Protein AF-A0A7X3WDP9-F1 (afdb_monomer_lite)

Secondary structure (DSSP, 8-state):
----------------------EEEETTTTEEEEEPPTTTTTGGG--SEEEEEE-TTSHHHHTT--TTEEEEEEEEEEE--BHHHHHHHHHHHTTTSSEEEEEETTSPPEEEE-SSTT----EEEE-BSSEEEEEE-TTSGGGG-TT--TTPEEEEEEEEEE--SHHHHHHHHHHHHHTT-EEEEEEEE-HHHHHHHHHHHHHTT-THHHHHHHHHHHH-S-HHHHHHHHHHHHHHHHHHTTHHHHHHHHHTT-SEE-GGGS-HHHHHHHHHTTSEEEETTTTEEEEPTTHHHHHHTTHHHHHHHHTTSHHHHHHHHHTSTTT---HHHHHHHHHHHHHH--GGGHHHHHHHHH-TTS-HHHHHHHHHHHHHH-GGGHHHHHHHHHHS-HHHHHHHHHHHHHH-SHHHHHHHHHHHHS---HHHHHHHHHHHHHH--HHHHHHHHHHHHTS-TTS-HHHHHHHHHHHHHHSPP-

Radius of gyration: 35.39 Å; chains: 1; bounding box: 74×97×98 Å

Structure (mmCIF, N/CA/C/O backbone):
data_AF-A0A7X3WDP9-F1
#
_entry.id   AF-A0A7X3WDP9-F1
#
loop_
_atom_site.group_PDB
_atom_site.id
_atom_site.type_symbol
_atom_site.label_atom_id
_atom_site.label_alt_id
_atom_site.label_comp_id
_atom_site.label_asym_id
_atom_site.label_entity_id
_atom_site.label_seq_id
_atom_site.pdbx_PDB_ins_code
_atom_site.Cartn_x
_atom_site.Cartn_y
_atom_site.Cartn_z
_atom_site.occupancy
_atom_site.B_iso_or_equiv
_atom_site.auth_seq_id
_atom_site.auth_comp_id
_atom_site.auth_asym_id
_atom_site.auth_atom_id
_atom_site.pdbx_PDB_model_num
ATOM 1 N N . MET A 1 1 ? -14.269 -60.828 64.353 1.00 36.50 1 MET A N 1
ATOM 2 C CA . MET A 1 1 ? -13.848 -61.545 63.129 1.00 36.50 1 MET A CA 1
ATOM 3 C C . MET A 1 1 ? -14.575 -60.896 61.952 1.00 36.50 1 MET A C 1
ATOM 5 O O . MET A 1 1 ? -15.795 -60.864 61.947 1.00 36.50 1 MET A O 1
ATOM 9 N N . PHE A 1 2 ? -13.819 -60.238 61.071 1.00 32.91 2 PHE A N 1
ATOM 10 C CA . PHE A 1 2 ? -14.264 -59.339 59.994 1.00 32.91 2 PHE A CA 1
ATOM 11 C C . PHE A 1 2 ? -15.146 -60.004 58.916 1.00 32.91 2 PHE A C 1
ATOM 13 O O . PHE A 1 2 ? -14.813 -61.096 58.465 1.00 32.91 2 PHE A O 1
ATOM 20 N N . ARG A 1 3 ? -16.149 -59.273 58.397 1.00 35.69 3 ARG A N 1
ATOM 21 C CA . ARG A 1 3 ? -16.551 -59.212 56.966 1.00 35.69 3 ARG A CA 1
ATOM 22 C C . ARG A 1 3 ? -17.501 -58.013 56.763 1.00 35.69 3 ARG A C 1
ATOM 24 O O . ARG A 1 3 ? -18.587 -57.996 57.314 1.00 35.69 3 ARG A O 1
ATOM 31 N N . LYS A 1 4 ? -16.994 -56.913 56.194 1.00 36.41 4 LYS A N 1
ATOM 32 C CA . LYS A 1 4 ? -17.101 -56.477 54.778 1.00 36.41 4 LYS A CA 1
ATOM 33 C C . LYS A 1 4 ? -18.278 -55.513 54.539 1.00 36.41 4 LYS A C 1
ATOM 35 O O . LYS A 1 4 ? -19.395 -55.951 54.306 1.00 36.41 4 LYS A O 1
ATOM 40 N N . LEU A 1 5 ? -17.971 -54.217 54.469 1.00 33.81 5 LEU A N 1
ATOM 41 C CA . LEU A 1 5 ? -18.701 -53.259 53.638 1.00 33.81 5 LEU A CA 1
ATOM 42 C C . LEU A 1 5 ? -17.657 -52.493 52.815 1.00 33.81 5 LEU A C 1
ATOM 44 O O . LEU A 1 5 ? -16.749 -51.881 53.370 1.00 33.81 5 LEU A O 1
ATOM 48 N N . LEU A 1 6 ? -17.732 -52.634 51.494 1.00 32.88 6 LEU A N 1
ATOM 49 C CA . LEU A 1 6 ? -16.847 -51.999 50.525 1.00 32.88 6 LEU A CA 1
ATOM 50 C C . LEU A 1 6 ? -17.451 -50.627 50.186 1.00 32.88 6 LEU A C 1
ATOM 52 O O . LEU A 1 6 ? -18.479 -50.570 49.519 1.00 32.88 6 LEU A O 1
ATOM 56 N N . ILE A 1 7 ? -16.844 -49.539 50.661 1.00 36.38 7 ILE A N 1
ATOM 57 C CA . ILE A 1 7 ? -17.151 -48.173 50.214 1.00 36.38 7 ILE A CA 1
ATOM 58 C C . ILE A 1 7 ? -16.029 -47.761 49.263 1.00 36.38 7 ILE A C 1
ATOM 60 O O . ILE A 1 7 ? -14.869 -47.669 49.658 1.00 36.38 7 ILE A O 1
ATOM 64 N N . VAL A 1 8 ? -16.381 -47.557 47.995 1.00 33.47 8 VAL A N 1
ATOM 65 C CA . VAL A 1 8 ? -15.494 -47.015 46.964 1.00 33.47 8 VAL A CA 1
ATOM 66 C C . VAL A 1 8 ? -15.378 -45.507 47.193 1.00 33.47 8 VAL A C 1
ATOM 68 O O . VAL A 1 8 ? -16.332 -44.766 46.981 1.00 33.47 8 VAL A O 1
ATOM 71 N N . PHE A 1 9 ? -14.211 -45.061 47.655 1.00 33.62 9 PHE A N 1
ATOM 72 C CA . PHE A 1 9 ? -13.828 -43.651 47.712 1.00 33.62 9 PHE A CA 1
ATOM 73 C C . PHE A 1 9 ? -13.272 -43.247 46.338 1.00 33.62 9 PHE A C 1
ATOM 75 O O . PHE A 1 9 ? -12.195 -43.698 45.952 1.00 33.62 9 PHE A O 1
ATOM 82 N N . ILE A 1 10 ? -13.992 -42.405 45.593 1.00 33.97 10 ILE A N 1
ATOM 83 C CA . ILE A 1 10 ? -13.430 -41.696 44.435 1.00 33.97 10 ILE A CA 1
ATOM 84 C C . ILE A 1 10 ? -12.702 -40.470 44.988 1.00 33.97 10 ILE A C 1
ATOM 86 O O . ILE A 1 10 ? -13.316 -39.472 45.357 1.00 33.97 10 ILE A O 1
ATOM 90 N N . LEU A 1 11 ? -11.381 -40.583 45.105 1.00 32.12 11 LEU A N 1
ATOM 91 C CA . LEU A 1 11 ? -10.493 -39.487 45.470 1.00 32.12 11 LEU A CA 1
ATOM 92 C C . LEU A 1 11 ? -10.267 -38.621 44.220 1.00 32.12 11 LEU A C 1
ATOM 94 O O . LEU A 1 11 ? -9.554 -39.021 43.303 1.00 32.12 11 LEU A O 1
ATOM 98 N N . ILE A 1 12 ? -10.897 -37.446 44.169 1.00 33.34 12 ILE A N 1
ATOM 99 C CA . ILE A 1 12 ? -10.600 -36.411 43.173 1.00 33.34 12 ILE A CA 1
ATOM 100 C C . ILE A 1 12 ? -9.206 -35.862 43.490 1.00 33.34 12 ILE A C 1
ATOM 102 O O . ILE A 1 12 ? -9.017 -35.103 44.439 1.00 33.34 12 ILE A O 1
ATOM 106 N N . THR A 1 13 ? -8.211 -36.266 42.707 1.00 35.28 13 THR A N 1
ATOM 107 C CA . THR A 1 13 ? -6.881 -35.655 42.710 1.00 35.28 13 THR A CA 1
ATOM 108 C C . THR A 1 13 ? -6.957 -34.284 42.045 1.00 35.28 13 THR A C 1
ATOM 110 O O . THR A 1 13 ? -6.999 -34.175 40.821 1.00 35.28 13 THR A O 1
ATOM 113 N N . VAL A 1 14 ? -6.970 -33.232 42.864 1.00 38.53 14 VAL A N 1
ATOM 114 C CA . VAL A 1 14 ? -6.707 -31.854 42.439 1.00 38.53 14 VAL A CA 1
ATOM 115 C C . VAL A 1 14 ? -5.232 -31.762 42.051 1.00 38.53 14 VAL A C 1
ATOM 117 O O . VAL A 1 14 ? -4.351 -31.750 42.909 1.00 38.53 14 VAL A O 1
ATOM 120 N N . VAL A 1 15 ? -4.954 -31.711 40.750 1.00 35.03 15 VAL A N 1
ATOM 121 C CA . VAL A 1 15 ? -3.645 -31.294 40.241 1.00 35.03 15 VAL A CA 1
ATOM 122 C C . VAL A 1 15 ? -3.599 -29.770 40.330 1.00 35.03 15 VAL A C 1
ATOM 124 O O . VAL A 1 15 ? -4.186 -29.067 39.512 1.00 35.03 15 VAL A O 1
ATOM 127 N N . LEU A 1 16 ? -2.919 -29.260 41.357 1.00 37.22 16 LEU A N 1
ATOM 128 C CA . LEU A 1 16 ? -2.469 -27.871 41.436 1.00 37.22 16 LEU A CA 1
ATOM 129 C C . LEU A 1 16 ? -1.385 -27.654 40.373 1.00 37.22 16 LEU A C 1
ATOM 131 O O . LEU A 1 16 ? -0.195 -27.811 40.636 1.00 37.22 16 LEU A O 1
ATOM 135 N N . ALA A 1 17 ? -1.801 -27.306 39.159 1.00 34.44 17 ALA A N 1
ATOM 136 C CA . ALA A 1 17 ? -0.921 -26.684 38.185 1.00 34.44 17 ALA A CA 1
ATOM 137 C C . ALA A 1 17 ? -0.842 -25.189 38.519 1.00 34.44 17 ALA A C 1
ATOM 139 O O . ALA A 1 17 ? -1.724 -24.413 38.162 1.00 34.44 17 ALA A O 1
ATOM 140 N N . THR A 1 18 ? 0.208 -24.766 39.220 1.00 40.88 18 THR A N 1
ATOM 141 C CA . THR A 1 18 ? 0.597 -23.352 39.295 1.00 40.88 18 THR A CA 1
ATOM 142 C C . THR A 1 18 ? 1.190 -22.937 37.946 1.00 40.88 18 THR A C 1
ATOM 144 O O . THR A 1 18 ? 2.401 -22.796 37.799 1.00 40.88 18 THR A O 1
ATOM 147 N N . GLY A 1 19 ? 0.334 -22.822 36.933 1.00 36.72 19 GLY A N 1
ATOM 148 C CA . GLY A 1 19 ? 0.625 -22.121 35.689 1.00 36.72 19 GLY A CA 1
ATOM 149 C C . GLY A 1 19 ? 0.058 -20.710 35.789 1.00 36.72 19 GLY A C 1
ATOM 150 O O . GLY A 1 19 ? -1.045 -20.525 36.297 1.00 36.72 19 GLY A O 1
ATOM 151 N N . CYS A 1 20 ? 0.805 -19.701 35.346 1.00 48.81 20 CYS A N 1
ATOM 152 C CA . CYS A 1 20 ? 0.264 -18.357 35.163 1.00 48.81 20 CYS A CA 1
ATOM 153 C C . CYS A 1 20 ? -0.915 -18.430 34.181 1.00 48.81 20 CYS A C 1
ATOM 155 O O . CYS A 1 20 ? -0.703 -18.500 32.970 1.00 48.81 20 CYS A O 1
ATOM 157 N N . ASP A 1 21 ? -2.147 -18.444 34.692 1.00 64.19 21 ASP A N 1
ATOM 158 C CA . ASP A 1 21 ? -3.347 -18.442 33.861 1.00 64.19 21 ASP A CA 1
ATOM 159 C C . ASP A 1 21 ? -3.454 -17.095 33.141 1.00 64.19 21 ASP A C 1
ATOM 161 O O . ASP A 1 21 ? -4.010 -16.116 33.641 1.00 64.19 21 ASP A O 1
ATOM 165 N N . ASN A 1 22 ? -2.904 -17.052 31.929 1.00 85.19 22 ASN A N 1
ATOM 166 C CA . ASN A 1 22 ? -2.994 -15.915 31.016 1.00 85.19 22 ASN A CA 1
ATOM 167 C C . ASN A 1 22 ? -4.393 -15.773 30.394 1.00 85.19 22 ASN A C 1
ATOM 169 O O . ASN A 1 22 ? -4.590 -14.909 29.541 1.00 85.19 22 ASN A O 1
ATOM 173 N N . ARG A 1 23 ? -5.351 -16.618 30.788 1.00 91.88 23 ARG A N 1
ATOM 174 C CA . ARG A 1 23 ? -6.727 -16.649 30.290 1.00 91.88 23 ARG A CA 1
ATOM 175 C C . ARG A 1 23 ? -7.718 -16.698 31.443 1.00 91.88 23 ARG A C 1
ATOM 177 O O . ARG A 1 23 ? -7.394 -17.104 32.557 1.00 91.88 23 ARG A O 1
ATOM 184 N N . TYR A 1 24 ? -8.928 -16.246 31.172 1.00 93.62 24 TYR A N 1
ATOM 185 C CA . TYR A 1 24 ? -10.036 -16.267 32.105 1.00 93.62 24 TYR A CA 1
ATOM 186 C C . TYR A 1 24 ? -11.330 -16.429 31.329 1.00 93.62 24 TYR A C 1
ATOM 188 O O . TYR A 1 24 ? -11.613 -15.629 30.440 1.00 93.62 24 TYR A O 1
ATOM 196 N N . TYR A 1 25 ? -12.103 -17.450 31.679 1.00 94.44 25 TYR A N 1
ATOM 197 C CA . TYR A 1 25 ? -13.468 -17.576 31.203 1.00 94.44 25 TYR A CA 1
ATOM 198 C C . TYR A 1 25 ? -14.398 -16.807 32.144 1.00 94.44 25 TYR A C 1
ATOM 200 O O . TYR A 1 25 ? -14.476 -17.094 33.338 1.00 94.44 25 TYR A O 1
ATOM 208 N N . ASP A 1 26 ? -15.052 -15.793 31.596 1.00 93.31 26 ASP A N 1
ATOM 209 C CA . ASP A 1 26 ? -16.027 -14.961 32.276 1.00 93.31 26 ASP A CA 1
ATOM 210 C C . ASP A 1 26 ? -17.417 -15.580 32.109 1.00 93.31 26 ASP A C 1
ATOM 212 O O . ASP A 1 26 ? -18.025 -15.501 31.040 1.00 93.31 26 ASP A O 1
ATOM 216 N N . GLU A 1 27 ? -17.917 -16.202 33.176 1.00 92.94 27 GLU A N 1
ATOM 217 C CA . GLU A 1 27 ? -19.242 -16.831 33.206 1.00 92.94 27 GLU A CA 1
ATOM 218 C C . GLU A 1 27 ? -20.387 -15.815 33.060 1.00 92.94 27 GLU A C 1
ATOM 220 O O . GLU A 1 27 ? -21.453 -16.157 32.547 1.00 92.94 27 GLU A O 1
ATOM 225 N N . HIS A 1 28 ? -20.181 -14.560 33.478 1.00 91.50 28 HIS A N 1
ATOM 226 C CA . HIS A 1 28 ? -21.200 -13.512 33.395 1.00 91.50 28 HIS A CA 1
ATOM 227 C C . HIS A 1 28 ? -21.347 -12.997 31.968 1.00 91.50 28 HIS A C 1
ATOM 229 O O . HIS A 1 28 ? -22.463 -12.813 31.489 1.00 91.50 28 HIS A O 1
ATOM 235 N N . MET A 1 29 ? -20.225 -12.790 31.282 1.00 92.38 29 MET A N 1
ATOM 236 C CA . MET A 1 29 ? -20.209 -12.326 29.894 1.00 92.38 29 MET A CA 1
ATOM 237 C C . MET A 1 29 ? -20.288 -13.472 28.878 1.00 92.38 29 MET A C 1
ATOM 239 O O . MET A 1 29 ? -20.550 -13.227 27.700 1.00 92.38 29 MET A O 1
ATOM 243 N N . GLN A 1 30 ? -20.097 -14.714 29.330 1.00 95.38 30 GLN A N 1
ATOM 244 C CA . GLN A 1 30 ? -19.963 -15.919 28.509 1.00 95.38 30 GLN A CA 1
ATOM 245 C C . GLN A 1 30 ? -18.900 -15.751 27.415 1.00 95.38 30 GLN A C 1
ATOM 247 O O . GLN A 1 30 ? -19.136 -16.003 26.232 1.00 95.38 30 GLN A O 1
ATOM 252 N N . MET A 1 31 ? -17.710 -15.305 27.818 1.00 95.88 31 MET A N 1
ATOM 253 C CA . MET A 1 31 ? -16.566 -15.127 26.924 1.00 95.88 31 MET A CA 1
ATOM 254 C C . MET A 1 31 ? -15.250 -15.463 27.625 1.00 95.88 31 MET A C 1
ATOM 256 O O . MET A 1 31 ? -15.122 -15.329 28.837 1.00 95.88 31 MET A O 1
ATOM 260 N N . GLU A 1 32 ? -14.244 -15.873 26.861 1.00 96.00 32 GLU A N 1
ATOM 261 C CA . GLU A 1 32 ? -12.873 -16.012 27.343 1.00 96.00 32 GLU A CA 1
ATOM 262 C C . GLU A 1 32 ? -12.091 -14.737 27.023 1.00 96.00 32 GLU A C 1
ATOM 264 O O . GLU A 1 32 ? -12.022 -14.323 25.865 1.00 96.00 32 GLU A O 1
ATOM 269 N N . VAL A 1 33 ? -11.446 -14.150 28.027 1.00 94.38 33 VAL A N 1
ATOM 270 C CA . VAL A 1 33 ? -10.483 -13.056 27.866 1.00 94.38 33 VAL A CA 1
ATOM 271 C C . VAL A 1 33 ? -9.077 -13.538 28.202 1.00 94.38 33 VAL A C 1
ATOM 273 O O . VAL A 1 33 ? -8.883 -14.473 28.980 1.00 94.38 33 VAL A O 1
ATOM 276 N N . LYS A 1 34 ? -8.069 -12.893 27.624 1.00 92.00 34 LYS A N 1
ATOM 277 C CA . LYS A 1 34 ? -6.661 -13.178 27.896 1.00 92.00 34 LYS A CA 1
ATOM 278 C C . LYS A 1 34 ? -5.879 -11.916 28.208 1.00 92.00 34 LYS A C 1
ATOM 280 O O . LYS A 1 34 ? -6.253 -10.819 27.795 1.00 92.00 34 LYS A O 1
ATOM 285 N N . ARG A 1 35 ? -4.769 -12.081 28.923 1.00 87.88 35 ARG A N 1
ATOM 286 C CA . ARG A 1 35 ? -3.807 -10.998 29.132 1.00 87.88 35 ARG A CA 1
ATOM 287 C C . ARG A 1 35 ? -3.291 -10.502 27.773 1.00 87.88 35 ARG A C 1
ATOM 289 O O . ARG A 1 35 ? -3.060 -11.312 26.873 1.00 87.88 35 ARG A O 1
ATOM 296 N N . LEU A 1 36 ? -3.117 -9.187 27.642 1.00 76.94 36 LEU A N 1
ATOM 297 C CA . LEU A 1 36 ? -2.363 -8.602 26.536 1.00 76.94 36 LEU A CA 1
ATOM 298 C C . LEU A 1 36 ? -0.916 -9.131 26.566 1.00 76.94 36 LEU A C 1
ATOM 300 O O . LEU A 1 36 ? -0.347 -9.312 27.645 1.00 76.94 36 LEU A O 1
ATOM 304 N N . ASP A 1 37 ? -0.354 -9.426 25.396 1.00 69.50 37 ASP A N 1
ATOM 305 C CA . ASP A 1 37 ? 1.018 -9.933 25.286 1.00 69.50 37 ASP A CA 1
ATOM 306 C C . ASP A 1 37 ? 2.018 -8.928 25.884 1.00 69.50 37 ASP A C 1
ATOM 308 O O . ASP A 1 37 ? 1.818 -7.718 25.753 1.00 69.50 37 ASP A O 1
ATOM 312 N N . SER A 1 38 ? 3.088 -9.406 26.527 1.00 65.88 38 SER A N 1
ATOM 313 C CA . SER A 1 38 ? 4.095 -8.541 27.157 1.00 65.88 38 SER A CA 1
ATOM 314 C C . SER A 1 38 ? 4.757 -7.595 26.162 1.00 65.88 38 SER A C 1
ATOM 316 O O . SER A 1 38 ? 5.138 -6.491 26.537 1.00 65.88 38 SER A O 1
ATOM 318 N N . ASP A 1 39 ? 4.841 -7.997 24.893 1.00 57.84 39 ASP A N 1
ATOM 319 C CA . ASP A 1 39 ? 5.402 -7.165 23.826 1.00 57.84 39 ASP A CA 1
ATOM 320 C C . ASP A 1 39 ? 4.502 -5.970 23.461 1.00 57.84 39 ASP A C 1
ATOM 322 O O . ASP A 1 39 ? 4.969 -4.987 22.880 1.00 57.84 39 ASP A O 1
ATOM 326 N N . LEU A 1 40 ? 3.212 -6.040 23.806 1.00 62.53 40 LEU A N 1
ATOM 327 C CA . LEU A 1 40 ? 2.214 -4.989 23.586 1.00 62.53 40 LEU A CA 1
ATOM 328 C C . LEU A 1 40 ? 1.856 -4.233 24.877 1.00 62.53 40 LEU A C 1
ATOM 330 O O . LEU A 1 40 ? 1.321 -3.127 24.799 1.00 62.53 40 LEU A O 1
ATOM 334 N N . ASP A 1 41 ? 2.163 -4.799 26.046 1.00 60.59 41 ASP A N 1
ATOM 335 C CA . ASP A 1 41 ? 1.906 -4.214 27.364 1.00 60.59 41 ASP A CA 1
ATOM 336 C C . ASP A 1 41 ? 2.645 -2.865 27.502 1.00 60.59 41 ASP A C 1
ATOM 338 O O . ASP A 1 41 ? 3.862 -2.777 27.331 1.00 60.59 41 ASP A O 1
ATOM 342 N N . ASN A 1 42 ? 1.904 -1.779 27.752 1.00 55.34 42 ASN A N 1
ATOM 343 C CA . ASN A 1 42 ? 2.388 -0.389 27.807 1.00 55.34 42 ASN A CA 1
ATOM 344 C C . ASN A 1 42 ? 3.002 0.201 26.520 1.00 55.34 42 ASN A C 1
ATOM 346 O O . ASN A 1 42 ? 3.429 1.362 26.536 1.00 55.34 42 ASN A O 1
ATOM 350 N N . ARG A 1 43 ? 2.986 -0.498 25.377 1.00 55.88 43 ARG A N 1
ATOM 351 C CA . ARG A 1 43 ? 3.273 0.157 24.090 1.00 55.88 43 ARG A CA 1
ATOM 352 C C . ARG A 1 43 ? 2.090 1.041 23.690 1.00 55.88 43 ARG A C 1
ATOM 354 O O . ARG A 1 43 ? 0.936 0.620 23.733 1.00 55.88 43 ARG A O 1
ATOM 361 N N . TRP A 1 44 ? 2.373 2.298 23.343 1.00 53.19 44 TRP A N 1
ATOM 362 C CA . TRP A 1 44 ? 1.360 3.315 23.007 1.00 53.19 44 TRP A CA 1
ATOM 363 C C . TRP A 1 44 ? 0.319 3.573 24.116 1.00 53.19 44 TRP A C 1
ATOM 365 O O . TRP A 1 44 ? -0.824 3.910 23.824 1.00 53.19 44 TRP A O 1
ATOM 375 N N . SER A 1 45 ? 0.696 3.393 25.392 1.00 59.81 45 SER A N 1
ATOM 376 C CA . SER A 1 45 ? -0.215 3.520 26.550 1.00 59.81 45 SER A CA 1
ATOM 377 C C . SER A 1 45 ? -1.411 2.553 26.530 1.00 59.81 45 SER A C 1
ATOM 379 O O . SER A 1 45 ? -2.421 2.791 27.199 1.00 59.81 45 SER A O 1
ATOM 381 N N . THR A 1 46 ? -1.283 1.453 25.785 1.00 71.44 46 THR A N 1
ATOM 382 C CA . THR A 1 46 ? -2.297 0.407 25.647 1.00 71.44 46 THR A CA 1
ATOM 383 C C . THR A 1 46 ? -2.276 -0.500 26.876 1.00 71.44 46 THR A C 1
ATOM 385 O O . THR A 1 46 ? -1.254 -1.114 27.177 1.00 71.44 46 THR A O 1
ATOM 388 N N . SER A 1 47 ? -3.399 -0.592 27.590 1.00 84.44 47 SER A N 1
ATOM 389 C CA . SER A 1 47 ? -3.578 -1.504 28.724 1.00 84.44 47 SER A CA 1
ATOM 390 C C . SER A 1 47 ? -4.963 -2.144 28.660 1.00 84.44 47 SER A C 1
ATOM 392 O O . SER A 1 47 ? -5.918 -1.505 28.211 1.00 84.44 47 SER A O 1
ATOM 394 N N . GLY A 1 48 ? -5.079 -3.403 29.083 1.00 89.38 48 GLY A N 1
ATOM 395 C CA . GLY A 1 48 ? -6.359 -4.104 29.074 1.00 89.38 48 GLY A CA 1
ATOM 396 C C . GLY A 1 48 ? -6.243 -5.619 28.970 1.00 89.38 48 GLY A C 1
ATOM 397 O O . GLY A 1 48 ? -5.183 -6.210 29.193 1.00 89.38 48 GLY A O 1
ATOM 398 N N . VAL A 1 49 ? -7.356 -6.248 28.603 1.00 91.81 49 VAL A N 1
ATOM 399 C CA . VAL A 1 49 ? -7.436 -7.680 28.278 1.00 91.81 49 VAL A CA 1
ATOM 400 C C . VAL A 1 49 ? -8.017 -7.865 26.884 1.00 91.81 49 VAL A C 1
ATOM 402 O O . VAL A 1 49 ? -8.858 -7.083 26.453 1.00 91.81 49 VAL A O 1
ATOM 405 N N . VAL A 1 50 ? -7.571 -8.891 26.167 1.00 90.44 50 VAL A N 1
ATOM 406 C CA . VAL A 1 50 ? -8.031 -9.179 24.803 1.00 90.44 50 VAL A CA 1
ATOM 407 C C . VAL A 1 50 ? -9.128 -10.234 24.844 1.00 90.44 50 VAL A C 1
ATOM 409 O O . VAL A 1 50 ? -8.966 -11.263 25.503 1.00 90.44 50 VAL A O 1
ATOM 412 N N . ILE A 1 51 ? -10.216 -10.021 24.109 1.00 92.38 51 ILE A N 1
ATOM 413 C CA . ILE A 1 51 ? -11.268 -11.026 23.935 1.00 92.38 51 ILE A CA 1
ATOM 414 C C . ILE A 1 51 ? -10.704 -12.182 23.104 1.00 92.38 51 ILE A C 1
ATOM 416 O O . ILE A 1 51 ? -10.306 -11.999 21.955 1.00 92.38 51 ILE A O 1
ATOM 420 N N . ASN A 1 52 ? -10.632 -13.381 23.681 1.00 91.19 52 ASN A N 1
ATOM 421 C CA . ASN A 1 52 ? -10.065 -14.561 23.028 1.00 91.19 52 ASN A CA 1
ATOM 422 C C . ASN A 1 52 ? -11.128 -15.444 22.363 1.00 91.19 52 ASN A C 1
ATOM 424 O O . ASN A 1 52 ? -10.848 -16.065 21.339 1.00 91.19 52 ASN A O 1
ATOM 428 N N . ARG A 1 53 ? -12.327 -15.525 22.946 1.00 93.25 53 ARG A N 1
ATOM 429 C CA . ARG A 1 53 ? -13.460 -16.284 22.401 1.00 93.25 53 ARG A CA 1
ATOM 430 C C . ARG A 1 53 ? -14.764 -15.755 22.976 1.00 93.25 53 ARG A C 1
ATOM 432 O O . ARG A 1 53 ? -14.808 -15.435 24.156 1.00 93.25 53 ARG A O 1
ATOM 439 N N . ILE A 1 54 ? -15.828 -15.755 22.181 1.00 94.12 54 ILE A N 1
ATOM 440 C CA . ILE A 1 54 ? -17.184 -15.418 22.625 1.00 94.12 54 ILE A CA 1
ATOM 441 C C . ILE A 1 54 ? -18.086 -16.638 22.438 1.00 94.12 54 ILE A C 1
ATOM 443 O O . ILE A 1 54 ? -17.997 -17.324 21.416 1.00 94.12 54 ILE A O 1
ATOM 447 N N . SER A 1 55 ? -18.930 -16.927 23.428 1.00 95.44 55 SER A N 1
ATOM 448 C CA . SER A 1 55 ? -19.942 -17.976 23.317 1.00 95.44 55 SER A CA 1
ATOM 449 C C . SER A 1 55 ? -21.156 -17.462 22.530 1.00 95.44 55 SER A C 1
ATOM 451 O O . SER A 1 55 ? -21.701 -16.415 22.893 1.00 95.44 55 SER A O 1
ATOM 453 N N . PRO A 1 56 ? -21.617 -18.183 21.490 1.00 93.12 56 PRO A N 1
ATOM 454 C CA . PRO A 1 56 ? -22.776 -17.774 20.697 1.00 93.12 56 PRO A CA 1
ATOM 455 C C . PRO A 1 56 ? -24.028 -17.556 21.552 1.00 93.12 56 PRO A C 1
ATOM 457 O O . PRO A 1 56 ? -24.316 -18.346 22.452 1.00 93.12 56 PRO A O 1
ATOM 460 N N . ASN A 1 57 ? -24.802 -16.518 21.236 1.00 92.06 57 ASN A N 1
ATOM 461 C CA . ASN A 1 57 ? -26.013 -16.074 21.937 1.00 92.06 57 ASN A CA 1
ATOM 462 C C . ASN A 1 57 ? -25.815 -15.635 23.404 1.00 92.06 57 ASN A C 1
ATOM 464 O O . ASN A 1 57 ? -26.805 -15.349 24.096 1.00 92.06 57 ASN A O 1
ATOM 468 N N . GLY A 1 58 ? -24.571 -15.564 23.884 1.00 91.56 58 GLY A N 1
ATOM 469 C CA . GLY A 1 58 ? -24.244 -15.074 25.220 1.00 91.56 58 GLY A CA 1
ATOM 470 C C . GLY A 1 58 ? -24.324 -13.548 25.346 1.00 91.56 58 GLY A C 1
ATOM 471 O O . GLY A 1 58 ? -24.548 -12.853 24.352 1.00 91.56 58 GLY A O 1
ATOM 472 N N . PRO A 1 59 ? -24.157 -12.985 26.559 1.00 92.88 59 PRO A N 1
ATOM 473 C CA . PRO A 1 59 ? -24.212 -11.538 26.774 1.00 92.88 59 PRO A CA 1
ATOM 474 C C . PRO A 1 59 ? -23.186 -10.754 25.947 1.00 92.88 59 PRO A C 1
ATOM 476 O O . PRO A 1 59 ? -23.550 -9.742 25.354 1.00 92.88 59 PRO A O 1
ATOM 479 N N . ALA A 1 60 ? -21.946 -11.245 25.837 1.00 92.25 60 ALA A N 1
ATOM 480 C CA . ALA A 1 60 ? -20.917 -10.640 24.988 1.00 92.25 60 ALA A CA 1
ATOM 481 C C . ALA A 1 60 ? -21.288 -10.640 23.491 1.00 92.25 60 ALA A C 1
ATOM 483 O O . ALA A 1 60 ? -21.087 -9.635 22.813 1.00 92.25 60 ALA A O 1
ATOM 484 N N . ASP A 1 61 ? -21.874 -11.733 22.991 1.00 90.06 61 ASP A N 1
ATOM 485 C CA . ASP A 1 61 ? -22.315 -11.865 21.592 1.00 90.06 61 ASP A CA 1
ATOM 486 C C . ASP A 1 61 ? -23.491 -10.928 21.281 1.00 90.06 61 ASP A C 1
ATOM 488 O O . ASP A 1 61 ? -23.492 -10.197 20.295 1.00 90.06 61 ASP A O 1
ATOM 492 N N . LYS A 1 62 ? -24.471 -10.854 22.192 1.00 91.94 62 LYS A N 1
ATOM 493 C CA . LYS A 1 62 ? -25.602 -9.913 22.097 1.00 91.94 62 LYS A CA 1
ATOM 494 C C . LYS A 1 62 ? -25.158 -8.452 22.147 1.00 91.94 62 LYS A C 1
ATOM 496 O O . LYS A 1 62 ? -25.804 -7.606 21.534 1.00 91.94 62 LYS A O 1
ATOM 501 N N . ALA A 1 63 ? -24.070 -8.170 22.863 1.00 88.94 63 ALA A N 1
ATOM 502 C CA . ALA A 1 63 ? -23.420 -6.864 22.897 1.00 88.94 63 ALA A CA 1
ATOM 503 C C . ALA A 1 63 ? -22.537 -6.589 21.662 1.00 88.94 63 ALA A C 1
ATOM 505 O O . ALA A 1 63 ? -21.942 -5.519 21.587 1.00 88.94 63 ALA A O 1
ATOM 506 N N . GLN A 1 64 ? -22.476 -7.520 20.699 1.00 90.19 64 GLN A N 1
ATOM 507 C CA . GLN A 1 64 ? -21.715 -7.419 19.446 1.00 90.19 64 GLN A CA 1
ATOM 508 C C . GLN A 1 64 ? -20.206 -7.234 19.647 1.00 90.19 64 GLN A C 1
ATOM 510 O O . GLN A 1 64 ? -19.523 -6.655 18.801 1.00 90.19 64 GLN A O 1
ATOM 515 N N . LEU A 1 65 ? -19.673 -7.742 20.759 1.00 90.00 65 LEU A N 1
ATOM 516 C CA . LEU A 1 65 ? -18.232 -7.774 20.973 1.00 90.00 65 LEU A CA 1
ATOM 517 C C . LEU A 1 65 ? -17.576 -8.715 19.964 1.00 90.00 65 LEU A C 1
ATOM 519 O O . LEU A 1 65 ? -18.175 -9.691 19.511 1.00 90.00 65 LEU A O 1
ATOM 523 N N . SER A 1 66 ? -16.321 -8.440 19.634 1.00 88.31 66 SER A N 1
ATOM 524 C CA . SER A 1 66 ? -15.564 -9.206 18.652 1.00 88.31 66 SER A CA 1
ATOM 525 C C . SER A 1 66 ? -14.318 -9.834 19.263 1.00 88.31 66 SER A C 1
ATOM 527 O O . SER A 1 66 ? -13.609 -9.257 20.088 1.00 88.31 66 SER A O 1
ATOM 529 N N . THR A 1 67 ? -14.013 -11.055 18.825 1.00 87.81 67 THR A N 1
ATOM 530 C CA . THR A 1 67 ? -12.749 -11.704 19.190 1.00 87.81 67 THR A CA 1
ATOM 531 C C . THR A 1 67 ? -11.577 -10.866 18.670 1.00 87.81 67 THR A C 1
ATOM 533 O O . THR A 1 67 ? -11.557 -10.480 17.505 1.00 87.81 67 THR A O 1
ATOM 536 N N . GLY A 1 68 ? -10.588 -10.609 19.526 1.00 82.69 68 GLY A N 1
ATOM 537 C CA . GLY A 1 68 ? -9.415 -9.783 19.226 1.00 82.69 68 GLY A CA 1
ATOM 538 C C . GLY A 1 68 ? -9.508 -8.332 19.705 1.00 82.69 68 GLY A C 1
ATOM 539 O O . GLY A 1 68 ? -8.485 -7.649 19.725 1.00 82.69 68 GLY A O 1
ATOM 540 N N . GLU A 1 69 ? -10.680 -7.869 20.141 1.00 87.50 69 GLU A N 1
ATOM 541 C CA . GLU A 1 69 ? -10.821 -6.545 20.746 1.00 87.50 69 GLU A CA 1
ATOM 542 C C . GLU A 1 69 ? -10.105 -6.449 22.098 1.00 87.50 69 GLU A C 1
ATOM 544 O O . GLU A 1 69 ? -10.110 -7.389 22.898 1.00 87.50 69 GLU A O 1
ATOM 549 N N . LEU A 1 70 ? -9.511 -5.285 22.368 1.00 89.81 70 LEU A N 1
ATOM 550 C CA . LEU A 1 70 ? -8.923 -4.945 23.657 1.00 89.81 70 LEU A CA 1
ATOM 551 C C . LEU A 1 70 ? -9.956 -4.241 24.535 1.00 89.81 70 LEU A C 1
ATOM 553 O O . LEU A 1 70 ? -10.328 -3.104 24.259 1.00 89.81 70 LEU A O 1
ATOM 557 N N . ILE A 1 71 ? -10.340 -4.859 25.646 1.00 92.56 71 ILE A N 1
ATOM 558 C CA . ILE A 1 71 ? -11.138 -4.224 26.695 1.00 92.56 71 ILE A CA 1
ATOM 559 C C . ILE A 1 71 ? -10.207 -3.375 27.559 1.00 92.56 71 ILE A C 1
ATOM 561 O O . ILE A 1 71 ? -9.388 -3.908 28.312 1.00 92.56 71 ILE A O 1
ATOM 565 N N . SER A 1 72 ? -10.349 -2.054 27.454 1.00 90.81 72 SER A N 1
ATOM 566 C CA . SER A 1 72 ? -9.517 -1.078 28.171 1.00 90.81 72 SER A CA 1
ATOM 567 C C . SER A 1 72 ? -10.211 -0.478 29.397 1.00 90.81 72 SER A C 1
ATOM 569 O O . SER A 1 72 ? -9.538 -0.102 30.357 1.00 90.81 72 SER A O 1
ATOM 571 N N . TYR A 1 73 ? -11.549 -0.425 29.397 1.00 92.31 73 TYR A N 1
ATOM 572 C CA . TYR A 1 73 ? -12.353 0.012 30.541 1.00 92.31 73 TYR A CA 1
ATOM 573 C C . TYR A 1 73 ? -13.588 -0.866 30.739 1.00 92.31 73 TYR A C 1
ATOM 575 O O . TYR A 1 73 ? -14.197 -1.324 29.769 1.00 92.31 73 TYR A O 1
ATOM 583 N N . ILE A 1 74 ? -13.988 -1.020 32.002 1.00 93.88 74 ILE A N 1
ATOM 584 C CA . ILE A 1 74 ? -15.308 -1.523 32.397 1.00 93.88 74 ILE A CA 1
ATOM 585 C C . ILE A 1 74 ? -16.050 -0.374 33.068 1.00 93.88 74 ILE A C 1
ATOM 587 O O . ILE A 1 74 ? -15.566 0.190 34.048 1.00 93.88 74 ILE A O 1
ATOM 591 N N . ILE A 1 75 ? -17.209 -0.026 32.525 1.00 93.94 75 ILE A N 1
ATOM 592 C CA . ILE A 1 75 ? -17.992 1.135 32.936 1.00 93.94 75 ILE A CA 1
ATOM 593 C C . ILE A 1 75 ? -19.282 0.631 33.568 1.00 93.94 75 ILE A C 1
ATOM 595 O O . ILE A 1 75 ? -20.110 0.060 32.867 1.00 93.94 75 ILE A O 1
ATOM 599 N N . GLY A 1 76 ? -19.448 0.816 34.874 1.00 93.75 76 GLY A N 1
ATOM 600 C CA . GLY A 1 76 ? -20.682 0.468 35.577 1.00 93.75 76 GLY A CA 1
ATOM 601 C C . GLY A 1 76 ? -21.591 1.675 35.761 1.00 93.75 76 GLY A C 1
ATOM 602 O O . GLY A 1 76 ? -21.130 2.738 36.181 1.00 93.75 76 GLY A O 1
ATOM 603 N N . GLU A 1 77 ? -22.886 1.506 35.494 1.00 94.12 77 GLU A N 1
ATOM 604 C CA . GLU A 1 77 ? -23.887 2.556 35.702 1.00 94.12 77 GLU A CA 1
ATOM 605 C C . GLU A 1 77 ? -24.800 2.247 36.895 1.00 94.12 77 GLU A C 1
ATOM 607 O O . GLU A 1 77 ? -25.582 1.294 36.879 1.00 94.12 77 GLU A O 1
ATOM 612 N N . TYR A 1 78 ? -24.743 3.090 37.926 1.00 92.88 78 TYR A N 1
ATOM 613 C CA . TYR A 1 78 ? -25.643 3.032 39.075 1.00 92.88 78 TYR A CA 1
ATOM 614 C C . TYR A 1 78 ? -26.775 4.040 38.885 1.00 92.88 78 TYR A C 1
ATOM 616 O O . TYR A 1 78 ? -26.562 5.246 39.007 1.00 92.88 78 TYR A O 1
ATOM 624 N N . THR A 1 79 ? -27.986 3.556 38.608 1.00 92.62 79 THR A N 1
ATOM 625 C CA . THR A 1 7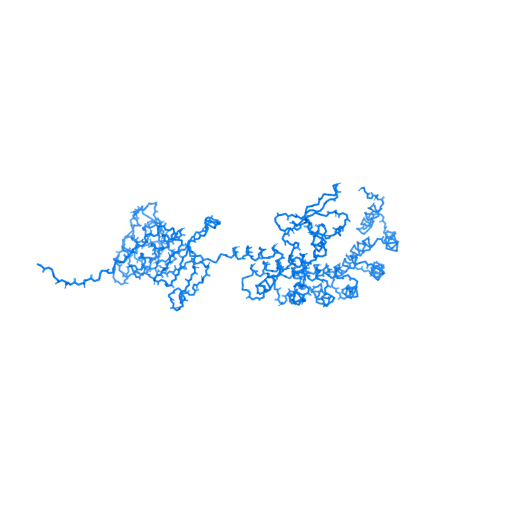9 ? -29.191 4.401 38.651 1.00 92.62 79 THR A CA 1
ATOM 626 C C . THR A 1 79 ? -29.524 4.712 40.106 1.00 92.62 79 THR A C 1
ATOM 628 O O . THR A 1 79 ? -29.492 3.809 40.939 1.00 92.62 79 THR A O 1
ATOM 631 N N . ILE A 1 80 ? -29.817 5.974 40.419 1.00 94.50 80 ILE A N 1
ATOM 632 C CA . ILE A 1 80 ? -30.009 6.432 41.796 1.00 94.50 80 ILE A CA 1
ATOM 633 C C . ILE A 1 80 ? -31.481 6.766 42.038 1.00 94.50 80 ILE A C 1
ATOM 635 O O . ILE A 1 80 ? -31.980 7.788 41.574 1.00 94.50 80 ILE A O 1
ATOM 639 N N . GLN A 1 81 ? -32.175 5.926 42.804 1.00 93.19 81 GLN A N 1
ATOM 640 C CA . GLN A 1 81 ? -33.583 6.134 43.156 1.00 93.19 81 GLN A CA 1
ATOM 641 C C . GLN A 1 81 ? -33.761 6.568 44.609 1.00 93.19 81 GLN A C 1
ATOM 643 O O . GLN A 1 81 ? -34.735 7.238 44.938 1.00 93.19 81 GLN A O 1
ATOM 648 N N . ASN A 1 82 ? -32.828 6.241 45.502 1.00 95.69 82 ASN A N 1
ATOM 649 C CA . ASN A 1 82 ? -32.898 6.649 46.906 1.00 95.69 82 ASN A CA 1
ATOM 650 C C . ASN A 1 82 ? -31.519 6.995 47.495 1.00 95.69 82 ASN A C 1
ATOM 652 O O . ASN A 1 82 ? -30.465 6.695 46.932 1.00 95.69 82 ASN A O 1
ATOM 656 N N . ALA A 1 83 ? -31.525 7.647 48.660 1.00 94.38 83 ALA A N 1
ATOM 657 C CA . ALA A 1 83 ? -30.298 8.089 49.324 1.00 94.38 83 ALA A CA 1
ATOM 658 C C . ALA A 1 83 ? -29.351 6.935 49.724 1.00 94.38 83 ALA A C 1
ATOM 660 O O . ALA A 1 83 ? -28.137 7.139 49.808 1.00 94.38 83 ALA A O 1
ATOM 661 N N . GLN A 1 84 ? -29.877 5.726 49.962 1.00 93.44 84 GLN A N 1
ATOM 662 C CA . GLN A 1 84 ? -29.055 4.557 50.296 1.00 93.44 84 GLN A CA 1
ATOM 663 C C . GLN A 1 84 ? -28.286 4.053 49.070 1.00 93.44 84 GLN A C 1
ATOM 665 O O . GLN A 1 84 ? -27.086 3.796 49.171 1.00 93.44 84 GLN A O 1
ATOM 670 N N . GLU A 1 85 ? -28.943 3.976 47.911 1.00 93.25 85 GLU A N 1
ATOM 671 C CA . GLU A 1 85 ? -28.313 3.652 46.627 1.00 93.25 85 GLU A CA 1
ATOM 672 C C . GLU A 1 85 ? -27.242 4.669 46.257 1.00 93.25 85 GLU A C 1
ATOM 674 O O . GLU A 1 85 ? -26.140 4.276 45.886 1.00 93.25 85 GLU A O 1
ATOM 679 N N . TYR A 1 86 ? -27.517 5.964 46.447 1.00 95.12 86 TYR A N 1
ATOM 680 C CA . TYR A 1 86 ? -26.514 7.011 46.264 1.00 95.12 86 TYR A CA 1
ATOM 681 C C . TYR A 1 86 ? -25.269 6.756 47.121 1.00 95.12 86 TYR A C 1
ATOM 683 O O . TYR A 1 86 ? -24.150 6.704 46.608 1.00 95.12 86 TYR A O 1
ATOM 691 N N . ALA A 1 87 ? -25.451 6.547 48.430 1.00 93.38 87 ALA A N 1
ATOM 692 C CA . ALA A 1 87 ? -24.336 6.303 49.339 1.00 93.38 87 ALA A CA 1
ATOM 693 C C . ALA A 1 87 ? -23.555 5.031 48.961 1.00 93.38 87 ALA A C 1
ATOM 695 O O . ALA A 1 87 ? -22.324 5.007 49.049 1.00 93.38 87 ALA A O 1
ATOM 696 N N . HIS A 1 88 ? -24.256 3.985 48.516 1.00 91.94 88 HIS A N 1
ATOM 697 C CA . HIS A 1 88 ? -23.641 2.751 48.042 1.00 91.94 88 HIS A CA 1
ATOM 698 C C . HIS A 1 88 ? -22.830 2.969 46.759 1.00 91.94 88 HIS A C 1
ATOM 700 O O . HIS A 1 88 ? -21.667 2.567 46.704 1.00 91.94 88 HIS A O 1
ATOM 706 N N . ALA A 1 89 ? -23.411 3.636 45.762 1.00 92.38 89 ALA A N 1
ATOM 707 C CA . ALA A 1 89 ? -22.791 3.909 44.472 1.00 92.38 89 ALA A CA 1
ATOM 708 C C . ALA A 1 89 ? -21.536 4.777 44.618 1.00 92.38 89 ALA A C 1
ATOM 710 O O . ALA A 1 89 ? -20.477 4.397 44.123 1.00 92.38 89 ALA A O 1
ATOM 711 N N . VAL A 1 90 ? -21.600 5.867 45.397 1.00 92.81 90 VAL A N 1
ATOM 712 C CA . VAL A 1 90 ? -20.422 6.697 45.708 1.00 92.81 90 VAL A CA 1
ATOM 713 C C . VAL A 1 90 ? -19.334 5.862 46.377 1.00 92.81 90 VAL A C 1
ATOM 715 O O . VAL A 1 90 ? -18.172 5.917 45.982 1.00 92.81 90 VAL A O 1
ATOM 718 N N . LYS A 1 91 ? -19.691 5.045 47.377 1.00 90.62 91 LYS A N 1
ATOM 719 C CA . LYS A 1 91 ? -18.719 4.195 48.078 1.00 90.62 91 LYS A CA 1
ATOM 720 C C . LYS A 1 91 ? -18.037 3.200 47.135 1.00 90.62 91 LYS A C 1
ATOM 722 O O . LYS A 1 91 ? -16.859 2.907 47.327 1.00 90.62 91 LYS A O 1
ATOM 727 N N . LYS A 1 92 ? -18.768 2.647 46.166 1.00 89.50 92 LYS A N 1
ATOM 728 C CA . LYS A 1 92 ? -18.239 1.683 45.194 1.00 89.50 92 LYS A CA 1
ATOM 729 C C . LYS A 1 92 ? -17.358 2.358 44.145 1.00 89.50 92 LYS A C 1
ATOM 731 O O . LYS A 1 92 ? -16.222 1.920 43.985 1.00 89.50 92 LYS A O 1
ATOM 736 N N . ALA A 1 93 ? -17.833 3.434 43.521 1.00 89.06 93 ALA A N 1
ATOM 737 C CA . ALA A 1 93 ? -17.101 4.153 42.478 1.00 89.06 93 ALA A CA 1
ATOM 738 C C . ALA A 1 93 ? -15.785 4.750 43.004 1.00 89.06 93 ALA A C 1
ATOM 740 O O . ALA A 1 93 ? -14.717 4.581 42.422 1.00 89.06 93 ALA A O 1
ATOM 741 N N . MET A 1 94 ? -15.817 5.335 44.204 1.00 88.38 94 MET A N 1
ATOM 742 C CA . MET A 1 94 ? -14.637 5.963 44.804 1.00 88.38 94 MET A CA 1
ATOM 743 C C . MET A 1 94 ? -13.610 4.957 45.360 1.00 88.38 94 MET A C 1
ATOM 745 O O . MET A 1 94 ? -12.580 5.378 45.878 1.00 88.38 94 MET A O 1
ATOM 749 N N . LYS A 1 95 ? -13.862 3.638 45.285 1.00 84.69 95 LYS A N 1
ATOM 750 C CA . LYS A 1 95 ? -13.000 2.594 45.874 1.00 84.69 95 LYS A CA 1
ATOM 751 C C . LYS A 1 95 ? -11.714 2.330 45.080 1.00 84.69 95 LYS A C 1
ATOM 753 O O . LYS A 1 95 ? -10.731 1.917 45.692 1.00 84.69 95 LYS A O 1
ATOM 758 N N . HIS A 1 96 ? -11.721 2.496 43.755 1.00 76.00 96 HIS A N 1
ATOM 759 C CA . HIS A 1 96 ? -10.578 2.104 42.910 1.00 76.00 96 HIS A CA 1
ATOM 760 C C . HIS A 1 96 ? -9.827 3.315 42.366 1.00 76.00 96 HIS A C 1
ATOM 762 O O . HIS A 1 96 ? -8.667 3.497 42.718 1.00 76.00 96 HIS A O 1
ATOM 768 N N . ASP A 1 97 ? -10.502 4.192 41.621 1.00 71.75 97 ASP A N 1
ATOM 769 C CA . ASP A 1 97 ? -9.840 5.303 40.920 1.00 71.75 97 ASP A CA 1
ATOM 770 C C . ASP A 1 97 ? -10.054 6.672 41.590 1.00 71.75 97 ASP A C 1
ATOM 772 O O . ASP A 1 97 ? -9.716 7.712 41.016 1.00 71.75 97 ASP A O 1
ATOM 776 N N . SER A 1 98 ? -10.609 6.682 42.817 1.00 82.88 98 SER A N 1
ATOM 777 C CA . SER A 1 98 ? -10.942 7.896 43.591 1.00 82.88 98 SER A CA 1
ATOM 778 C C . SER A 1 98 ? -11.694 8.945 42.762 1.00 82.88 98 SER A C 1
ATOM 780 O O . SER A 1 98 ? -11.571 10.147 42.993 1.00 82.88 98 SER A O 1
ATOM 782 N N . ASN A 1 99 ? -12.446 8.497 41.757 1.00 88.44 99 ASN A N 1
ATOM 783 C CA . ASN A 1 99 ? -13.207 9.352 40.873 1.00 88.44 99 ASN A CA 1
ATOM 784 C C . ASN A 1 99 ? -14.507 8.671 40.440 1.00 88.44 99 ASN A C 1
ATOM 786 O O . ASN A 1 99 ? -14.646 7.454 40.529 1.00 88.44 99 ASN A O 1
ATOM 790 N N . MET A 1 100 ? -15.458 9.486 40.004 1.00 93.12 100 MET A N 1
ATOM 791 C CA . MET A 1 100 ? -16.733 9.056 39.447 1.00 93.12 100 MET A CA 1
ATOM 792 C C . MET A 1 100 ? -17.286 10.146 38.529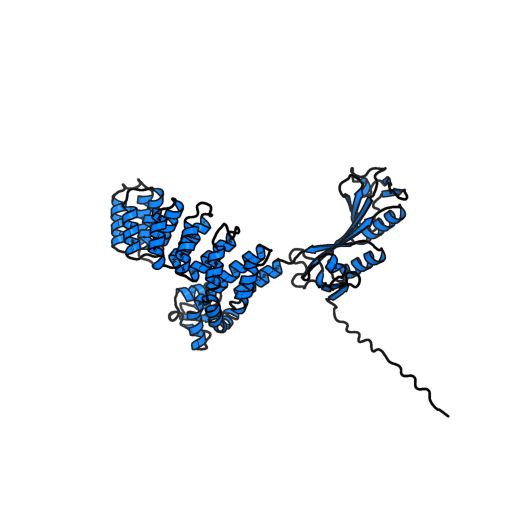 1.00 93.12 100 MET A C 1
ATOM 794 O O . MET A 1 100 ? -16.940 11.324 38.674 1.00 93.12 100 MET A O 1
ATOM 798 N N . LEU A 1 101 ? -18.182 9.772 37.621 1.00 94.00 101 LEU A N 1
ATOM 799 C CA . LEU A 1 101 ? -18.993 10.726 36.869 1.00 94.00 101 LEU A CA 1
ATOM 800 C C . LEU A 1 101 ? -20.378 10.824 37.512 1.00 94.00 101 LEU A C 1
ATOM 802 O O . LEU A 1 101 ? -21.065 9.820 37.706 1.00 94.00 101 LEU A O 1
ATOM 806 N N . LEU A 1 102 ? -20.781 12.044 37.844 1.00 95.38 102 LEU A N 1
ATOM 807 C CA . LEU A 1 102 ? -22.065 12.376 38.438 1.00 95.38 102 LEU A CA 1
ATOM 808 C C . LEU A 1 102 ? -22.988 12.945 37.358 1.00 95.38 102 LEU A C 1
ATOM 810 O O . LEU A 1 102 ? -22.666 13.957 36.739 1.00 95.38 102 LEU A O 1
ATOM 814 N N . TYR A 1 103 ? -24.143 12.314 37.157 1.00 96.38 103 TYR A N 1
ATOM 815 C CA . TYR A 1 103 ? -25.164 12.793 36.230 1.00 96.38 103 TYR A CA 1
ATOM 816 C C . TYR A 1 103 ? -26.261 13.505 37.014 1.00 96.38 103 TYR A C 1
ATOM 818 O O . TYR A 1 103 ? -27.015 12.882 37.771 1.00 96.38 103 TYR A O 1
ATOM 826 N N . ILE A 1 104 ? -26.330 14.819 36.822 1.00 96.12 104 ILE A N 1
ATOM 827 C CA . ILE A 1 104 ? -27.380 15.675 37.363 1.00 96.12 104 ILE A CA 1
ATOM 828 C C . ILE A 1 104 ? -28.364 15.978 36.238 1.00 96.12 104 ILE A C 1
ATOM 830 O O . ILE A 1 104 ? -27.964 16.305 35.120 1.00 96.12 104 ILE A O 1
ATOM 834 N N . LYS A 1 105 ? -29.659 15.884 36.538 1.00 95.81 105 LYS A N 1
ATOM 835 C CA . LYS A 1 105 ? -30.718 16.127 35.560 1.00 95.81 105 LYS A CA 1
ATOM 836 C C . LYS A 1 105 ? -30.564 17.505 34.910 1.00 95.81 105 LYS A C 1
ATOM 838 O O . LYS A 1 105 ? -30.614 18.524 35.595 1.00 95.81 105 LYS A O 1
ATOM 843 N N . GLY A 1 106 ? -30.451 17.523 33.582 1.00 93.88 106 GLY A N 1
ATOM 844 C CA . GLY A 1 106 ? -30.351 18.755 32.793 1.00 93.88 106 GLY A CA 1
ATOM 845 C C . GLY A 1 106 ? -28.974 19.424 32.808 1.00 93.88 106 GLY A C 1
ATOM 846 O O . GLY A 1 106 ? -28.881 20.579 32.403 1.00 93.88 106 GLY A O 1
ATOM 847 N N . LYS A 1 107 ? -27.925 18.729 33.268 1.00 94.62 107 LYS A N 1
ATOM 848 C CA . LYS A 1 107 ? -26.536 19.206 33.249 1.00 94.62 107 LYS A CA 1
ATOM 849 C C . LYS A 1 107 ? -25.634 18.218 32.514 1.00 94.62 107 LYS A C 1
ATOM 851 O O . LYS A 1 107 ? -25.960 17.037 32.399 1.00 94.62 107 LYS A O 1
ATOM 856 N N . GLU A 1 108 ? -24.494 18.711 32.043 1.00 92.44 108 GLU A N 1
ATOM 857 C CA . GLU A 1 108 ? -23.435 17.853 31.510 1.00 92.44 108 GLU A CA 1
ATOM 858 C C . GLU A 1 108 ? -22.867 16.934 32.611 1.00 92.44 108 GLU A C 1
ATOM 860 O O . GLU A 1 108 ? -22.892 17.302 33.791 1.00 92.44 108 GLU A O 1
ATOM 865 N N . PRO A 1 109 ? -22.348 15.739 32.270 1.00 93.25 109 PRO A N 1
ATOM 866 C CA . PRO A 1 109 ? -21.771 14.825 33.251 1.00 93.25 109 PRO A CA 1
ATOM 867 C C . PRO A 1 109 ? -20.575 15.453 33.976 1.00 93.25 109 PRO A C 1
ATOM 869 O O . PRO A 1 109 ? -19.588 15.850 33.356 1.00 93.25 109 PRO A O 1
ATOM 872 N N . LEU A 1 110 ? -20.627 15.491 35.308 1.00 93.25 110 LEU A N 1
ATOM 873 C CA . LEU A 1 110 ? -19.599 16.129 36.127 1.00 93.25 110 LEU A CA 1
ATOM 874 C C . LEU A 1 110 ? -18.625 15.097 36.683 1.00 93.25 110 LEU A C 1
ATOM 876 O O . LEU A 1 110 ? -19.016 14.155 37.374 1.00 93.25 110 LEU A O 1
ATOM 880 N N . ARG A 1 111 ? -17.328 15.291 36.438 1.00 92.94 111 ARG A N 1
ATOM 881 C CA . ARG A 1 111 ? -16.293 14.441 37.027 1.00 92.94 111 ARG A CA 1
ATOM 882 C C . ARG A 1 111 ? -15.983 14.886 38.447 1.00 92.94 111 ARG A C 1
ATOM 884 O O . ARG A 1 111 ? -15.425 15.957 38.661 1.00 92.94 111 ARG A O 1
ATOM 891 N N . ILE A 1 112 ? -16.265 14.016 39.410 1.00 92.25 112 ILE A N 1
ATOM 892 C CA . ILE A 1 112 ? -15.847 14.201 40.795 1.00 92.25 112 ILE A CA 1
ATOM 893 C C . ILE A 1 112 ? -14.625 13.332 41.053 1.00 92.25 112 ILE A C 1
ATOM 895 O O . ILE A 1 112 ? -14.690 12.119 40.892 1.00 92.25 112 ILE A O 1
ATOM 899 N N . ALA A 1 113 ? -13.520 13.944 41.473 1.00 90.62 113 ALA A N 1
ATOM 900 C CA . ALA A 1 113 ? -12.303 13.239 41.857 1.00 90.62 113 ALA A CA 1
ATOM 901 C C . ALA A 1 113 ? -11.832 13.705 43.236 1.00 90.62 113 ALA A C 1
ATOM 903 O O . ALA A 1 113 ? -11.816 14.903 43.527 1.00 90.62 113 ALA A O 1
ATOM 904 N N . THR A 1 114 ? -11.439 12.764 44.089 1.00 88.50 114 THR A N 1
ATOM 905 C CA . THR A 1 114 ? -10.800 13.065 45.368 1.00 88.50 114 THR A CA 1
ATOM 906 C C . THR A 1 114 ? -9.285 12.934 45.276 1.00 88.50 114 THR A C 1
ATOM 908 O O . THR A 1 114 ? -8.748 12.245 44.412 1.00 88.50 114 THR A O 1
ATOM 911 N N . ARG A 1 115 ? -8.570 13.614 46.181 1.00 84.25 115 ARG A N 1
ATOM 912 C CA . ARG A 1 115 ? -7.102 13.614 46.188 1.00 84.25 115 ARG A CA 1
ATOM 913 C C . ARG A 1 115 ? -6.540 12.285 46.691 1.00 84.25 115 ARG A C 1
ATOM 915 O O . ARG A 1 115 ? -5.515 11.834 46.188 1.00 84.25 115 ARG A O 1
ATOM 922 N N . LYS A 1 116 ? -7.164 11.689 47.707 1.00 83.38 116 LYS A N 1
ATOM 923 C CA . LYS A 1 116 ? -6.777 10.395 48.275 1.00 83.38 116 LYS A CA 1
ATOM 924 C C . LYS A 1 116 ? -7.975 9.458 48.356 1.00 83.38 116 LYS A C 1
ATOM 926 O O . LYS A 1 116 ? -9.131 9.884 48.420 1.00 83.38 116 LYS A O 1
ATOM 931 N N . LEU A 1 117 ? -7.671 8.164 48.401 1.00 78.50 117 LEU A N 1
ATOM 932 C CA . LEU A 1 117 ? -8.670 7.132 48.627 1.00 78.50 117 LEU A CA 1
ATOM 933 C C . LEU A 1 117 ? -9.311 7.317 50.011 1.00 78.50 117 LEU A C 1
ATOM 935 O O . LEU A 1 117 ? -8.607 7.394 51.017 1.00 78.50 117 LEU A O 1
ATOM 939 N N . GLY A 1 118 ? -10.643 7.369 50.055 1.00 75.69 118 GLY A N 1
ATOM 940 C CA . GLY A 1 118 ? -11.418 7.544 51.291 1.00 75.69 118 GLY A CA 1
ATOM 941 C C . GLY A 1 118 ? -11.772 8.993 51.646 1.00 75.69 118 GLY A C 1
ATOM 942 O O . GLY A 1 118 ? -12.567 9.207 52.563 1.00 75.69 118 GLY A O 1
ATOM 943 N N . ASP A 1 119 ? -11.250 9.978 50.912 1.00 85.00 119 ASP A N 1
ATOM 944 C CA . ASP A 1 119 ? -11.701 11.368 51.014 1.00 85.00 119 ASP A CA 1
ATOM 945 C C . ASP A 1 119 ? -13.199 11.481 50.668 1.00 85.00 119 ASP A C 1
ATOM 947 O O . ASP A 1 119 ? -13.743 10.741 49.842 1.00 85.00 119 ASP A O 1
ATOM 951 N N . LYS A 1 120 ? -13.894 12.432 51.301 1.00 86.56 120 LYS A N 1
ATOM 952 C CA . LYS A 1 120 ? -15.331 12.633 51.079 1.00 86.56 120 LYS A CA 1
ATOM 953 C C . LYS A 1 120 ? -15.575 13.457 49.815 1.00 86.56 120 LYS A C 1
ATOM 955 O O . LYS A 1 120 ? -15.025 14.542 49.666 1.00 86.56 120 LYS A O 1
ATOM 960 N N . VAL A 1 121 ? -16.507 12.991 48.984 1.00 90.81 121 VAL A N 1
ATOM 961 C CA . VAL A 1 121 ? -17.073 13.746 47.848 1.00 90.81 121 VAL A CA 1
ATOM 962 C C . VAL A 1 121 ? -17.721 15.055 48.311 1.00 90.81 121 VAL A C 1
ATOM 964 O O . VAL A 1 121 ? -17.588 16.072 47.642 1.00 90.81 121 VAL A O 1
ATOM 967 N N . GLY A 1 122 ? -18.386 15.023 49.474 1.00 92.31 122 GLY A N 1
ATOM 968 C CA . GLY A 1 122 ? -18.958 16.200 50.132 1.00 92.31 122 GLY A CA 1
ATOM 969 C C . GLY A 1 122 ? -20.419 16.504 49.828 1.00 92.31 122 GLY A C 1
ATOM 970 O O . GLY A 1 122 ? -20.910 17.548 50.246 1.00 92.31 122 GLY A O 1
ATOM 971 N N . LEU A 1 123 ? -21.126 15.592 49.168 1.00 95.12 123 LEU A N 1
ATOM 972 C CA . LEU A 1 123 ? -22.559 15.700 48.907 1.00 95.12 123 LEU A CA 1
ATOM 973 C C . LEU A 1 123 ? -23.362 14.859 49.897 1.00 95.12 123 LEU A C 1
ATOM 975 O O . LEU A 1 123 ? -23.157 13.647 50.000 1.00 95.12 123 LEU A O 1
ATOM 979 N N . GLN A 1 124 ? -24.300 15.501 50.589 1.00 95.00 124 GLN A N 1
ATOM 980 C CA . GLN A 1 124 ? -25.378 14.828 51.307 1.00 95.00 124 GLN A CA 1
ATOM 981 C C . GLN A 1 124 ? -26.657 14.941 50.488 1.00 95.00 124 GLN A C 1
ATOM 983 O O . GLN A 1 124 ? -26.974 16.015 49.974 1.00 95.00 124 GLN A O 1
ATOM 988 N N . VAL A 1 125 ? -27.395 13.841 50.386 1.00 96.94 125 VAL A N 1
ATOM 989 C CA . VAL A 1 125 ? -28.597 13.750 49.555 1.00 96.94 125 VAL A CA 1
ATOM 990 C C . VAL A 1 125 ? -29.782 13.254 50.367 1.00 96.94 125 VAL A C 1
ATOM 992 O O . VAL A 1 125 ? -29.614 12.597 51.395 1.00 96.94 125 VAL A O 1
ATOM 995 N N . GLU A 1 126 ? -30.982 13.535 49.883 1.00 96.00 126 GLU A N 1
ATOM 996 C CA . GLU A 1 126 ? -32.224 13.018 50.447 1.00 96.00 126 GLU A CA 1
ATOM 997 C C . GLU A 1 126 ? -33.216 12.632 49.350 1.00 96.00 126 GLU A C 1
ATOM 999 O O . GLU A 1 126 ? -33.104 13.073 48.207 1.00 96.00 126 GLU A O 1
ATOM 1004 N N . GLY A 1 127 ? -34.195 11.804 49.712 1.00 92.88 127 GLY A N 1
ATOM 1005 C CA . GLY A 1 127 ? -35.273 11.386 48.822 1.00 92.88 127 GLY A CA 1
ATOM 1006 C C . GLY A 1 127 ? -35.361 9.875 48.616 1.00 92.88 127 GLY A C 1
ATOM 1007 O O . GLY A 1 127 ? -34.394 9.130 48.794 1.00 92.88 127 GLY A O 1
ATOM 1008 N N . ASN A 1 128 ? -36.569 9.446 48.254 1.00 90.06 128 ASN A N 1
ATOM 1009 C CA . ASN A 1 128 ? -36.923 8.090 47.852 1.00 90.06 128 ASN A CA 1
ATOM 1010 C C . ASN A 1 128 ? -37.796 8.201 46.590 1.00 90.06 128 ASN A C 1
ATOM 1012 O O . ASN A 1 128 ? -38.810 8.896 46.607 1.00 90.06 128 ASN A O 1
ATOM 1016 N N . GLY A 1 129 ? -37.354 7.614 45.483 1.00 90.06 129 GLY A N 1
ATOM 1017 C CA . GLY A 1 129 ? -37.841 7.847 44.121 1.00 90.06 129 GLY A CA 1
ATOM 1018 C C . GLY A 1 129 ? -37.071 8.945 43.373 1.00 90.06 129 GLY A C 1
ATOM 1019 O O . GLY A 1 129 ? -36.616 8.729 42.255 1.00 90.06 129 GLY A O 1
ATOM 1020 N N . THR A 1 130 ? -36.898 10.128 43.971 1.00 92.31 130 THR A N 1
ATOM 1021 C CA . THR A 1 130 ? -36.095 11.226 43.396 1.00 92.31 130 THR A CA 1
ATOM 1022 C C . THR A 1 130 ? -35.087 11.717 44.418 1.00 92.31 130 THR A C 1
ATOM 1024 O O . THR A 1 130 ? -35.481 12.239 45.462 1.00 92.31 130 THR A O 1
ATOM 1027 N N . VAL A 1 131 ? -33.799 11.578 44.109 1.00 96.88 131 VAL A N 1
ATOM 1028 C CA . VAL A 1 131 ? -32.707 11.943 45.015 1.00 96.88 131 VAL A CA 1
ATOM 1029 C C . VAL A 1 131 ? -32.218 13.350 44.712 1.00 96.88 131 VAL A C 1
ATOM 1031 O O . VAL A 1 131 ? -31.811 13.640 43.589 1.00 96.88 131 VAL A O 1
ATOM 1034 N N . ARG A 1 132 ? -32.262 14.223 45.721 1.00 97.38 132 ARG A N 1
ATOM 1035 C CA . ARG A 1 132 ? -31.832 15.621 45.621 1.00 97.38 132 ARG A CA 1
ATOM 1036 C C . ARG A 1 132 ? -30.643 15.918 46.514 1.00 97.38 132 ARG A C 1
ATOM 1038 O O . ARG A 1 132 ? -30.537 15.373 47.614 1.00 97.38 132 ARG A O 1
ATOM 1045 N N . ILE A 1 133 ? -29.778 16.823 46.065 1.00 97.25 133 ILE A N 1
ATOM 1046 C CA . ILE A 1 133 ? -28.681 17.350 46.880 1.00 97.25 133 ILE A CA 1
ATOM 1047 C C . ILE A 1 133 ? -29.266 18.204 48.004 1.00 97.25 133 ILE A C 1
ATOM 1049 O O . ILE A 1 133 ? -29.900 19.226 47.756 1.00 97.25 133 ILE A O 1
ATOM 1053 N N . LYS A 1 134 ? -29.034 17.789 49.248 1.00 97.19 134 LYS A N 1
ATOM 1054 C CA . LYS A 1 134 ? -29.490 18.488 50.454 1.00 97.19 134 LYS A CA 1
ATOM 1055 C C . LYS A 1 134 ? -28.454 19.486 50.954 1.00 97.19 134 LYS A C 1
ATOM 1057 O O . LYS A 1 134 ? -28.793 20.587 51.372 1.00 97.19 134 LYS A O 1
ATOM 1062 N N . GLN A 1 135 ? -27.188 19.075 50.955 1.00 96.56 135 GLN A N 1
ATOM 1063 C CA . GLN A 1 135 ? -26.097 19.873 51.496 1.00 96.56 135 GLN A CA 1
ATOM 1064 C C . GLN A 1 135 ? -24.791 19.567 50.768 1.00 96.56 135 GLN A C 1
ATOM 1066 O O . GLN A 1 135 ? -24.476 18.408 50.487 1.00 96.56 135 GLN A O 1
ATOM 1071 N N . ILE A 1 136 ? -24.015 20.623 50.531 1.00 96.19 136 ILE A N 1
ATOM 1072 C CA . ILE A 1 136 ? -22.663 20.564 49.980 1.00 96.19 136 ILE A CA 1
ATOM 1073 C C . ILE A 1 136 ? -21.692 20.946 51.099 1.00 96.19 136 ILE A C 1
ATOM 1075 O O . ILE A 1 136 ? -21.872 21.953 51.782 1.00 96.19 136 ILE A O 1
ATOM 1079 N N . THR A 1 137 ? -20.687 20.108 51.335 1.00 94.62 137 THR A N 1
ATOM 1080 C CA . THR A 1 137 ? -19.708 20.301 52.410 1.00 94.62 137 THR A CA 1
ATOM 1081 C C . THR A 1 137 ? -18.561 21.178 51.904 1.00 94.62 137 THR A C 1
ATOM 1083 O O . THR A 1 137 ? -17.884 20.762 50.963 1.00 94.62 137 THR A O 1
ATOM 1086 N N . PRO A 1 138 ? -18.285 22.348 52.505 1.00 92.00 138 PRO A N 1
ATOM 1087 C CA . PRO A 1 138 ? -17.176 23.202 52.080 1.00 92.00 138 PRO A CA 1
ATOM 1088 C C . PRO A 1 138 ? -15.822 22.478 52.099 1.00 92.00 138 PRO A C 1
ATOM 1090 O O . PRO A 1 138 ? -15.582 21.619 52.949 1.00 92.00 138 PRO A O 1
ATOM 1093 N N . GLY A 1 139 ? -14.932 22.832 51.169 1.00 87.81 139 GLY A N 1
ATOM 1094 C CA . GLY A 1 139 ? -13.581 22.258 51.079 1.00 87.81 139 GLY A CA 1
ATOM 1095 C C . GLY A 1 139 ? -13.518 20.830 50.522 1.00 87.81 139 GLY A C 1
ATOM 1096 O O . GLY A 1 139 ? -12.484 20.174 50.633 1.00 87.81 139 GLY A O 1
ATOM 1097 N N . THR A 1 140 ? -14.608 20.337 49.931 1.00 91.50 140 THR A N 1
ATOM 1098 C CA . THR A 1 140 ? -14.674 19.029 49.261 1.00 91.50 140 THR A CA 1
ATOM 1099 C C . THR A 1 140 ? -14.726 19.193 47.740 1.00 91.50 140 THR A C 1
ATOM 1101 O O . THR A 1 140 ? -15.066 20.278 47.268 1.00 91.50 140 THR A O 1
ATOM 1104 N N . PRO A 1 141 ? -14.439 18.141 46.949 1.00 89.44 141 PRO A N 1
ATOM 1105 C CA . PRO A 1 141 ? -14.493 18.233 45.491 1.00 89.44 141 PRO A CA 1
ATOM 1106 C C . PRO A 1 141 ? -15.828 18.748 44.950 1.00 89.44 141 PRO A C 1
ATOM 1108 O O . PRO A 1 141 ? -15.831 19.540 44.016 1.00 89.44 141 PRO A O 1
ATOM 1111 N N . ALA A 1 142 ? -16.953 18.361 45.561 1.00 90.06 142 ALA A N 1
ATOM 1112 C CA . ALA A 1 142 ? -18.263 18.831 45.125 1.00 90.06 142 ALA A CA 1
ATOM 1113 C C . ALA A 1 142 ? -18.498 20.329 45.383 1.00 90.06 142 ALA A C 1
ATOM 1115 O O . ALA A 1 142 ? -19.258 20.949 44.654 1.00 90.06 142 ALA A O 1
ATOM 1116 N N . ALA A 1 143 ? -17.845 20.918 46.391 1.00 89.81 143 ALA A N 1
ATOM 1117 C CA . ALA A 1 143 ? -17.946 22.351 46.676 1.00 89.81 143 ALA A CA 1
ATOM 1118 C C . ALA A 1 143 ? -17.120 23.224 45.720 1.00 89.81 143 ALA A C 1
ATOM 1120 O O . ALA A 1 143 ? -17.293 24.437 45.714 1.00 89.81 143 ALA A O 1
ATOM 1121 N N . ASN A 1 144 ? -16.217 22.621 44.942 1.00 86.81 144 ASN A N 1
ATOM 1122 C CA . ASN A 1 144 ? -15.354 23.335 44.001 1.00 86.81 144 ASN A CA 1
ATOM 1123 C C . ASN A 1 144 ? -15.973 23.454 42.598 1.00 86.81 144 ASN A C 1
ATOM 1125 O O . ASN A 1 144 ? -15.314 23.958 41.694 1.00 86.81 144 ASN A O 1
ATOM 1129 N N . SER A 1 145 ? -17.185 22.933 42.395 1.00 85.62 145 SER A N 1
ATOM 1130 C CA . SER A 1 145 ? -17.894 22.982 41.119 1.00 85.62 145 SER A CA 1
ATOM 1131 C C . SER A 1 145 ? -19.065 23.950 41.228 1.00 85.62 145 SER A C 1
ATOM 1133 O O . SER A 1 145 ? -19.987 23.718 42.008 1.00 85.62 145 SER A O 1
ATOM 1135 N N . ASP A 1 146 ? -19.045 25.003 40.411 1.00 87.12 146 ASP A N 1
ATOM 1136 C CA . ASP A 1 146 ? -20.152 25.967 40.308 1.00 87.12 146 ASP A CA 1
ATOM 1137 C C . ASP A 1 146 ? -21.418 25.333 39.693 1.00 87.12 146 ASP A C 1
ATOM 1139 O O . ASP A 1 146 ? -22.533 25.839 39.850 1.00 87.12 146 ASP A O 1
ATOM 1143 N N . ASP A 1 147 ? -21.255 24.177 39.041 1.00 90.31 147 ASP A N 1
ATOM 1144 C CA . ASP A 1 147 ? -22.321 23.421 38.390 1.00 90.31 147 ASP A CA 1
ATOM 1145 C C . ASP A 1 147 ? -23.141 22.565 39.362 1.00 90.31 147 ASP A C 1
ATOM 1147 O O . ASP A 1 147 ? -24.148 21.991 38.950 1.00 90.31 147 ASP A O 1
ATOM 1151 N N . ILE A 1 148 ? -22.760 22.465 40.641 1.00 94.44 148 ILE A N 1
ATOM 1152 C CA . ILE A 1 148 ? -23.465 21.646 41.637 1.00 94.44 148 ILE A CA 1
ATOM 1153 C C . ILE A 1 148 ? -24.184 22.539 42.640 1.00 94.44 148 ILE A C 1
ATOM 1155 O O . ILE A 1 148 ? -23.570 23.322 43.361 1.00 94.44 148 ILE A O 1
ATOM 1159 N N . GLN A 1 149 ? -25.503 22.389 42.729 1.00 95.81 149 GLN A N 1
ATOM 1160 C CA . GLN A 1 149 ? -26.359 23.232 43.555 1.00 95.81 149 GLN A CA 1
ATOM 1161 C C . GLN A 1 149 ? -27.244 22.401 44.485 1.00 95.81 149 GLN A C 1
ATOM 1163 O O . GLN A 1 149 ? -27.630 21.266 44.200 1.00 95.81 149 GLN A O 1
ATOM 1168 N N . ILE A 1 150 ? -27.593 22.985 45.632 1.00 96.12 150 ILE A N 1
ATOM 1169 C CA . ILE A 1 150 ? -28.594 22.401 46.530 1.00 96.12 150 ILE A CA 1
ATOM 1170 C C . ILE A 1 150 ? -29.935 22.336 45.783 1.00 96.12 150 ILE A C 1
ATOM 1172 O O . ILE A 1 150 ? -30.360 23.311 45.172 1.00 96.12 150 ILE A O 1
ATOM 1176 N N . GLY A 1 151 ? -30.603 21.184 45.850 1.00 95.69 151 GLY A N 1
ATOM 1177 C CA . GLY A 1 151 ? -31.859 20.902 45.153 1.00 95.69 151 GLY A CA 1
ATOM 1178 C C . GLY A 1 151 ? -31.705 20.151 43.827 1.00 95.69 151 GLY A C 1
ATOM 1179 O O . GLY A 1 151 ? -32.694 19.584 43.357 1.00 95.69 151 GLY A O 1
ATOM 1180 N N . ASP A 1 152 ? -30.492 20.076 43.269 1.00 97.50 152 ASP A N 1
ATOM 1181 C CA . ASP A 1 152 ? -30.204 19.316 42.049 1.00 97.50 152 ASP A CA 1
ATOM 1182 C C . ASP A 1 152 ? -30.608 17.845 42.184 1.00 97.50 152 ASP A C 1
ATOM 1184 O O . ASP A 1 152 ? -30.385 17.222 43.226 1.00 97.50 152 ASP A O 1
ATOM 1188 N N . VAL A 1 153 ? -31.176 17.283 41.113 1.00 97.44 153 VAL A N 1
ATOM 1189 C CA . VAL A 1 153 ? -31.602 15.879 41.056 1.00 97.44 153 VAL A CA 1
ATOM 1190 C C . VAL A 1 153 ? -30.480 15.021 40.485 1.00 97.44 153 VAL A C 1
ATOM 1192 O O . VAL A 1 153 ? -30.065 15.228 39.346 1.00 97.44 153 VAL A O 1
ATOM 1195 N N . ILE A 1 154 ? -30.032 14.032 41.254 1.00 97.00 154 ILE A N 1
ATOM 1196 C CA . ILE A 1 154 ? -29.035 13.052 40.813 1.00 97.00 154 ILE A CA 1
ATOM 1197 C C . ILE A 1 154 ? -29.764 11.885 40.150 1.00 97.00 154 ILE A C 1
ATOM 1199 O O . ILE A 1 154 ? -30.592 11.240 40.790 1.00 97.00 154 ILE A O 1
ATOM 1203 N N . GLU A 1 155 ? -29.447 11.609 38.885 1.00 95.44 155 GLU A N 1
ATOM 1204 C CA . GLU A 1 155 ? -30.078 10.526 38.117 1.00 95.44 155 GLU A CA 1
ATOM 1205 C C . GLU A 1 155 ? -29.248 9.242 38.161 1.00 95.44 155 GLU A C 1
ATOM 1207 O O . GLU A 1 155 ? -29.771 8.155 38.425 1.00 95.44 155 GLU A O 1
ATOM 1212 N N . LYS A 1 156 ? -27.937 9.360 37.927 1.00 95.00 156 LYS A N 1
ATOM 1213 C CA . LYS A 1 156 ? -27.020 8.220 37.943 1.00 95.00 156 LYS A CA 1
ATOM 1214 C C . LYS A 1 156 ? -25.600 8.595 38.351 1.00 95.00 156 LYS A C 1
ATOM 1216 O O . LYS A 1 156 ? -25.182 9.750 38.261 1.00 95.00 156 LYS A O 1
ATOM 1221 N N . ILE A 1 157 ? -24.853 7.585 38.782 1.00 94.88 157 ILE A N 1
ATOM 1222 C CA . ILE A 1 157 ? -23.405 7.645 38.989 1.00 94.88 157 ILE A CA 1
ATOM 1223 C C . ILE A 1 157 ? -22.760 6.626 38.059 1.00 94.88 157 ILE A C 1
ATOM 1225 O O . ILE A 1 157 ? -23.197 5.477 38.004 1.00 94.88 157 ILE A O 1
ATOM 1229 N N . VAL A 1 158 ? -21.717 7.042 37.347 1.00 94.88 158 VAL A N 1
ATOM 1230 C CA . VAL A 1 158 ? -20.943 6.166 36.466 1.00 94.88 158 VAL A CA 1
ATOM 1231 C C . VAL A 1 158 ? -19.545 5.949 37.048 1.00 94.88 158 VAL A C 1
ATOM 1233 O O . VAL A 1 158 ? -18.847 6.899 37.410 1.00 94.88 158 VAL A O 1
ATOM 1236 N N . ASP A 1 159 ? -19.172 4.676 37.157 1.00 93.69 159 ASP A N 1
ATOM 1237 C CA . ASP A 1 159 ? -17.901 4.158 37.672 1.00 93.69 159 ASP A CA 1
ATOM 1238 C C . ASP A 1 159 ? -17.099 3.587 36.499 1.00 93.69 159 ASP A C 1
ATOM 1240 O O . ASP A 1 159 ? -17.362 2.476 36.034 1.00 93.69 159 ASP A O 1
ATOM 1244 N N . GLU A 1 160 ? -16.168 4.386 35.974 1.00 92.00 160 GLU A N 1
ATOM 1245 C CA . GLU A 1 160 ? -15.279 3.988 34.883 1.00 92.00 160 GLU A CA 1
ATOM 1246 C C . GLU A 1 160 ? -13.985 3.400 35.450 1.00 92.00 160 GLU A C 1
ATOM 1248 O O . GLU A 1 160 ? -13.152 4.129 35.984 1.00 92.00 160 GLU A O 1
ATOM 1253 N N . ARG A 1 161 ? -13.777 2.090 35.286 1.00 91.50 161 ARG A N 1
ATOM 1254 C CA . ARG A 1 161 ? -12.579 1.404 35.785 1.00 91.50 161 ARG A CA 1
ATOM 1255 C C . ARG A 1 161 ? -11.630 1.090 34.650 1.00 91.50 161 ARG A C 1
ATOM 1257 O O . ARG A 1 161 ? -11.989 0.334 33.742 1.00 91.50 161 ARG A O 1
ATOM 1264 N N . LYS A 1 162 ? -10.416 1.638 34.707 1.00 90.00 162 LYS A N 1
ATOM 1265 C CA . LYS A 1 162 ? -9.365 1.295 33.743 1.00 90.00 162 LYS A CA 1
ATOM 1266 C C . LYS A 1 162 ? -8.835 -0.113 34.017 1.00 90.00 162 LYS A C 1
ATOM 1268 O O . LYS A 1 162 ? -8.570 -0.474 35.160 1.00 90.00 162 LYS A O 1
ATOM 1273 N N . ILE A 1 163 ? -8.656 -0.903 32.963 1.00 90.88 163 ILE A N 1
ATOM 1274 C CA . ILE A 1 163 ? -8.133 -2.267 33.055 1.00 90.88 163 ILE A CA 1
ATOM 1275 C C . ILE A 1 163 ? -6.652 -2.263 32.681 1.00 90.88 163 ILE A C 1
ATOM 1277 O O . ILE A 1 163 ? -6.277 -1.855 31.580 1.00 90.88 163 ILE A O 1
ATOM 1281 N N . PHE A 1 164 ? -5.807 -2.725 33.604 1.00 87.06 164 PHE A N 1
ATOM 1282 C CA . PHE A 1 164 ? -4.368 -2.888 33.376 1.00 87.06 164 PHE A CA 1
ATOM 1283 C C . PHE A 1 164 ? -3.956 -4.355 33.300 1.00 87.06 164 PHE A C 1
ATOM 1285 O O . PHE A 1 164 ? -2.983 -4.695 32.637 1.00 87.06 164 PHE A O 1
ATOM 1292 N N . SER A 1 165 ? -4.705 -5.237 33.958 1.00 88.69 165 SER A N 1
ATOM 1293 C CA . SER A 1 165 ? -4.388 -6.655 34.042 1.00 88.69 165 SER A CA 1
ATOM 1294 C C . SER A 1 165 ? -5.630 -7.541 33.991 1.00 88.69 165 SER A C 1
ATOM 1296 O O . SER A 1 165 ? -6.764 -7.110 34.216 1.00 88.69 165 SER A O 1
ATOM 1298 N N . LEU A 1 166 ? -5.397 -8.839 33.778 1.00 90.62 166 LEU A N 1
ATOM 1299 C CA . LEU A 1 166 ? -6.436 -9.863 33.879 1.00 90.62 166 LEU A CA 1
ATOM 1300 C C . LEU A 1 166 ? -7.081 -9.901 35.275 1.00 90.62 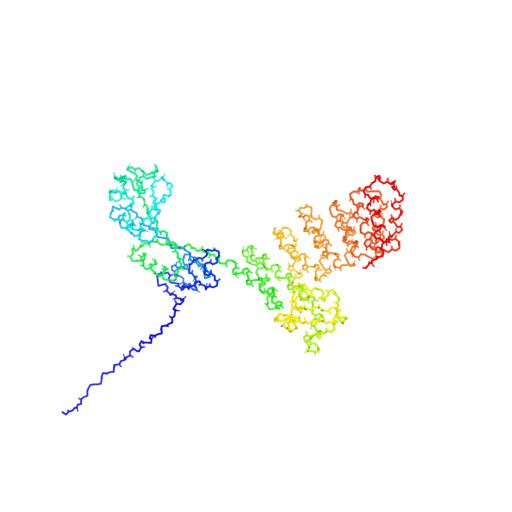166 LEU A C 1
ATOM 1302 O O . LEU A 1 166 ? -8.266 -10.199 35.400 1.00 90.62 166 LEU A O 1
ATOM 1306 N N . ASN A 1 167 ? -6.323 -9.570 36.325 1.00 90.62 167 ASN A N 1
ATOM 1307 C CA . ASN A 1 167 ? -6.847 -9.505 37.687 1.00 90.62 167 ASN A CA 1
ATOM 1308 C C . ASN A 1 167 ? -7.765 -8.295 37.889 1.00 90.62 167 ASN A C 1
ATOM 1310 O O . ASN A 1 167 ? -8.792 -8.435 38.551 1.00 90.62 167 ASN A O 1
ATOM 1314 N N . ASP A 1 168 ? -7.449 -7.147 37.285 1.00 91.25 168 ASP A N 1
ATOM 1315 C CA . ASP A 1 168 ? -8.315 -5.960 37.342 1.00 91.25 168 ASP A CA 1
ATOM 1316 C C . ASP A 1 168 ? -9.643 -6.219 36.637 1.00 91.25 168 ASP A C 1
ATOM 1318 O O . ASP A 1 168 ? -10.699 -5.872 37.169 1.00 91.25 168 ASP A O 1
ATOM 1322 N N . TYR A 1 169 ? -9.594 -6.899 35.485 1.00 93.81 169 TYR A N 1
ATOM 1323 C CA . TYR A 1 169 ? -10.780 -7.358 34.767 1.00 93.81 169 TYR A CA 1
ATOM 1324 C C . TYR A 1 169 ? -11.636 -8.282 35.645 1.00 93.81 169 TYR A C 1
ATOM 1326 O O . TYR A 1 169 ? -12.787 -7.958 35.938 1.00 93.81 169 TYR A O 1
ATOM 1334 N N . LYS A 1 170 ? -11.049 -9.387 36.141 1.00 93.62 170 LYS A N 1
ATOM 1335 C CA . LYS A 1 170 ? -11.727 -10.369 37.010 1.00 93.62 170 LYS A CA 1
ATOM 1336 C C . LYS A 1 170 ? -12.382 -9.687 38.206 1.00 93.62 170 LYS A C 1
ATOM 1338 O O . LYS A 1 170 ? -13.539 -9.944 38.525 1.00 93.62 170 LYS A O 1
ATOM 1343 N N . LYS A 1 171 ? -11.638 -8.820 38.893 1.00 92.12 171 LYS A N 1
ATOM 1344 C CA . LYS A 1 171 ? -12.123 -8.110 40.077 1.00 92.12 171 LYS A CA 1
ATOM 1345 C C . LYS A 1 171 ? -13.275 -7.171 39.728 1.00 92.12 171 LYS A C 1
ATOM 1347 O O . LYS A 1 171 ? -14.259 -7.135 40.459 1.00 92.12 171 LYS A O 1
ATOM 1352 N N . SER A 1 172 ? -13.168 -6.436 38.625 1.00 92.94 172 SER A N 1
ATOM 1353 C CA . SER A 1 172 ? -14.174 -5.454 38.220 1.00 92.94 172 SER A CA 1
ATOM 1354 C C . SER A 1 172 ? -15.485 -6.108 37.797 1.00 92.94 172 SER A C 1
ATOM 1356 O O . SER A 1 172 ? -16.524 -5.732 38.334 1.00 92.94 172 SER A O 1
ATOM 1358 N N . VAL A 1 173 ? -15.453 -7.122 36.922 1.00 92.94 173 VAL A N 1
ATOM 1359 C CA . VAL A 1 173 ? -16.678 -7.828 36.502 1.00 92.94 173 VAL A CA 1
ATOM 1360 C C . VAL A 1 173 ? -17.366 -8.487 37.695 1.00 92.94 173 VAL A C 1
ATOM 1362 O O . VAL A 1 173 ? -18.562 -8.287 37.890 1.00 92.94 173 VAL A O 1
ATOM 1365 N N . ASN A 1 174 ? -16.616 -9.197 38.545 1.00 91.62 174 ASN A N 1
ATOM 1366 C CA . ASN A 1 174 ? -17.188 -9.846 39.727 1.00 91.62 174 ASN A CA 1
ATOM 1367 C C . ASN A 1 174 ? -17.814 -8.835 40.701 1.00 91.62 174 ASN A C 1
ATOM 1369 O O . ASN A 1 174 ? -18.877 -9.093 41.261 1.00 91.62 174 ASN A O 1
ATOM 1373 N N . GLU A 1 175 ? -17.175 -7.681 40.922 1.00 90.81 175 GLU A N 1
ATOM 1374 C CA . GLU A 1 175 ? -17.729 -6.652 41.805 1.00 90.81 175 GLU A CA 1
ATOM 1375 C C . GLU A 1 175 ? -19.014 -6.021 41.245 1.00 90.81 175 GLU A C 1
ATOM 1377 O O . GLU A 1 175 ? -19.928 -5.778 42.032 1.00 90.81 175 GLU A O 1
ATOM 1382 N N . PHE A 1 176 ? -19.106 -5.774 39.931 1.00 92.25 176 PHE A N 1
ATOM 1383 C CA . PHE A 1 176 ? -20.328 -5.249 39.305 1.00 92.25 176 PHE A CA 1
ATOM 1384 C C . PHE A 1 176 ? -21.451 -6.293 39.234 1.00 92.25 176 PHE A C 1
ATOM 1386 O O . PHE A 1 176 ? -22.618 -5.959 39.449 1.00 92.25 176 PHE A O 1
ATOM 1393 N N . ALA A 1 177 ? -21.109 -7.564 39.007 1.00 88.88 177 ALA A N 1
ATOM 1394 C CA . ALA A 1 177 ? -22.068 -8.665 39.026 1.00 88.88 177 ALA A CA 1
ATOM 1395 C C . ALA A 1 177 ? -22.711 -8.830 40.414 1.00 88.88 177 ALA A C 1
ATOM 1397 O O . ALA A 1 177 ? -23.922 -8.999 40.519 1.00 88.88 177 ALA A O 1
ATOM 1398 N N . GLN A 1 178 ? -21.931 -8.696 41.494 1.00 88.62 178 GLN A N 1
ATOM 1399 C CA . GLN A 1 178 ? -22.446 -8.746 42.872 1.00 88.62 178 GLN A CA 1
ATOM 1400 C C . GLN A 1 178 ? -23.456 -7.637 43.194 1.00 88.62 178 GLN A C 1
ATOM 1402 O O . GLN A 1 178 ? -24.260 -7.794 44.113 1.00 88.62 178 GLN A O 1
ATOM 1407 N N . THR A 1 179 ? -23.402 -6.509 42.485 1.00 84.06 179 THR A N 1
ATOM 1408 C CA . THR A 1 179 ? -24.306 -5.370 42.683 1.00 84.06 179 THR A CA 1
ATOM 1409 C C . THR A 1 179 ? -25.414 -5.297 41.635 1.00 84.06 179 THR A C 1
ATOM 1411 O O . THR A 1 179 ? -26.155 -4.317 41.632 1.00 84.06 179 THR A O 1
ATOM 1414 N N . ASN A 1 180 ? -25.549 -6.310 40.766 1.00 83.12 180 ASN A N 1
ATOM 1415 C CA . ASN A 1 180 ? -26.475 -6.316 39.625 1.00 83.12 180 ASN A CA 1
ATOM 1416 C C . ASN A 1 180 ? -26.384 -5.026 38.786 1.00 83.12 180 ASN A C 1
ATOM 1418 O O . ASN A 1 180 ? -27.387 -4.508 38.295 1.00 83.12 180 ASN A O 1
ATOM 1422 N N . THR A 1 181 ? -25.177 -4.473 38.660 1.00 86.88 181 THR A N 1
ATOM 1423 C CA . THR A 1 181 ? -24.932 -3.226 37.933 1.00 86.88 181 THR A CA 1
ATOM 1424 C C . THR A 1 181 ? -24.765 -3.533 36.452 1.00 86.88 181 THR A C 1
ATOM 1426 O O . THR A 1 181 ? -23.979 -4.405 36.086 1.00 86.88 181 THR A O 1
ATOM 1429 N N . SER A 1 182 ? -25.479 -2.803 35.593 1.00 86.56 182 SER A N 1
ATOM 1430 C CA . SER A 1 182 ? -25.256 -2.884 34.149 1.00 86.56 182 SER A CA 1
ATOM 1431 C C . SER A 1 182 ? -23.870 -2.342 33.818 1.00 86.56 182 SER A C 1
ATOM 1433 O O . SER A 1 182 ? -23.500 -1.266 34.297 1.00 86.56 182 SER A O 1
ATOM 1435 N N . ILE A 1 183 ? -23.122 -3.075 32.994 1.00 91.75 183 ILE A N 1
ATOM 1436 C CA . ILE A 1 183 ? -21.785 -2.674 32.562 1.00 91.75 183 ILE A CA 1
ATOM 1437 C C . ILE A 1 183 ? -21.724 -2.447 31.055 1.00 91.75 183 ILE A C 1
ATOM 1439 O O . ILE A 1 183 ? -22.371 -3.147 30.280 1.00 91.75 183 ILE A O 1
ATOM 1443 N N . THR A 1 184 ? -20.875 -1.509 30.657 1.00 92.81 184 THR A N 1
ATOM 1444 C CA . THR A 1 184 ? -20.447 -1.278 29.278 1.00 92.81 184 THR A CA 1
ATOM 1445 C C . THR A 1 184 ? -18.947 -1.535 29.192 1.00 92.81 184 THR A C 1
ATOM 1447 O O . THR A 1 184 ? -18.178 -1.074 30.040 1.00 92.81 184 THR A O 1
ATOM 1450 N N . LEU A 1 185 ? -18.513 -2.269 28.168 1.00 93.06 185 LEU A N 1
ATOM 1451 C CA . LEU A 1 185 ? -17.098 -2.512 27.903 1.00 93.06 185 LEU A CA 1
ATOM 1452 C C . LEU A 1 185 ? -16.604 -1.522 26.853 1.00 93.06 185 LEU A C 1
ATOM 1454 O O . LEU A 1 185 ? -17.154 -1.453 25.758 1.00 93.06 185 LEU A O 1
ATOM 1458 N N . ARG A 1 186 ? -15.557 -0.760 27.176 1.00 90.56 186 ARG A N 1
ATOM 1459 C CA . ARG A 1 186 ? -14.879 0.081 26.185 1.00 90.56 186 ARG A CA 1
ATOM 1460 C C . ARG A 1 186 ? -13.825 -0.764 25.485 1.00 90.56 186 ARG A C 1
ATOM 1462 O O . ARG A 1 186 ? -12.776 -1.053 26.074 1.00 90.56 186 ARG A O 1
ATOM 1469 N N . THR A 1 187 ? -14.117 -1.158 24.252 1.00 87.31 187 THR A N 1
ATOM 1470 C CA . THR A 1 187 ? -13.200 -1.922 23.411 1.00 87.31 187 THR A CA 1
ATOM 1471 C C . THR A 1 187 ? -12.446 -1.035 22.426 1.00 87.31 187 THR A C 1
ATOM 1473 O O . THR A 1 187 ? -12.956 -0.020 21.955 1.00 87.31 187 THR A O 1
ATOM 1476 N N . THR A 1 188 ? -11.209 -1.423 22.124 1.00 80.25 188 THR A N 1
ATOM 1477 C CA . THR A 1 188 ? -10.410 -0.852 21.039 1.00 80.25 188 THR A CA 1
ATOM 1478 C C . THR A 1 188 ? -9.886 -1.985 20.173 1.00 80.25 188 THR A C 1
ATOM 1480 O O . THR A 1 188 ? -9.350 -2.974 20.675 1.00 80.25 188 THR A O 1
ATOM 1483 N N . GLU A 1 189 ? -9.996 -1.843 18.860 1.00 74.88 189 GLU A N 1
ATOM 1484 C CA . GLU A 1 189 ? -9.394 -2.786 17.929 1.00 74.88 189 GLU A CA 1
ATOM 1485 C C . GLU A 1 189 ? -7.885 -2.529 17.788 1.00 74.88 189 GLU A C 1
ATOM 1487 O O . GLU A 1 189 ? -7.445 -1.401 17.554 1.00 74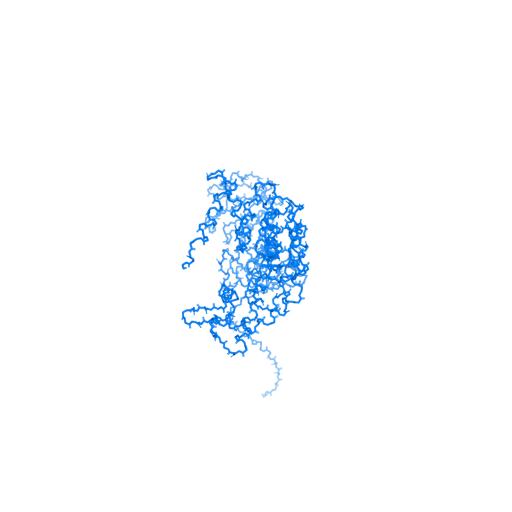.88 189 GLU A O 1
ATOM 1492 N N . LEU A 1 190 ? -7.061 -3.576 17.914 1.00 72.56 190 LEU A N 1
ATOM 1493 C CA . LEU A 1 190 ? -5.599 -3.484 17.778 1.00 72.56 190 LEU A CA 1
ATOM 1494 C C . LEU A 1 190 ? -5.166 -3.456 16.302 1.00 72.56 190 LEU A C 1
ATOM 1496 O O . LEU A 1 190 ? -4.397 -4.303 15.838 1.00 72.56 190 LEU A O 1
ATOM 1500 N N . ILE A 1 191 ? -5.643 -2.461 15.553 1.00 72.88 191 ILE A N 1
ATOM 1501 C CA . ILE A 1 191 ? -5.399 -2.326 14.110 1.00 72.88 191 ILE A CA 1
ATOM 1502 C C . ILE A 1 191 ? -3.903 -2.305 13.754 1.00 72.88 191 ILE A C 1
ATOM 1504 O O . ILE A 1 191 ? -3.503 -2.836 12.720 1.00 72.88 191 ILE A O 1
ATOM 1508 N N . GLY A 1 192 ? -3.046 -1.791 14.644 1.00 74.44 192 GLY A N 1
ATOM 1509 C CA . GLY A 1 192 ? -1.592 -1.788 14.456 1.00 74.44 192 GLY A CA 1
ATOM 1510 C C . GLY A 1 192 ? -0.993 -3.189 14.286 1.00 74.44 192 GLY A C 1
ATOM 1511 O O . GLY A 1 192 ? -0.126 -3.384 13.436 1.00 74.44 192 GLY A O 1
ATOM 1512 N N . VAL A 1 193 ? -1.495 -4.189 15.021 1.00 79.31 193 VAL A N 1
ATOM 1513 C CA . VAL A 1 193 ? -1.036 -5.586 14.897 1.00 79.31 193 VAL A CA 1
ATOM 1514 C C . VAL A 1 193 ? -1.465 -6.174 13.554 1.00 79.31 193 VAL A C 1
ATOM 1516 O O . VAL A 1 193 ? -0.678 -6.855 12.892 1.00 79.31 193 VAL A O 1
ATOM 1519 N N . LYS A 1 194 ? -2.690 -5.872 13.111 1.00 85.44 194 LYS A N 1
ATOM 1520 C CA . LYS A 1 194 ? -3.189 -6.298 11.800 1.00 85.44 194 LYS A CA 1
ATOM 1521 C C . LYS A 1 194 ? -2.365 -5.677 10.665 1.00 85.44 194 LYS A C 1
ATOM 1523 O O . LYS A 1 194 ? -1.917 -6.402 9.781 1.00 85.44 194 LYS A O 1
ATOM 1528 N N . ILE A 1 195 ? -2.083 -4.373 10.728 1.00 86.12 195 ILE A N 1
ATOM 1529 C CA . ILE A 1 195 ? -1.234 -3.669 9.751 1.00 86.12 195 ILE A CA 1
ATOM 1530 C C . ILE A 1 195 ? 0.173 -4.276 9.717 1.00 86.12 195 ILE A C 1
ATOM 1532 O O . ILE A 1 195 ? 0.695 -4.555 8.636 1.00 86.12 195 ILE A O 1
ATOM 1536 N N . ALA A 1 196 ? 0.783 -4.517 10.883 1.00 86.00 196 ALA A N 1
ATOM 1537 C CA . ALA A 1 196 ? 2.104 -5.135 10.973 1.00 86.00 196 ALA A CA 1
ATOM 1538 C C . ALA A 1 196 ? 2.114 -6.545 10.365 1.00 86.00 196 ALA A C 1
ATOM 1540 O O . ALA A 1 196 ? 3.041 -6.891 9.637 1.00 86.00 196 ALA A O 1
ATOM 1541 N N . SER A 1 197 ? 1.054 -7.326 10.585 1.00 92.00 197 SER A N 1
ATOM 1542 C CA . SER A 1 197 ? 0.899 -8.669 10.014 1.00 92.00 197 SER A CA 1
ATOM 1543 C C . SER A 1 197 ? 0.770 -8.628 8.487 1.00 92.00 197 SER A C 1
ATOM 1545 O O . SER A 1 197 ? 1.473 -9.351 7.787 1.00 92.00 197 SER A O 1
ATOM 1547 N N . VAL A 1 198 ? -0.065 -7.731 7.954 1.00 96.12 198 VAL A N 1
ATOM 1548 C CA . VAL A 1 198 ? -0.227 -7.506 6.506 1.00 96.12 198 VAL A CA 1
ATOM 1549 C C . VAL A 1 198 ? 1.080 -7.049 5.858 1.00 96.12 198 VAL A C 1
ATOM 1551 O O . VAL A 1 198 ? 1.439 -7.526 4.782 1.00 96.12 198 VAL A O 1
ATOM 1554 N N . THR A 1 199 ? 1.819 -6.162 6.524 1.00 94.06 199 THR A N 1
ATOM 1555 C CA . THR A 1 199 ? 3.135 -5.690 6.068 1.00 94.06 199 THR A CA 1
ATOM 1556 C C . THR A 1 199 ? 4.154 -6.831 6.070 1.00 94.06 199 THR A C 1
ATOM 1558 O O . THR A 1 199 ? 4.870 -7.032 5.091 1.00 94.06 199 THR A O 1
ATOM 1561 N N . ALA A 1 200 ? 4.187 -7.638 7.135 1.00 93.69 200 ALA A N 1
ATOM 1562 C CA . ALA A 1 200 ? 5.067 -8.797 7.232 1.00 93.69 200 ALA A CA 1
ATOM 1563 C C . ALA A 1 200 ? 4.788 -9.825 6.125 1.00 93.69 200 ALA A C 1
ATOM 1565 O O . ALA A 1 200 ? 5.731 -10.336 5.527 1.00 93.69 200 ALA A O 1
ATOM 1566 N N . LEU A 1 201 ? 3.517 -10.075 5.789 1.00 95.56 201 LEU A N 1
ATOM 1567 C CA . LEU A 1 201 ? 3.139 -10.951 4.675 1.00 95.56 201 LEU A CA 1
ATOM 1568 C C . LEU A 1 201 ? 3.727 -10.486 3.332 1.00 95.56 201 LEU A C 1
ATOM 1570 O O . LEU A 1 201 ? 4.207 -11.319 2.565 1.00 95.56 201 LEU A O 1
ATOM 1574 N N . GLY A 1 202 ? 3.750 -9.175 3.067 1.00 94.81 202 GLY A N 1
ATOM 1575 C CA . GLY A 1 202 ? 4.411 -8.610 1.885 1.00 94.81 202 GLY A CA 1
ATOM 1576 C C . GLY A 1 202 ? 5.938 -8.718 1.944 1.00 94.81 202 GLY A C 1
ATOM 1577 O O . GLY A 1 202 ? 6.586 -9.051 0.954 1.00 94.81 202 GLY A O 1
ATOM 1578 N N . ASN A 1 203 ? 6.526 -8.498 3.123 1.00 91.38 203 ASN A N 1
ATOM 1579 C CA . ASN A 1 203 ? 7.977 -8.570 3.317 1.00 91.38 203 ASN A CA 1
ATOM 1580 C C . ASN A 1 203 ? 8.542 -9.988 3.184 1.00 91.38 203 ASN A C 1
ATOM 1582 O O . ASN A 1 203 ? 9.689 -10.141 2.775 1.00 91.38 203 ASN A O 1
ATOM 1586 N N . LEU A 1 204 ? 7.744 -11.011 3.500 1.00 90.81 204 LEU A N 1
ATOM 1587 C CA . LEU A 1 204 ? 8.152 -12.414 3.421 1.00 90.81 204 LEU A CA 1
ATOM 1588 C C . LEU A 1 204 ? 8.384 -12.918 1.989 1.00 90.81 204 LEU A C 1
ATOM 1590 O O . LEU A 1 204 ? 9.008 -13.970 1.835 1.00 90.81 204 LEU A O 1
ATOM 1594 N N . GLY A 1 205 ? 7.870 -12.225 0.964 1.00 91.56 205 GLY A N 1
ATOM 1595 C CA . GLY A 1 205 ? 8.050 -12.639 -0.431 1.00 91.56 205 GLY A CA 1
ATOM 1596 C C . GLY A 1 205 ? 7.456 -14.015 -0.741 1.00 91.56 205 GLY A C 1
ATOM 1597 O O . GLY A 1 205 ? 8.021 -14.765 -1.532 1.00 91.56 205 GLY A O 1
ATOM 1598 N N . ASP A 1 206 ? 6.364 -14.396 -0.073 1.00 95.12 206 ASP A N 1
ATOM 1599 C CA . ASP A 1 206 ? 5.778 -15.733 -0.182 1.00 95.12 206 ASP A CA 1
ATOM 1600 C C . ASP A 1 206 ? 4.481 -15.710 -1.000 1.00 95.12 206 ASP A C 1
ATOM 1602 O O . ASP A 1 206 ? 3.553 -14.954 -0.705 1.00 95.12 206 ASP A O 1
ATOM 1606 N N . ALA A 1 207 ? 4.385 -16.589 -1.999 1.00 97.12 207 ALA A N 1
ATOM 1607 C CA . ALA A 1 207 ? 3.219 -16.720 -2.872 1.00 97.12 207 ALA A CA 1
ATOM 1608 C C . ALA A 1 207 ? 1.899 -16.950 -2.113 1.00 97.12 207 ALA A C 1
ATOM 1610 O O . ALA A 1 207 ? 0.832 -16.544 -2.576 1.00 97.12 207 ALA A O 1
ATOM 1611 N N . ARG A 1 208 ? 1.954 -17.590 -0.936 1.00 96.25 208 ARG A N 1
ATOM 1612 C CA . ARG A 1 208 ? 0.772 -17.891 -0.110 1.00 96.25 208 ARG A CA 1
ATOM 1613 C C . ARG A 1 208 ? 0.107 -16.637 0.451 1.00 96.25 208 ARG A C 1
ATOM 1615 O O . ARG A 1 208 ? -1.081 -16.672 0.755 1.00 96.25 208 ARG A O 1
ATOM 1622 N N . ALA A 1 209 ? 0.847 -15.535 0.573 1.00 97.62 209 ALA A N 1
ATOM 1623 C CA . ALA A 1 209 ? 0.304 -14.267 1.043 1.00 97.62 209 ALA A CA 1
ATOM 1624 C C . ALA A 1 209 ? -0.597 -13.586 0.003 1.00 97.62 209 ALA A C 1
ATOM 1626 O O . ALA A 1 209 ? -1.483 -12.824 0.382 1.00 97.62 209 ALA A O 1
ATOM 1627 N N . VAL A 1 210 ? -0.394 -13.861 -1.292 1.00 98.25 210 VAL A N 1
ATOM 1628 C CA . VAL A 1 210 ? -1.020 -13.105 -2.386 1.00 98.25 210 VAL A CA 1
ATOM 1629 C C . VAL A 1 210 ? -2.544 -13.112 -2.274 1.00 98.25 210 VAL A C 1
ATOM 1631 O O . VAL A 1 210 ? -3.147 -12.048 -2.223 1.00 98.25 210 VAL A O 1
ATOM 1634 N N . ASP A 1 211 ? -3.182 -14.281 -2.168 1.00 97.75 211 ASP A N 1
ATOM 1635 C CA . ASP A 1 211 ? -4.651 -14.352 -2.162 1.00 97.75 211 ASP A CA 1
ATOM 1636 C C . ASP A 1 211 ? -5.268 -13.693 -0.919 1.00 97.75 211 ASP A C 1
ATOM 1638 O O . ASP A 1 211 ? -6.303 -13.039 -1.028 1.00 97.75 211 ASP A O 1
ATOM 1642 N N . ALA A 1 212 ? -4.616 -13.816 0.241 1.00 98.00 212 ALA A N 1
ATOM 1643 C CA . ALA A 1 212 ? -5.065 -13.172 1.473 1.00 98.00 212 ALA A CA 1
ATOM 1644 C C . ALA A 1 212 ? -4.952 -11.642 1.386 1.00 98.00 212 ALA A C 1
ATOM 1646 O O . ALA A 1 212 ? -5.852 -10.927 1.811 1.00 98.00 212 ALA A O 1
ATOM 1647 N N . LEU A 1 213 ? -3.870 -11.123 0.800 1.00 98.56 213 LEU A N 1
ATOM 1648 C CA . LEU A 1 213 ? -3.697 -9.685 0.597 1.00 98.56 213 LEU A CA 1
ATOM 1649 C C . LEU A 1 213 ? -4.692 -9.128 -0.432 1.00 98.56 213 LEU A C 1
ATOM 1651 O O . LEU A 1 213 ? -5.210 -8.029 -0.240 1.00 98.56 213 LEU A O 1
ATOM 1655 N N . ILE A 1 214 ? -5.008 -9.892 -1.486 1.00 98.44 214 ILE A N 1
ATOM 1656 C CA . ILE A 1 214 ? -6.074 -9.540 -2.435 1.00 98.44 214 ILE A CA 1
ATOM 1657 C C . ILE A 1 214 ? -7.418 -9.437 -1.706 1.00 98.44 214 ILE A C 1
ATOM 1659 O O . ILE A 1 214 ? -8.119 -8.441 -1.870 1.00 98.44 214 ILE A O 1
ATOM 1663 N N . ASP A 1 215 ? -7.764 -10.431 -0.885 1.00 98.12 215 ASP A N 1
ATOM 1664 C CA . ASP A 1 215 ? -9.011 -10.427 -0.114 1.00 98.12 215 ASP A CA 1
ATOM 1665 C C . ASP A 1 215 ? -9.102 -9.214 0.824 1.00 98.12 215 ASP A C 1
ATOM 1667 O O . ASP A 1 215 ? -10.110 -8.507 0.828 1.00 98.12 215 ASP A O 1
ATOM 1671 N N . ILE A 1 216 ? -8.016 -8.892 1.537 1.00 97.69 216 ILE A N 1
ATOM 1672 C CA . ILE A 1 216 ? -7.965 -7.714 2.414 1.00 97.69 216 ILE A CA 1
ATOM 1673 C C . ILE A 1 216 ? -8.162 -6.421 1.615 1.00 97.69 216 ILE A C 1
ATOM 1675 O O . ILE A 1 216 ? -8.911 -5.549 2.049 1.00 97.69 216 ILE A O 1
ATOM 1679 N N . LEU A 1 217 ? -7.535 -6.280 0.446 1.00 98.06 217 LEU A N 1
ATOM 1680 C CA . LEU A 1 217 ? -7.710 -5.093 -0.394 1.00 98.06 217 LEU A CA 1
ATOM 1681 C C . LEU A 1 217 ? -9.162 -4.933 -0.885 1.00 98.06 217 LEU A C 1
ATOM 1683 O O . LEU A 1 217 ? -9.680 -3.811 -0.937 1.00 98.06 217 LEU A O 1
ATOM 1687 N N . GLN A 1 218 ? -9.814 -6.045 -1.237 1.00 97.06 218 GLN A N 1
ATOM 1688 C CA . GLN A 1 218 ? -11.144 -6.050 -1.850 1.00 97.06 218 GLN A CA 1
ATOM 1689 C C . GLN A 1 218 ? -12.288 -5.938 -0.842 1.00 97.06 218 GLN A C 1
ATOM 1691 O O . GLN A 1 218 ? -13.242 -5.202 -1.088 1.00 97.06 218 GLN A O 1
ATOM 1696 N N . ASN A 1 219 ? -12.200 -6.674 0.265 1.00 94.31 219 ASN A N 1
ATOM 1697 C CA . ASN A 1 219 ? -13.350 -6.978 1.115 1.00 94.31 219 ASN A CA 1
ATOM 1698 C C . ASN A 1 219 ? -13.242 -6.386 2.527 1.00 94.31 219 ASN A C 1
ATOM 1700 O O . ASN A 1 219 ? -14.225 -6.391 3.272 1.00 94.31 219 ASN A O 1
ATOM 1704 N N . ASN A 1 220 ? -12.075 -5.867 2.922 1.00 91.19 220 ASN A N 1
ATOM 1705 C CA . ASN A 1 220 ? -11.902 -5.301 4.254 1.00 91.19 220 ASN A CA 1
ATOM 1706 C C . ASN A 1 220 ? -12.512 -3.893 4.349 1.00 91.19 220 ASN A C 1
ATOM 1708 O O . ASN A 1 220 ? -12.351 -3.075 3.449 1.00 91.19 220 ASN A O 1
ATOM 1712 N N . ARG A 1 221 ? -13.201 -3.595 5.456 1.00 86.50 221 ARG A N 1
ATOM 1713 C CA . ARG A 1 221 ? -13.808 -2.273 5.703 1.00 86.50 221 ARG A CA 1
ATOM 1714 C C . ARG A 1 221 ? -12.799 -1.247 6.220 1.00 86.50 221 ARG A C 1
ATOM 1716 O O . ARG A 1 221 ? -13.001 -0.048 6.055 1.00 86.50 221 ARG A O 1
ATOM 1723 N N . GLU A 1 222 ? -11.721 -1.701 6.852 1.00 85.50 222 GLU A N 1
ATOM 1724 C CA . GLU A 1 222 ? -10.698 -0.847 7.441 1.00 85.50 222 GLU A CA 1
ATOM 1725 C C . GLU A 1 222 ? -9.746 -0.333 6.354 1.00 85.50 222 GLU A C 1
ATOM 1727 O O . GLU A 1 222 ? -8.899 -1.062 5.829 1.00 85.50 222 GLU A O 1
ATOM 1732 N N . LEU A 1 223 ? -9.837 0.963 6.047 1.00 83.31 223 LEU A N 1
ATOM 1733 C CA . LEU A 1 223 ? -9.009 1.611 5.026 1.00 83.31 223 LEU A CA 1
ATOM 1734 C C . LEU A 1 223 ? -7.504 1.404 5.260 1.00 83.31 223 LEU A C 1
ATOM 1736 O O . LEU A 1 223 ? -6.759 1.148 4.316 1.00 83.31 223 LEU A O 1
ATOM 1740 N N . ALA A 1 224 ? -7.048 1.461 6.514 1.00 85.25 224 ALA A N 1
ATOM 1741 C CA . ALA A 1 224 ? -5.638 1.268 6.846 1.00 85.25 224 ALA A CA 1
ATOM 1742 C C . ALA A 1 224 ? -5.127 -0.137 6.474 1.00 85.25 224 ALA A C 1
ATOM 1744 O O . ALA A 1 224 ? -3.990 -0.270 6.018 1.00 85.25 224 ALA A O 1
ATOM 1745 N N . LEU A 1 225 ? -5.967 -1.174 6.597 1.00 92.50 225 LEU A N 1
ATOM 1746 C CA . LEU A 1 225 ? -5.616 -2.533 6.178 1.00 92.50 225 LEU A CA 1
ATOM 1747 C C . LEU A 1 225 ? -5.608 -2.682 4.665 1.00 92.50 225 LEU A C 1
ATOM 1749 O O . LEU A 1 225 ? -4.693 -3.307 4.136 1.00 92.50 225 LEU A O 1
ATOM 1753 N N . ARG A 1 226 ? -6.562 -2.063 3.964 1.00 97.25 226 ARG A N 1
ATOM 1754 C CA . ARG A 1 226 ? -6.571 -2.032 2.494 1.00 97.25 226 ARG A CA 1
ATOM 1755 C C . ARG A 1 226 ? -5.307 -1.363 1.947 1.00 97.25 226 ARG A C 1
ATOM 1757 O O . ARG A 1 226 ? -4.653 -1.914 1.068 1.00 97.25 226 ARG A O 1
ATOM 1764 N N . LYS A 1 227 ? -4.908 -0.222 2.525 1.00 95.88 227 LYS A N 1
ATOM 1765 C CA . LYS A 1 227 ? -3.663 0.492 2.183 1.00 95.88 227 LYS A CA 1
ATOM 1766 C C . LYS A 1 227 ? -2.424 -0.363 2.438 1.00 95.88 227 LYS A C 1
ATOM 1768 O O . LYS A 1 227 ? -1.550 -0.450 1.577 1.00 95.88 227 LYS A O 1
ATOM 1773 N N . ALA A 1 228 ? -2.353 -1.010 3.602 1.00 95.88 228 ALA A N 1
ATOM 1774 C CA . ALA A 1 228 ? -1.264 -1.927 3.922 1.00 95.88 228 ALA A CA 1
ATOM 1775 C C . ALA A 1 228 ? -1.213 -3.102 2.932 1.00 95.88 228 ALA A C 1
ATOM 1777 O O . ALA A 1 228 ? -0.138 -3.447 2.451 1.00 95.88 228 ALA A O 1
ATOM 1778 N N . ALA A 1 229 ? -2.366 -3.669 2.569 1.00 98.44 229 ALA A N 1
ATOM 1779 C CA . ALA A 1 229 ? -2.451 -4.772 1.622 1.00 98.44 229 ALA A CA 1
ATOM 1780 C C . ALA A 1 229 ? -2.016 -4.360 0.211 1.00 98.44 229 ALA A C 1
ATOM 1782 O O . ALA A 1 229 ? -1.243 -5.086 -0.404 1.00 98.44 229 ALA A O 1
ATOM 1783 N N . ALA A 1 230 ? -2.427 -3.182 -0.270 1.00 98.62 230 ALA A N 1
ATOM 1784 C CA . ALA A 1 230 ? -1.997 -2.649 -1.562 1.00 98.62 230 ALA A CA 1
ATOM 1785 C C . ALA A 1 230 ? -0.467 -2.487 -1.637 1.00 98.62 230 ALA A C 1
ATOM 1787 O O . ALA A 1 230 ? 0.157 -2.979 -2.573 1.00 98.62 230 ALA A O 1
ATOM 1788 N N . ARG A 1 231 ? 0.152 -1.884 -0.610 1.00 98.31 231 ARG A N 1
ATOM 1789 C CA . ARG A 1 231 ? 1.619 -1.744 -0.516 1.00 98.31 231 ARG A CA 1
ATOM 1790 C C . ARG A 1 231 ? 2.329 -3.100 -0.423 1.00 98.31 231 ARG A C 1
ATOM 1792 O O . ARG A 1 231 ? 3.384 -3.293 -1.020 1.00 98.31 231 ARG A O 1
ATOM 1799 N N . SER A 1 232 ? 1.761 -4.052 0.317 1.00 98.50 232 SER A N 1
ATOM 1800 C CA . SER A 1 232 ? 2.316 -5.406 0.410 1.00 98.50 232 SER A CA 1
ATOM 1801 C C . SER A 1 232 ? 2.224 -6.155 -0.922 1.00 98.50 232 SER A C 1
ATOM 1803 O O . SER A 1 232 ? 3.178 -6.836 -1.286 1.00 98.50 232 SER A O 1
ATOM 1805 N N . LEU A 1 233 ? 1.127 -6.014 -1.675 1.00 98.69 233 LEU A N 1
ATOM 1806 C CA . LEU A 1 233 ? 0.991 -6.580 -3.023 1.00 98.69 233 LEU A CA 1
ATOM 1807 C C . LEU A 1 233 ? 1.985 -5.950 -4.004 1.00 98.69 233 LEU A C 1
ATOM 1809 O O . LEU A 1 233 ? 2.644 -6.683 -4.735 1.00 98.69 233 LEU A O 1
ATOM 1813 N N . GLU A 1 234 ? 2.147 -4.625 -3.971 1.00 98.31 234 GLU A N 1
ATOM 1814 C CA . GLU A 1 234 ? 3.170 -3.907 -4.741 1.00 98.31 234 GLU A CA 1
ATOM 1815 C C . GLU A 1 234 ? 4.572 -4.468 -4.461 1.00 98.31 234 GLU A C 1
ATOM 1817 O O . GLU A 1 234 ? 5.309 -4.797 -5.391 1.00 98.31 234 GLU A O 1
ATOM 1822 N N . ARG A 1 235 ? 4.919 -4.678 -3.184 1.00 97.31 235 ARG A N 1
ATOM 1823 C CA . ARG A 1 235 ? 6.200 -5.292 -2.811 1.00 97.31 235 ARG A CA 1
ATOM 1824 C C . ARG A 1 235 ? 6.339 -6.722 -3.335 1.00 97.31 235 ARG A C 1
ATOM 1826 O O . ARG A 1 235 ? 7.413 -7.079 -3.809 1.00 97.31 235 ARG A O 1
ATOM 1833 N N . LEU A 1 236 ? 5.294 -7.545 -3.255 1.00 97.88 236 LEU A N 1
ATOM 1834 C CA . LEU A 1 236 ? 5.333 -8.914 -3.782 1.00 97.88 236 LEU A CA 1
ATOM 1835 C C . LEU A 1 236 ? 5.546 -8.940 -5.302 1.00 97.88 236 LEU A C 1
ATOM 1837 O O . LEU A 1 236 ? 6.287 -9.792 -5.786 1.00 97.88 236 LEU A O 1
ATOM 1841 N N . VAL A 1 237 ? 4.955 -7.991 -6.031 1.00 98.12 237 VAL A N 1
ATOM 1842 C CA . VAL A 1 237 ? 5.188 -7.805 -7.471 1.00 98.12 237 VAL A CA 1
ATOM 1843 C C . VAL A 1 237 ? 6.635 -7.380 -7.750 1.00 98.12 237 VAL A C 1
ATOM 1845 O O . VAL A 1 237 ? 7.284 -7.945 -8.625 1.00 98.12 237 VAL A O 1
ATOM 1848 N N . ALA A 1 238 ? 7.196 -6.449 -6.975 1.00 96.06 238 ALA A N 1
ATOM 1849 C CA . ALA A 1 238 ? 8.605 -6.072 -7.120 1.00 96.06 238 ALA A CA 1
ATOM 1850 C C . ALA A 1 238 ? 9.555 -7.254 -6.838 1.00 96.06 238 ALA A C 1
ATOM 1852 O O . ALA A 1 238 ? 10.533 -7.465 -7.551 1.00 96.06 238 ALA A O 1
ATOM 1853 N N . LEU A 1 239 ? 9.246 -8.066 -5.822 1.00 96.88 239 LEU A N 1
ATOM 1854 C CA . LEU A 1 239 ? 10.020 -9.258 -5.479 1.00 96.88 239 LEU A CA 1
ATOM 1855 C C . LEU A 1 239 ? 9.941 -10.339 -6.569 1.00 96.88 239 LEU A C 1
ATOM 1857 O O . LEU A 1 239 ? 10.945 -11.003 -6.828 1.00 96.88 239 LEU A O 1
ATOM 1861 N N . SER A 1 240 ? 8.792 -10.527 -7.229 1.00 97.12 240 SER A N 1
ATOM 1862 C CA . SER A 1 240 ? 8.658 -11.547 -8.281 1.00 97.12 240 SER A CA 1
ATOM 1863 C C . SER A 1 240 ? 9.536 -11.299 -9.505 1.00 97.12 240 SER A C 1
ATOM 1865 O O . SER A 1 240 ? 9.930 -12.267 -10.160 1.00 97.12 240 SER A O 1
ATOM 1867 N N . GLU A 1 241 ? 9.881 -10.043 -9.797 1.00 96.38 241 GLU A N 1
ATOM 1868 C CA . GLU A 1 241 ? 10.775 -9.686 -10.910 1.00 96.38 241 GLU A CA 1
ATOM 1869 C C . GLU A 1 241 ? 12.220 -10.141 -10.678 1.00 96.38 241 GLU A C 1
ATOM 1871 O O . GLU A 1 241 ? 12.993 -10.286 -11.623 1.00 96.38 241 GLU A O 1
ATOM 1876 N N . LEU A 1 242 ? 12.593 -10.427 -9.427 1.00 97.19 242 LEU A N 1
ATOM 1877 C CA . LEU A 1 242 ? 13.924 -10.922 -9.080 1.00 97.19 242 LEU A CA 1
ATOM 1878 C C . LEU A 1 242 ? 14.080 -12.430 -9.302 1.00 97.19 242 LEU A C 1
ATOM 1880 O O . LEU A 1 242 ? 15.172 -12.964 -9.112 1.00 97.19 242 LEU A O 1
ATOM 1884 N N . ASN A 1 243 ? 13.025 -13.141 -9.712 1.00 97.56 243 ASN A N 1
ATOM 1885 C CA . ASN A 1 243 ? 13.091 -14.585 -9.924 1.00 97.56 243 ASN A CA 1
ATOM 1886 C C . ASN A 1 243 ? 14.254 -15.023 -10.838 1.00 97.56 243 ASN A C 1
ATOM 1888 O O . ASN A 1 243 ? 14.974 -15.929 -10.426 1.00 97.56 243 ASN A O 1
ATOM 1892 N N . PRO A 1 244 ? 14.543 -14.388 -11.994 1.00 97.44 244 PRO A N 1
ATOM 1893 C CA . PRO A 1 244 ? 15.690 -14.775 -12.821 1.00 97.44 244 PRO A CA 1
ATOM 1894 C C . PRO A 1 244 ? 17.037 -14.704 -12.082 1.00 97.44 244 PRO A C 1
ATOM 1896 O O . PRO A 1 244 ? 17.857 -15.612 -12.225 1.00 97.44 244 PRO A O 1
ATOM 1899 N N . LEU A 1 245 ? 17.256 -13.678 -11.251 1.00 97.44 245 LEU A N 1
ATOM 1900 C CA . LEU A 1 245 ? 18.447 -13.556 -10.404 1.00 97.44 245 LEU A CA 1
ATOM 1901 C C . LEU A 1 245 ? 18.516 -14.696 -9.383 1.00 97.44 245 LEU A C 1
ATOM 1903 O O . LEU A 1 245 ? 19.548 -15.354 -9.265 1.00 97.44 245 LEU A O 1
ATOM 1907 N N . PHE A 1 246 ? 17.420 -14.977 -8.675 1.00 97.44 246 PHE A N 1
ATOM 1908 C CA . PHE A 1 246 ? 17.396 -16.011 -7.635 1.00 97.44 246 PHE A CA 1
ATOM 1909 C C . PHE A 1 246 ? 17.421 -17.443 -8.187 1.00 97.44 246 PHE A C 1
ATOM 1911 O O . PHE A 1 246 ? 17.945 -18.332 -7.514 1.00 97.44 246 PHE A O 1
ATOM 1918 N N . GLN A 1 247 ? 16.957 -17.670 -9.422 1.00 97.56 247 GLN A N 1
ATOM 1919 C CA . GLN A 1 247 ? 17.133 -18.950 -10.113 1.00 97.56 247 GLN A CA 1
ATOM 1920 C C . GLN A 1 247 ? 18.613 -19.292 -10.321 1.00 97.56 247 GLN A C 1
ATOM 1922 O O . GLN A 1 247 ? 18.967 -20.461 -10.217 1.00 97.56 247 GLN A O 1
ATOM 1927 N N . LYS A 1 248 ? 19.496 -18.303 -10.536 1.00 97.50 248 LYS A N 1
ATOM 1928 C CA . LYS A 1 248 ? 20.946 -18.549 -10.656 1.00 97.50 248 LYS A CA 1
ATOM 1929 C C . LYS A 1 248 ? 21.532 -19.103 -9.356 1.00 97.50 248 LYS A C 1
ATOM 1931 O O . LYS A 1 248 ? 22.192 -20.135 -9.370 1.00 97.50 248 LYS A O 1
ATOM 1936 N N . PHE A 1 249 ? 21.226 -18.469 -8.221 1.00 97.56 249 PHE A N 1
ATOM 1937 C CA . PHE A 1 249 ? 21.645 -18.969 -6.904 1.00 97.56 249 PHE A CA 1
ATOM 1938 C C . PHE A 1 249 ? 21.063 -20.356 -6.602 1.00 97.56 249 PHE A C 1
ATOM 1940 O O . PHE A 1 249 ? 21.723 -21.183 -5.978 1.00 97.56 249 PHE A O 1
ATOM 1947 N N . GLN A 1 250 ? 19.814 -20.599 -7.012 1.00 96.12 250 GLN A N 1
ATOM 1948 C CA . GLN A 1 250 ? 19.123 -21.870 -6.799 1.00 96.12 250 GLN A CA 1
ATOM 1949 C C . GLN A 1 250 ? 19.696 -23.006 -7.656 1.00 96.12 250 GLN A C 1
ATOM 1951 O O . GLN A 1 250 ? 19.759 -24.133 -7.172 1.00 96.12 250 GLN A O 1
ATOM 1956 N N . ALA A 1 251 ? 20.088 -22.725 -8.901 1.00 96.56 251 ALA A N 1
ATOM 1957 C CA . ALA A 1 251 ? 20.644 -23.707 -9.829 1.00 96.56 251 ALA A CA 1
ATOM 1958 C C . ALA A 1 251 ? 22.038 -24.187 -9.400 1.00 96.56 251 ALA A C 1
ATOM 1960 O O . ALA A 1 251 ? 22.318 -25.379 -9.462 1.00 96.56 251 ALA A O 1
ATOM 1961 N N . GLU A 1 252 ? 22.873 -23.267 -8.918 1.00 95.88 252 GLU A N 1
ATOM 1962 C CA . GLU A 1 252 ? 24.224 -23.560 -8.418 1.00 95.88 252 GLU A CA 1
ATOM 1963 C C . GLU A 1 252 ? 24.227 -24.075 -6.963 1.00 95.88 252 GLU A C 1
ATOM 1965 O O . GLU A 1 252 ? 25.255 -24.504 -6.452 1.00 95.88 252 GLU A O 1
ATOM 1970 N N . ASP A 1 253 ? 23.083 -24.002 -6.273 1.00 95.62 253 ASP A N 1
ATOM 1971 C CA . ASP A 1 253 ? 22.924 -24.266 -4.835 1.00 95.62 253 ASP A CA 1
ATOM 1972 C C . ASP A 1 253 ? 23.955 -23.541 -3.945 1.00 95.62 253 ASP A C 1
ATOM 1974 O O . ASP A 1 253 ? 24.433 -24.047 -2.930 1.00 95.62 253 ASP A O 1
ATOM 1978 N N . VAL A 1 254 ? 24.253 -22.286 -4.284 1.00 96.25 254 VAL A N 1
ATOM 1979 C CA . VAL A 1 254 ? 25.163 -21.420 -3.518 1.00 96.25 254 VAL A CA 1
ATOM 1980 C C . VAL A 1 254 ? 24.445 -20.204 -2.942 1.00 96.25 254 VAL A C 1
ATOM 1982 O O . VAL A 1 254 ? 23.395 -19.781 -3.429 1.00 96.25 254 VAL A O 1
ATOM 1985 N N . ASN A 1 255 ? 25.034 -19.618 -1.899 1.00 96.94 255 ASN A N 1
ATOM 1986 C CA . ASN A 1 255 ? 24.587 -18.346 -1.321 1.00 96.94 255 ASN A CA 1
ATOM 1987 C C . ASN A 1 255 ? 25.423 -17.153 -1.797 1.00 96.94 255 ASN A C 1
ATOM 1989 O O . ASN A 1 255 ? 25.164 -16.033 -1.375 1.00 96.94 255 ASN A O 1
ATOM 1993 N N . GLN A 1 256 ? 26.427 -17.376 -2.644 1.00 97.75 256 GLN A N 1
ATOM 1994 C CA . GLN A 1 256 ? 27.292 -16.329 -3.171 1.00 97.75 256 GLN A CA 1
ATOM 1995 C C . GLN A 1 256 ? 27.596 -16.612 -4.640 1.00 97.75 256 GLN A C 1
ATOM 1997 O O . GLN A 1 256 ? 27.981 -17.727 -4.984 1.00 97.75 256 GLN A O 1
ATOM 2002 N N . LEU A 1 257 ? 27.451 -15.593 -5.481 1.00 98.12 257 LEU A N 1
ATOM 2003 C CA . LEU A 1 257 ? 27.841 -15.609 -6.889 1.00 98.12 257 LEU A CA 1
ATOM 2004 C C . LEU A 1 257 ? 28.744 -14.402 -7.190 1.00 98.12 257 LEU A C 1
ATOM 2006 O O . LEU A 1 257 ? 28.666 -13.395 -6.484 1.00 98.12 257 LEU A O 1
ATOM 2010 N N . PRO A 1 258 ? 29.590 -14.478 -8.227 1.00 97.75 258 PRO A N 1
ATOM 2011 C CA . PRO A 1 258 ? 30.212 -13.301 -8.820 1.00 97.75 258 PRO A CA 1
ATOM 2012 C C . PRO A 1 258 ? 29.195 -12.209 -9.193 1.00 97.75 258 PRO A C 1
ATOM 2014 O O . PRO A 1 258 ? 28.146 -12.505 -9.774 1.00 97.75 258 PRO A O 1
ATOM 2017 N N . ALA A 1 259 ? 29.481 -10.955 -8.832 1.00 96.44 259 ALA A N 1
ATOM 2018 C CA . ALA A 1 259 ? 28.553 -9.833 -9.012 1.00 96.44 259 ALA A CA 1
ATOM 2019 C C . ALA A 1 259 ? 28.360 -9.454 -10.490 1.00 96.44 259 ALA A C 1
ATOM 2021 O O . ALA A 1 259 ? 27.257 -9.084 -10.892 1.00 96.44 259 ALA A O 1
ATOM 2022 N N . ASP A 1 260 ? 29.413 -9.586 -11.294 1.00 95.69 260 ASP A N 1
ATOM 2023 C CA . ASP A 1 260 ? 29.428 -9.356 -12.743 1.00 95.69 260 ASP A CA 1
ATOM 2024 C C . ASP A 1 260 ? 28.598 -10.367 -13.557 1.00 95.69 260 ASP A C 1
ATOM 2026 O O . ASP A 1 260 ? 28.211 -10.079 -14.688 1.00 95.69 260 ASP A O 1
ATOM 2030 N N . MET A 1 261 ? 28.261 -11.526 -12.985 1.00 94.75 261 MET A N 1
ATOM 2031 C CA . MET A 1 261 ? 27.374 -12.510 -13.621 1.00 94.75 261 MET A CA 1
ATOM 2032 C C . MET A 1 261 ? 25.883 -12.191 -13.455 1.00 94.75 261 MET A C 1
ATOM 2034 O O . MET A 1 261 ? 25.029 -12.869 -14.046 1.00 94.75 261 MET A O 1
ATOM 2038 N N . LEU A 1 262 ? 25.531 -11.214 -12.618 1.00 95.75 262 LEU A N 1
ATOM 2039 C CA . LEU A 1 262 ? 24.148 -10.841 -12.327 1.00 95.75 262 LEU A CA 1
ATOM 2040 C C . LEU A 1 262 ? 23.727 -9.625 -13.154 1.00 95.75 262 LEU A C 1
ATOM 2042 O O . LEU A 1 262 ? 24.529 -8.741 -13.442 1.00 95.75 262 LEU A O 1
ATOM 2046 N N . ASP A 1 263 ? 22.445 -9.572 -13.523 1.00 96.38 263 ASP A N 1
ATOM 2047 C CA . ASP A 1 263 ? 21.893 -8.379 -14.165 1.00 96.38 263 ASP A CA 1
ATOM 2048 C C . ASP A 1 263 ? 22.010 -7.183 -13.210 1.00 96.38 263 ASP A C 1
ATOM 2050 O O . ASP A 1 263 ? 21.631 -7.281 -12.042 1.00 96.38 263 ASP A O 1
ATOM 2054 N N . VAL A 1 264 ? 22.540 -6.061 -13.705 1.00 95.50 264 VAL A N 1
ATOM 2055 C CA . VAL A 1 264 ? 22.851 -4.878 -12.888 1.00 95.50 264 VAL A CA 1
ATOM 2056 C C . VAL A 1 264 ? 21.600 -4.342 -12.194 1.00 95.50 264 VAL A C 1
ATOM 2058 O O . VAL A 1 264 ? 21.636 -4.091 -10.991 1.00 95.50 264 VAL A O 1
ATOM 2061 N N . ARG A 1 265 ? 20.476 -4.245 -12.916 1.00 93.75 265 ARG A N 1
ATOM 2062 C CA . ARG A 1 265 ? 19.227 -3.698 -12.368 1.00 93.75 265 ARG A CA 1
ATOM 2063 C C . ARG A 1 265 ? 18.616 -4.631 -11.331 1.00 93.75 265 ARG A C 1
ATOM 2065 O O . ARG A 1 265 ? 18.166 -4.171 -10.282 1.00 93.75 265 ARG A O 1
ATOM 2072 N N . GLN A 1 266 ? 18.597 -5.937 -11.600 1.00 95.50 266 GLN A N 1
ATOM 2073 C CA . GLN A 1 266 ? 18.102 -6.926 -10.639 1.00 95.50 266 GLN A CA 1
ATOM 2074 C C . GLN A 1 266 ? 18.990 -6.987 -9.395 1.00 95.50 266 GLN A C 1
ATOM 2076 O O . GLN A 1 266 ? 18.467 -7.094 -8.288 1.00 95.50 266 GLN A O 1
ATOM 2081 N N . ARG A 1 267 ? 20.314 -6.875 -9.557 1.00 95.81 267 ARG A N 1
ATOM 2082 C CA . ARG A 1 267 ? 21.277 -6.832 -8.451 1.00 95.81 267 ARG A CA 1
ATOM 2083 C C . ARG A 1 267 ? 21.027 -5.625 -7.546 1.00 95.81 267 ARG A C 1
ATOM 2085 O O . ARG A 1 267 ? 20.855 -5.810 -6.347 1.00 95.81 267 ARG A O 1
ATOM 2092 N N . GLU A 1 268 ? 20.948 -4.425 -8.116 1.00 95.19 268 GLU A N 1
ATOM 2093 C CA . GLU A 1 268 ? 20.659 -3.190 -7.369 1.00 95.19 268 GLU A CA 1
ATOM 2094 C C . GLU A 1 268 ? 19.295 -3.255 -6.674 1.00 95.19 268 GLU A C 1
ATOM 2096 O O . GLU A 1 268 ? 19.165 -2.910 -5.502 1.00 95.19 268 GLU A O 1
ATOM 2101 N N . SER A 1 269 ? 18.277 -3.776 -7.363 1.00 94.75 269 SER A N 1
ATOM 2102 C CA . SER A 1 269 ? 16.942 -3.951 -6.784 1.00 94.75 269 SER A CA 1
ATOM 2103 C C . SER A 1 269 ? 16.946 -4.946 -5.617 1.00 94.75 269 SER A C 1
ATOM 2105 O O . SER A 1 269 ? 16.307 -4.701 -4.595 1.00 94.75 269 SER A O 1
ATOM 2107 N N . ALA A 1 270 ? 17.675 -6.060 -5.736 1.00 95.69 270 ALA A N 1
ATOM 2108 C CA . ALA A 1 270 ? 17.806 -7.052 -4.671 1.00 95.69 270 ALA A CA 1
ATOM 2109 C C . ALA A 1 270 ? 18.564 -6.503 -3.450 1.00 95.69 270 ALA A C 1
ATOM 2111 O O . ALA A 1 270 ? 18.193 -6.818 -2.319 1.00 95.69 270 ALA A O 1
ATOM 2112 N N . GLU A 1 271 ? 19.579 -5.665 -3.671 1.00 94.69 271 GLU A N 1
ATOM 2113 C CA . GLU A 1 271 ? 20.326 -4.968 -2.618 1.00 94.69 271 GLU A CA 1
ATOM 2114 C C . GLU A 1 271 ? 19.438 -3.957 -1.876 1.00 94.69 271 GLU A C 1
ATOM 2116 O O . GLU A 1 271 ? 19.314 -4.023 -0.655 1.00 94.69 271 GLU A O 1
ATOM 2121 N N . ILE A 1 272 ? 18.706 -3.104 -2.604 1.00 92.94 272 ILE A N 1
ATOM 2122 C CA . ILE A 1 272 ? 17.745 -2.146 -2.023 1.00 92.94 272 ILE A CA 1
ATOM 2123 C C . ILE A 1 272 ? 16.671 -2.858 -1.186 1.00 92.94 272 ILE A C 1
ATOM 2125 O O . ILE A 1 272 ? 16.195 -2.330 -0.179 1.00 92.94 272 ILE A O 1
ATOM 2129 N N . LEU A 1 273 ? 16.270 -4.064 -1.595 1.00 90.56 273 LEU A N 1
ATOM 2130 C CA . LEU A 1 273 ? 15.254 -4.850 -0.902 1.00 90.56 273 LEU A CA 1
ATOM 2131 C C . LEU A 1 273 ? 15.794 -5.674 0.279 1.00 90.56 273 LEU A C 1
ATOM 2133 O O . LEU A 1 273 ? 14.977 -6.325 0.941 1.00 90.56 273 LEU A O 1
ATOM 2137 N N . GLY A 1 274 ? 17.104 -5.620 0.562 1.00 92.06 274 GLY A N 1
ATOM 2138 C CA . GLY A 1 274 ? 17.750 -6.344 1.664 1.00 92.06 274 GLY A CA 1
ATOM 2139 C C . GLY A 1 274 ? 17.786 -7.858 1.446 1.00 92.06 274 GLY A C 1
ATOM 2140 O O . GLY A 1 274 ? 17.543 -8.643 2.363 1.00 92.06 274 GLY A O 1
ATOM 2141 N N . LEU A 1 275 ? 17.949 -8.287 0.191 1.00 95.62 275 LEU A N 1
ATOM 2142 C CA . LEU A 1 275 ? 18.074 -9.704 -0.162 1.00 95.62 275 LEU A CA 1
ATOM 2143 C C . LEU A 1 275 ? 19.507 -10.092 -0.535 1.00 95.62 275 LEU A C 1
ATOM 2145 O O . LEU A 1 275 ? 19.822 -11.284 -0.588 1.00 95.62 275 LEU A O 1
ATOM 2149 N N . LEU A 1 276 ? 20.352 -9.104 -0.825 1.00 96.19 276 LEU A N 1
ATOM 2150 C CA . LEU A 1 276 ? 21.681 -9.282 -1.385 1.00 96.19 276 LEU A CA 1
ATOM 2151 C C . LEU A 1 276 ? 22.649 -8.256 -0.785 1.00 96.19 276 LEU A C 1
ATOM 2153 O O . LEU A 1 276 ? 22.331 -7.075 -0.714 1.00 96.19 276 LEU A O 1
ATOM 2157 N N . LEU A 1 277 ? 23.847 -8.704 -0.426 1.00 97.00 277 LEU A N 1
ATOM 2158 C CA . LEU A 1 277 ? 24.998 -7.859 -0.121 1.00 97.00 277 LEU A CA 1
ATOM 2159 C C . LEU A 1 277 ? 25.960 -7.912 -1.308 1.00 97.00 277 LEU A C 1
ATOM 2161 O O . LEU A 1 277 ? 26.355 -9.005 -1.721 1.00 97.00 277 LEU A O 1
ATOM 2165 N N . VAL A 1 278 ? 26.333 -6.754 -1.856 1.00 96.62 278 VAL A N 1
ATOM 2166 C CA . VAL A 1 278 ? 27.211 -6.663 -3.031 1.00 96.62 278 VAL A CA 1
ATOM 2167 C C . VAL A 1 278 ? 28.537 -6.008 -2.661 1.00 96.62 278 VAL A C 1
ATOM 2169 O O . VAL A 1 278 ? 28.568 -4.898 -2.138 1.00 96.62 278 VAL A O 1
ATOM 2172 N N . ASP A 1 279 ? 29.645 -6.665 -3.000 1.00 96.81 279 ASP A N 1
ATOM 2173 C CA . ASP A 1 279 ? 30.982 -6.074 -2.989 1.00 96.81 279 ASP A CA 1
ATOM 2174 C C . ASP A 1 279 ? 31.547 -6.080 -4.413 1.00 96.81 279 ASP A C 1
ATOM 2176 O O . ASP A 1 279 ? 32.026 -7.094 -4.923 1.00 96.81 279 ASP A O 1
ATOM 2180 N N . LEU A 1 280 ? 31.498 -4.917 -5.068 1.00 94.31 280 LEU A N 1
ATOM 2181 C CA . LEU A 1 280 ? 32.005 -4.750 -6.432 1.00 94.31 280 LEU A CA 1
ATOM 2182 C C . LEU A 1 280 ? 33.532 -4.879 -6.521 1.00 94.31 280 LEU A C 1
ATOM 2184 O O . LEU A 1 280 ? 34.044 -5.227 -7.581 1.00 94.31 280 LEU A O 1
ATOM 2188 N N . LYS A 1 281 ? 34.273 -4.624 -5.434 1.00 96.44 281 LYS A N 1
ATOM 2189 C CA . LYS A 1 281 ? 35.740 -4.752 -5.426 1.00 96.44 281 LYS A CA 1
ATOM 2190 C C . LYS A 1 281 ? 36.158 -6.209 -5.317 1.00 96.44 281 LYS A C 1
ATOM 2192 O O . LYS A 1 281 ? 37.097 -6.627 -5.987 1.00 96.44 281 LYS A O 1
ATOM 2197 N N . ALA A 1 282 ? 35.461 -6.970 -4.479 1.00 96.88 282 ALA A N 1
ATOM 2198 C CA . ALA A 1 282 ? 35.659 -8.410 -4.356 1.00 96.88 282 ALA A CA 1
ATOM 2199 C C . ALA A 1 282 ? 34.950 -9.209 -5.464 1.00 96.88 282 ALA A C 1
ATOM 2201 O O . ALA A 1 282 ? 35.154 -10.418 -5.557 1.00 96.88 282 ALA A O 1
ATOM 2202 N N . ASN A 1 283 ? 34.135 -8.545 -6.293 1.00 97.62 283 ASN A N 1
ATOM 2203 C CA . ASN A 1 283 ? 33.239 -9.151 -7.275 1.00 97.62 283 ASN A CA 1
ATOM 2204 C C . ASN A 1 283 ? 32.334 -10.223 -6.645 1.00 97.62 283 ASN A C 1
ATOM 2206 O O . ASN A 1 283 ? 32.264 -11.351 -7.127 1.00 97.62 283 ASN A O 1
ATOM 2210 N N . THR A 1 284 ? 31.653 -9.898 -5.545 1.00 97.81 284 THR A N 1
ATOM 2211 C CA . THR A 1 284 ? 30.766 -10.837 -4.848 1.00 97.81 284 THR A CA 1
ATOM 2212 C C . THR A 1 284 ? 29.361 -10.280 -4.668 1.00 97.81 284 THR A C 1
ATOM 2214 O O . THR A 1 284 ? 29.147 -9.094 -4.430 1.00 97.81 284 THR A O 1
ATOM 2217 N N . ALA A 1 285 ? 28.387 -11.174 -4.788 1.00 97.81 285 ALA A N 1
ATOM 2218 C CA . ALA A 1 285 ? 26.983 -10.957 -4.508 1.00 97.81 285 ALA A CA 1
ATOM 2219 C C . ALA A 1 285 ? 26.504 -12.094 -3.597 1.00 97.81 285 ALA A C 1
ATOM 2221 O O . ALA A 1 285 ? 26.392 -13.241 -4.036 1.00 97.81 285 ALA A O 1
ATOM 2222 N N . THR A 1 286 ? 26.253 -11.782 -2.328 1.00 98.19 286 THR A N 1
ATOM 2223 C CA . THR A 1 286 ? 25.947 -12.759 -1.275 1.00 98.19 286 THR A CA 1
ATOM 2224 C C . THR A 1 286 ? 24.512 -12.599 -0.797 1.00 98.19 286 THR A C 1
ATOM 2226 O O . THR A 1 286 ? 24.082 -11.494 -0.481 1.00 98.19 286 THR A O 1
ATOM 2229 N N . LEU A 1 287 ? 23.763 -13.697 -0.711 1.00 97.69 287 LEU A N 1
ATOM 2230 C CA . LEU A 1 287 ? 22.399 -13.698 -0.190 1.00 97.69 287 LEU A CA 1
ATOM 2231 C C . LEU A 1 287 ? 22.380 -13.304 1.288 1.00 97.69 287 LEU A C 1
ATOM 2233 O O . LEU A 1 287 ? 23.045 -13.927 2.118 1.00 97.69 287 LEU A O 1
ATOM 2237 N N . GLU A 1 288 ? 21.575 -12.301 1.628 1.00 96.06 288 GLU A N 1
ATOM 2238 C CA . GLU A 1 288 ? 21.460 -11.818 3.002 1.00 96.06 288 GLU A CA 1
ATOM 2239 C C . GLU A 1 288 ? 20.674 -12.813 3.877 1.00 96.06 288 GLU A C 1
ATOM 2241 O O . GLU A 1 288 ? 19.636 -13.349 3.477 1.00 96.06 288 GLU A O 1
ATOM 2246 N N . ALA A 1 289 ? 21.156 -13.089 5.092 1.00 90.62 289 ALA A N 1
ATOM 2247 C CA . ALA A 1 289 ? 20.510 -14.025 6.009 1.00 90.62 289 ALA A CA 1
ATOM 2248 C C . ALA A 1 289 ? 19.531 -13.316 6.973 1.00 90.62 289 ALA A C 1
ATOM 2250 O O . ALA A 1 289 ? 19.841 -12.241 7.475 1.00 90.62 289 ALA A O 1
ATOM 2251 N N . PRO A 1 290 ? 18.381 -13.933 7.316 1.00 88.94 290 PRO A N 1
ATOM 2252 C CA . PRO A 1 290 ? 17.872 -15.189 6.764 1.00 88.94 290 PRO A CA 1
ATOM 2253 C C . PRO A 1 290 ? 17.090 -15.000 5.450 1.00 88.94 290 PRO A C 1
ATOM 2255 O O . PRO A 1 290 ? 16.793 -15.988 4.778 1.00 88.94 290 PRO A O 1
ATOM 2258 N N . PHE A 1 291 ? 16.708 -13.767 5.106 1.00 88.38 291 PHE A N 1
ATOM 2259 C CA . PHE A 1 291 ? 15.664 -13.497 4.116 1.00 88.38 291 PHE A CA 1
ATOM 2260 C C . PHE A 1 291 ? 16.064 -13.835 2.678 1.00 88.38 291 PHE A C 1
ATOM 2262 O O . PHE A 1 291 ? 15.332 -14.579 2.034 1.00 88.38 291 PHE A O 1
ATOM 2269 N N . GLY A 1 292 ? 17.215 -13.374 2.186 1.00 93.25 292 GLY A N 1
ATOM 2270 C CA . GLY A 1 292 ? 17.713 -13.688 0.841 1.00 93.25 292 GLY A CA 1
ATOM 2271 C C . GLY A 1 292 ? 17.897 -15.191 0.619 1.00 93.25 292 GLY A C 1
AT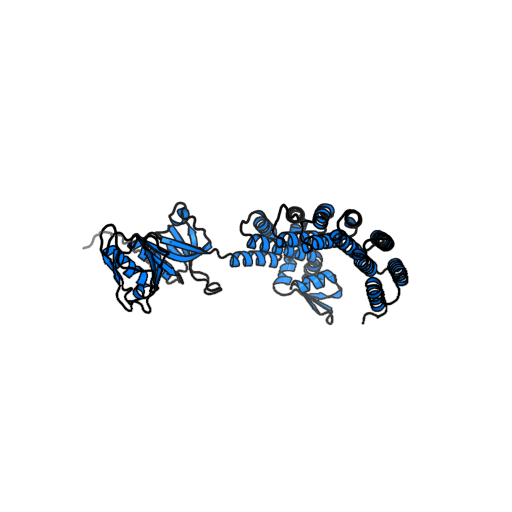OM 2272 O O . GLY A 1 292 ? 17.462 -15.729 -0.401 1.00 93.25 292 GLY A O 1
ATOM 2273 N N . ILE A 1 293 ? 18.436 -15.896 1.621 1.00 94.38 293 ILE A N 1
ATOM 2274 C CA . ILE A 1 293 ? 18.609 -17.360 1.583 1.00 94.38 293 ILE A CA 1
ATOM 2275 C C . ILE A 1 293 ? 17.253 -18.070 1.476 1.00 94.38 293 ILE A C 1
ATOM 2277 O O . ILE A 1 293 ? 17.075 -18.966 0.653 1.00 94.38 293 ILE A O 1
ATOM 2281 N N . GLN A 1 294 ? 16.267 -17.672 2.285 1.00 93.50 294 GLN A N 1
ATOM 2282 C CA . GLN A 1 294 ? 14.926 -18.258 2.205 1.00 93.50 294 GLN A CA 1
ATOM 2283 C C . GLN A 1 294 ? 14.210 -17.892 0.901 1.00 93.50 294 GLN A C 1
ATOM 2285 O O . GLN A 1 294 ? 13.492 -18.722 0.340 1.00 93.50 294 GLN A O 1
ATOM 2290 N N . PHE A 1 295 ? 14.395 -16.662 0.421 1.00 95.75 295 PHE A N 1
ATOM 2291 C CA . PHE A 1 295 ? 13.745 -16.155 -0.780 1.00 95.75 295 PHE A CA 1
ATOM 2292 C C . PHE A 1 295 ? 14.209 -16.892 -2.040 1.00 95.75 295 PHE A C 1
ATOM 2294 O O . PHE A 1 295 ? 13.377 -17.177 -2.900 1.00 95.75 295 PHE A O 1
ATOM 2301 N N . ARG A 1 296 ? 15.477 -17.329 -2.102 1.00 95.12 296 ARG A N 1
ATOM 2302 C CA . ARG A 1 296 ? 16.000 -18.221 -3.157 1.00 95.12 296 ARG A CA 1
ATOM 2303 C C . ARG A 1 296 ? 15.052 -19.380 -3.466 1.00 95.12 296 ARG A C 1
ATOM 2305 O O . ARG A 1 296 ? 14.684 -19.578 -4.620 1.00 95.12 296 ARG A O 1
ATOM 2312 N N . HIS A 1 297 ? 14.556 -20.045 -2.424 1.00 92.94 297 HIS A N 1
ATOM 2313 C CA . HIS A 1 297 ? 13.670 -21.206 -2.532 1.00 92.94 297 HIS A CA 1
ATOM 2314 C C . HIS A 1 297 ? 12.194 -20.868 -2.816 1.00 92.94 297 HIS A C 1
ATOM 2316 O O . HIS A 1 297 ? 11.411 -21.763 -3.131 1.00 92.94 297 HIS A O 1
ATOM 2322 N N . ARG A 1 298 ? 11.780 -19.601 -2.684 1.00 94.69 298 ARG A N 1
ATOM 2323 C CA . ARG A 1 298 ? 10.380 -19.157 -2.860 1.00 94.69 298 ARG A CA 1
ATOM 2324 C C . ARG A 1 298 ? 10.163 -18.296 -4.104 1.00 94.69 298 ARG A C 1
ATOM 2326 O O . ARG A 1 298 ? 9.028 -18.171 -4.556 1.00 94.69 298 ARG A O 1
ATOM 2333 N N . SER A 1 299 ? 11.232 -17.743 -4.671 1.00 96.81 299 SER A N 1
ATOM 2334 C CA . SER A 1 299 ? 11.205 -16.838 -5.825 1.00 96.81 299 SER A CA 1
ATOM 2335 C C . SER A 1 299 ? 10.375 -17.380 -6.998 1.00 96.81 299 SER A C 1
ATOM 2337 O O . SER A 1 299 ? 9.513 -16.673 -7.519 1.00 96.81 299 SER A O 1
ATOM 2339 N N . ALA A 1 300 ? 10.544 -18.664 -7.336 1.00 97.50 300 ALA A N 1
ATOM 2340 C CA . ALA A 1 300 ? 9.820 -19.324 -8.423 1.00 97.50 300 ALA A CA 1
ATOM 2341 C C . ALA A 1 300 ? 8.301 -19.343 -8.207 1.00 97.50 300 ALA A C 1
ATOM 2343 O O . ALA A 1 300 ? 7.535 -19.004 -9.110 1.00 97.50 300 ALA A O 1
ATOM 2344 N N . SER A 1 301 ? 7.855 -19.737 -7.010 1.00 97.69 301 SER A N 1
ATOM 2345 C CA . SER A 1 301 ? 6.427 -19.858 -6.711 1.00 97.69 301 SER A CA 1
ATOM 2346 C C . SER A 1 301 ? 5.765 -18.490 -6.599 1.00 97.69 301 SER A C 1
ATOM 2348 O O . SER A 1 301 ? 4.629 -18.327 -7.049 1.00 97.69 301 SER A O 1
ATOM 2350 N N . LEU A 1 302 ? 6.477 -17.493 -6.059 1.00 97.88 302 LEU A N 1
ATOM 2351 C CA . LEU A 1 302 ? 6.007 -16.111 -6.044 1.00 97.88 302 LEU A CA 1
ATOM 2352 C C . LEU A 1 302 ? 5.836 -15.587 -7.471 1.00 97.88 302 LEU A C 1
ATOM 2354 O O . LEU A 1 302 ? 4.762 -15.087 -7.800 1.00 97.88 302 LEU A O 1
ATOM 2358 N N . HIS A 1 303 ? 6.848 -15.764 -8.323 1.00 97.81 303 HIS A N 1
ATOM 2359 C CA . HIS A 1 303 ? 6.787 -15.351 -9.722 1.00 97.81 303 HIS A CA 1
ATOM 2360 C C . HIS A 1 303 ? 5.627 -16.015 -10.461 1.00 97.81 303 HIS A C 1
ATOM 2362 O O . HIS A 1 303 ? 4.809 -15.325 -11.059 1.00 97.81 303 HIS A O 1
ATOM 2368 N N . GLN A 1 304 ? 5.468 -17.334 -10.339 1.00 97.50 304 GLN A N 1
ATOM 2369 C CA . GLN A 1 304 ? 4.340 -18.042 -10.943 1.00 97.50 304 GLN A CA 1
ATOM 2370 C C . GLN A 1 304 ? 2.984 -17.487 -10.476 1.00 97.50 304 GLN A C 1
ATOM 2372 O O . GLN A 1 304 ? 2.070 -17.316 -11.283 1.00 97.50 304 GLN A O 1
ATOM 2377 N N . LYS A 1 305 ? 2.833 -17.212 -9.173 1.00 97.69 305 LYS A N 1
ATOM 2378 C CA . LYS A 1 305 ? 1.577 -16.713 -8.598 1.00 97.69 305 LYS A CA 1
ATOM 2379 C C . LYS A 1 305 ? 1.253 -15.294 -9.064 1.00 97.69 305 LYS A C 1
ATOM 2381 O O . LYS A 1 305 ? 0.090 -15.008 -9.342 1.00 97.69 305 LYS A O 1
ATOM 2386 N N . VAL A 1 306 ? 2.259 -14.425 -9.147 1.00 96.81 306 VAL A N 1
ATOM 2387 C CA . VAL A 1 306 ? 2.111 -13.039 -9.606 1.00 96.81 306 VAL A CA 1
ATOM 2388 C C . VAL A 1 306 ? 1.801 -12.987 -11.105 1.00 96.81 306 VAL A C 1
ATOM 2390 O O . VAL A 1 306 ? 0.858 -12.306 -11.511 1.00 96.81 306 VAL A O 1
ATOM 2393 N N . SER A 1 307 ? 2.500 -13.790 -11.910 1.00 93.38 307 SER A N 1
ATOM 2394 C CA . SER A 1 307 ? 2.334 -13.867 -13.368 1.00 93.38 307 SER A CA 1
ATOM 2395 C C . SER A 1 307 ? 1.025 -14.531 -13.821 1.00 93.38 307 SER A C 1
ATOM 2397 O O . SER A 1 307 ? 0.733 -14.571 -15.012 1.00 93.38 307 SER A O 1
ATOM 2399 N N . ALA A 1 308 ? 0.184 -15.015 -12.900 1.00 92.31 308 ALA A N 1
ATOM 2400 C CA . ALA A 1 308 ? -1.113 -15.624 -13.212 1.00 92.31 308 ALA A CA 1
ATOM 2401 C C . ALA A 1 308 ? -2.202 -14.617 -13.659 1.00 92.31 308 ALA A C 1
ATOM 2403 O O . ALA A 1 308 ? -3.366 -14.988 -13.797 1.00 92.31 308 ALA A O 1
ATOM 2404 N N . GLY A 1 309 ? -1.872 -13.330 -13.824 1.00 90.19 309 GLY A N 1
ATOM 2405 C CA . GLY A 1 309 ? -2.759 -12.293 -14.374 1.00 90.19 309 GLY A CA 1
ATOM 2406 C C . GLY A 1 309 ? -3.805 -11.722 -13.407 1.00 90.19 309 GLY A C 1
ATOM 2407 O O . GLY A 1 309 ? -4.287 -10.610 -13.611 1.00 90.19 309 GLY A O 1
ATOM 2408 N N . ARG A 1 310 ? -4.117 -12.407 -12.297 1.00 95.44 310 ARG A N 1
ATOM 2409 C CA . ARG A 1 310 ? -5.099 -11.931 -11.299 1.00 95.44 310 ARG A CA 1
ATOM 2410 C C . ARG A 1 310 ? -4.749 -10.550 -10.728 1.00 95.44 310 ARG A C 1
ATOM 2412 O O . ARG A 1 310 ? -5.650 -9.754 -10.477 1.00 95.44 310 ARG A O 1
ATOM 2419 N N . LEU A 1 311 ? -3.461 -10.268 -10.521 1.00 96.94 311 LEU A N 1
ATOM 2420 C CA . LEU A 1 311 ? -2.998 -8.979 -9.995 1.00 96.94 311 LEU A CA 1
ATOM 2421 C C . LEU A 1 311 ? -3.089 -7.845 -11.021 1.00 96.94 311 LEU A C 1
ATOM 2423 O O . LEU A 1 311 ? -3.329 -6.714 -10.612 1.00 96.94 311 LEU A O 1
ATOM 2427 N N . VAL A 1 312 ? -2.976 -8.140 -12.321 1.00 98.12 312 VAL A N 1
ATOM 2428 C CA . VAL A 1 312 ? -3.207 -7.152 -13.389 1.00 98.12 312 VAL A CA 1
ATOM 2429 C C . VAL A 1 312 ? -4.662 -6.701 -13.360 1.00 98.12 312 VAL A C 1
ATOM 2431 O O . VAL A 1 312 ? -4.925 -5.520 -13.174 1.00 98.12 312 VAL A O 1
ATOM 2434 N N . ALA A 1 313 ? -5.606 -7.647 -13.413 1.00 97.38 313 ALA A N 1
ATOM 2435 C CA . ALA A 1 313 ? -7.036 -7.332 -13.377 1.00 97.38 313 ALA A CA 1
ATOM 2436 C C . ALA A 1 313 ? -7.449 -6.606 -12.082 1.00 97.38 313 ALA A C 1
ATOM 2438 O O . ALA A 1 313 ? -8.299 -5.716 -12.089 1.00 97.38 313 ALA A O 1
ATOM 2439 N N . LEU A 1 314 ? -6.841 -6.979 -10.950 1.00 98.06 314 LEU A N 1
ATOM 2440 C CA . LEU A 1 314 ? -7.046 -6.293 -9.677 1.00 98.06 314 LEU A CA 1
ATOM 2441 C C . LEU A 1 314 ? -6.549 -4.847 -9.726 1.00 98.06 314 LEU A C 1
ATOM 2443 O O . LEU A 1 314 ? -7.267 -3.948 -9.299 1.00 98.06 314 LEU A O 1
ATOM 2447 N N . ALA A 1 315 ? -5.332 -4.632 -10.224 1.00 98.44 315 ALA A N 1
ATOM 2448 C CA . ALA A 1 315 ? -4.742 -3.309 -10.305 1.00 98.44 315 ALA A CA 1
ATOM 2449 C C . ALA A 1 315 ? -5.519 -2.422 -11.288 1.00 98.44 315 ALA A C 1
ATOM 2451 O O . ALA A 1 315 ? -5.928 -1.338 -10.893 1.00 98.44 315 ALA A O 1
ATOM 2452 N N . GLU A 1 316 ? -5.835 -2.901 -12.497 1.00 98.38 316 GLU A N 1
ATOM 2453 C CA . GLU A 1 316 ? -6.668 -2.184 -13.482 1.00 98.38 316 GLU A CA 1
ATOM 2454 C C . GLU A 1 316 ? -8.009 -1.725 -12.892 1.00 98.38 316 GLU A C 1
ATOM 2456 O O . GLU A 1 316 ? -8.448 -0.605 -13.137 1.00 98.38 316 GLU A O 1
ATOM 2461 N N . LYS A 1 317 ? -8.646 -2.550 -12.053 1.00 97.94 317 LYS A N 1
ATOM 2462 C CA . LYS A 1 317 ? -9.879 -2.157 -11.362 1.00 97.94 317 LYS A CA 1
ATOM 2463 C C . LYS A 1 317 ? -9.668 -0.958 -10.428 1.00 97.94 317 LYS A C 1
ATOM 2465 O O . LYS A 1 317 ? -10.528 -0.089 -10.350 1.00 97.94 317 LYS A O 1
ATOM 2470 N N . TYR A 1 318 ? -8.565 -0.933 -9.683 1.00 98.44 318 TYR A N 1
ATOM 2471 C CA . TYR A 1 318 ? -8.347 0.015 -8.587 1.00 98.44 318 TYR A CA 1
ATOM 2472 C C . TYR A 1 318 ? -7.516 1.249 -8.962 1.00 98.44 318 TYR A C 1
ATOM 2474 O O . TYR A 1 318 ? -7.268 2.075 -8.092 1.00 98.44 318 TYR A O 1
ATOM 2482 N N . ILE A 1 319 ? -7.099 1.426 -10.221 1.00 98.50 319 ILE A N 1
ATOM 2483 C CA . ILE A 1 319 ? -6.409 2.656 -10.660 1.00 98.50 319 ILE A CA 1
ATOM 2484 C C . ILE A 1 319 ? -7.355 3.829 -10.951 1.00 98.50 319 ILE A C 1
ATOM 2486 O O . ILE A 1 319 ? -6.879 4.947 -11.128 1.00 98.50 319 ILE A O 1
ATOM 2490 N N . HIS A 1 320 ? -8.671 3.608 -11.001 1.00 97.75 320 HIS A N 1
ATOM 2491 C CA . HIS A 1 320 ? -9.647 4.647 -11.333 1.00 97.75 320 HIS A CA 1
ATOM 2492 C C . HIS A 1 320 ? -10.240 5.319 -10.085 1.00 97.75 320 HIS A C 1
ATOM 2494 O O . HIS A 1 320 ? -10.631 4.646 -9.128 1.00 97.75 320 HIS A O 1
ATOM 2500 N N . LEU A 1 321 ? -10.339 6.653 -10.119 1.00 96.38 321 LEU A N 1
ATOM 2501 C CA . LEU A 1 321 ? -10.841 7.488 -9.020 1.00 96.38 321 LEU A CA 1
ATOM 2502 C C . LEU A 1 321 ? -12.291 7.163 -8.617 1.00 96.38 321 LEU A C 1
ATOM 2504 O O . LEU A 1 321 ? -12.629 7.222 -7.437 1.00 96.38 321 LEU A O 1
ATOM 2508 N N . ASP A 1 322 ? -13.135 6.797 -9.584 1.00 95.50 322 ASP A N 1
ATOM 2509 C CA . ASP A 1 322 ? -14.538 6.417 -9.366 1.00 95.50 322 ASP A CA 1
ATOM 2510 C C . ASP A 1 322 ? -14.698 5.097 -8.594 1.00 95.50 322 ASP A C 1
ATOM 2512 O O . ASP A 1 322 ? -15.716 4.870 -7.940 1.00 95.50 322 ASP A O 1
ATOM 2516 N N . THR A 1 323 ? -13.681 4.239 -8.653 1.00 96.50 323 THR A N 1
ATOM 2517 C CA . THR A 1 323 ? -13.670 2.913 -8.036 1.00 96.50 323 THR A CA 1
ATOM 2518 C C . THR A 1 323 ? -12.909 2.912 -6.714 1.00 96.50 323 THR A C 1
ATOM 2520 O O . THR A 1 323 ? -13.305 2.222 -5.774 1.00 96.50 323 THR A O 1
ATOM 2523 N N . GLU A 1 324 ? -11.824 3.683 -6.622 1.00 96.88 324 GLU A N 1
ATOM 2524 C CA . GLU A 1 324 ? -11.001 3.799 -5.423 1.00 96.88 324 GLU A CA 1
ATOM 2525 C C . GLU A 1 324 ? -10.667 5.260 -5.114 1.00 96.88 324 GLU A C 1
ATOM 2527 O O . GLU A 1 324 ? -9.785 5.826 -5.761 1.00 96.88 324 GLU A O 1
ATOM 2532 N N . PRO A 1 325 ? -11.297 5.877 -4.099 1.00 93.88 325 PRO A N 1
ATOM 2533 C CA . PRO A 1 325 ? -10.997 7.254 -3.722 1.00 93.88 325 PRO A CA 1
ATOM 2534 C C . PRO A 1 325 ? -9.630 7.413 -3.033 1.00 93.88 325 PRO A C 1
ATOM 2536 O O . PRO A 1 325 ? -9.048 8.499 -3.087 1.00 93.88 325 PRO A O 1
ATOM 2539 N N . GLU A 1 326 ? -9.061 6.360 -2.435 1.00 96.56 326 GLU A N 1
ATOM 2540 C CA . GLU A 1 326 ? -7.779 6.443 -1.729 1.00 96.56 326 GLU A CA 1
ATOM 2541 C C . GLU A 1 326 ? -6.581 6.450 -2.692 1.00 96.56 326 GLU A C 1
ATOM 2543 O O . GLU A 1 326 ? -6.191 5.427 -3.264 1.00 96.56 326 GLU A O 1
ATOM 2548 N N . GLN A 1 327 ? -5.918 7.606 -2.794 1.00 96.12 327 GLN A N 1
ATOM 2549 C CA . GLN A 1 327 ? -4.779 7.826 -3.695 1.00 96.12 327 GLN A CA 1
ATOM 2550 C C . GLN A 1 327 ? -3.634 6.820 -3.510 1.00 96.12 327 GLN A C 1
ATOM 2552 O O . GLN A 1 327 ? -2.977 6.431 -4.473 1.00 96.12 327 GLN A O 1
ATOM 2557 N N . GLU A 1 328 ? -3.370 6.375 -2.279 1.00 96.00 328 GLU A N 1
ATOM 2558 C CA . GLU A 1 328 ? -2.254 5.467 -2.019 1.00 96.00 328 GLU A CA 1
ATOM 2559 C C . GLU A 1 328 ? -2.488 4.074 -2.600 1.00 96.00 328 GLU A C 1
ATOM 2561 O O . GLU A 1 328 ? -1.534 3.442 -3.054 1.00 96.00 328 GLU A O 1
ATOM 2566 N N . ILE A 1 329 ? -3.744 3.618 -2.609 1.00 98.56 329 ILE A N 1
ATOM 2567 C CA . ILE A 1 329 ? -4.125 2.346 -3.222 1.00 98.56 329 ILE A CA 1
ATOM 2568 C C . ILE A 1 329 ? -3.996 2.462 -4.742 1.00 98.56 329 ILE A C 1
ATOM 2570 O O . ILE A 1 329 ? -3.362 1.601 -5.355 1.00 98.56 329 ILE A O 1
ATOM 2574 N N . ARG A 1 330 ? -4.500 3.555 -5.339 1.00 98.56 330 ARG A N 1
ATOM 2575 C CA . ARG A 1 330 ? -4.349 3.813 -6.782 1.00 98.56 330 ARG A CA 1
ATOM 2576 C C . ARG A 1 330 ? -2.878 3.835 -7.197 1.00 98.56 330 ARG A C 1
ATOM 2578 O O . ARG A 1 330 ? -2.495 3.164 -8.152 1.00 98.56 330 ARG A O 1
ATOM 2585 N N . ARG A 1 331 ? -2.026 4.531 -6.435 1.00 98.50 331 ARG A N 1
ATOM 2586 C CA . ARG A 1 331 ? -0.577 4.615 -6.686 1.00 98.50 331 ARG A CA 1
ATOM 2587 C C . ARG A 1 331 ? 0.100 3.243 -6.658 1.00 98.50 331 ARG A C 1
ATOM 2589 O O . ARG A 1 331 ? 0.885 2.949 -7.556 1.00 98.50 331 ARG A O 1
ATOM 2596 N N . ALA A 1 332 ? -0.211 2.415 -5.659 1.00 98.62 332 ALA A N 1
ATOM 2597 C CA . ALA A 1 332 ? 0.321 1.056 -5.563 1.00 98.62 332 ALA A CA 1
ATOM 2598 C C . ALA A 1 332 ? -0.122 0.197 -6.761 1.00 98.62 332 ALA A C 1
ATOM 2600 O O . ALA A 1 332 ? 0.695 -0.500 -7.356 1.00 98.62 332 ALA A O 1
ATOM 2601 N N . CYS A 1 333 ? -1.386 0.312 -7.182 1.00 98.75 333 CYS A N 1
ATOM 2602 C CA . CYS A 1 333 ? -1.900 -0.398 -8.355 1.00 98.75 333 CYS A CA 1
ATOM 2603 C C . CYS A 1 333 ? -1.216 0.058 -9.656 1.00 98.75 333 CYS A C 1
ATOM 2605 O O . CYS A 1 333 ? -0.807 -0.782 -10.453 1.00 98.75 333 CYS A O 1
ATOM 2607 N N . LEU A 1 334 ? -1.002 1.364 -9.851 1.00 98.81 334 LEU A N 1
ATOM 2608 C CA . LEU A 1 334 ? -0.245 1.887 -10.998 1.00 98.81 334 LEU A CA 1
ATOM 2609 C C . LEU A 1 334 ? 1.203 1.375 -11.014 1.00 98.81 334 LEU A C 1
ATOM 2611 O O . LEU A 1 334 ? 1.712 0.990 -12.063 1.00 98.81 334 LEU A O 1
ATOM 2615 N N . SER A 1 335 ? 1.855 1.330 -9.849 1.00 98.50 335 SER A N 1
ATOM 2616 C CA . SER A 1 335 ? 3.207 0.778 -9.681 1.00 98.50 335 SER A CA 1
ATOM 2617 C C . SER A 1 335 ? 3.273 -0.713 -10.038 1.00 98.50 335 SER A C 1
ATOM 2619 O O . SER A 1 335 ? 4.167 -1.145 -10.772 1.00 98.50 335 SER A O 1
ATOM 2621 N N . MET A 1 336 ? 2.274 -1.494 -9.609 1.00 98.62 336 MET A N 1
ATOM 2622 C CA . MET A 1 336 ? 2.140 -2.902 -9.989 1.00 98.62 336 MET A CA 1
ATOM 2623 C C . MET A 1 336 ? 2.004 -3.061 -11.505 1.00 98.62 336 MET A C 1
ATOM 2625 O O . MET A 1 336 ? 2.719 -3.872 -12.084 1.00 98.62 336 MET A O 1
ATOM 2629 N N . LEU A 1 337 ? 1.145 -2.275 -12.164 1.00 98.69 337 LEU A N 1
ATOM 2630 C CA . LEU A 1 337 ? 0.988 -2.330 -13.623 1.00 98.69 337 LEU A CA 1
ATOM 2631 C C . LEU A 1 337 ? 2.277 -1.938 -14.353 1.00 98.69 337 LEU A C 1
ATOM 2633 O O . LEU A 1 337 ? 2.666 -2.614 -15.299 1.00 98.69 337 LEU A O 1
ATOM 2637 N N . GLY A 1 338 ? 2.991 -0.913 -13.884 1.00 98.06 338 GLY A N 1
ATOM 2638 C CA . GLY A 1 338 ? 4.291 -0.539 -14.445 1.00 98.06 338 GLY A CA 1
ATOM 2639 C C . GLY A 1 338 ? 5.358 -1.627 -14.289 1.00 98.06 338 GLY A C 1
ATOM 2640 O O . GLY A 1 338 ? 6.205 -1.787 -15.161 1.00 98.06 338 GLY A O 1
ATOM 2641 N N . THR A 1 339 ? 5.308 -2.402 -13.205 1.00 96.88 339 THR A N 1
ATOM 2642 C CA . THR A 1 339 ? 6.245 -3.511 -12.969 1.00 96.88 339 THR A CA 1
ATOM 2643 C C . THR A 1 339 ? 5.891 -4.738 -13.810 1.00 96.88 339 THR A C 1
ATOM 2645 O O . THR A 1 339 ? 6.765 -5.309 -14.453 1.00 96.88 339 THR A O 1
ATOM 2648 N N . LEU A 1 340 ? 4.606 -5.104 -13.855 1.00 97.25 340 LEU A N 1
ATOM 2649 C CA . LEU A 1 340 ? 4.097 -6.267 -14.593 1.00 97.25 340 LEU A CA 1
ATOM 2650 C C . LEU A 1 340 ? 4.069 -6.053 -16.112 1.00 97.25 340 LEU A C 1
ATOM 2652 O O . LEU A 1 340 ? 4.037 -7.019 -16.869 1.00 97.25 340 LEU A O 1
ATOM 2656 N N . LYS A 1 341 ? 4.035 -4.789 -16.549 1.00 97.44 341 LYS A N 1
ATOM 2657 C CA . LYS A 1 341 ? 4.048 -4.345 -17.951 1.00 97.44 341 LYS A CA 1
ATOM 2658 C C . LYS A 1 341 ? 3.015 -5.026 -18.872 1.00 97.44 341 LYS A C 1
ATOM 2660 O O . LYS A 1 341 ? 3.349 -5.386 -20.003 1.00 97.44 341 LYS A O 1
ATOM 2665 N N . PRO A 1 342 ? 1.755 -5.219 -18.446 1.00 97.62 342 PRO A N 1
ATOM 2666 C CA . PRO A 1 342 ? 0.736 -5.792 -19.313 1.00 97.62 342 PRO A CA 1
ATOM 2667 C C . PRO A 1 342 ? 0.350 -4.804 -20.424 1.00 97.62 342 PRO A C 1
ATOM 2669 O O . PRO A 1 342 ? -0.139 -3.706 -20.163 1.00 97.62 342 PRO A O 1
ATOM 2672 N N . VAL A 1 343 ? 0.488 -5.227 -21.684 1.00 97.94 343 VAL A N 1
ATOM 2673 C CA . VAL A 1 343 ? 0.033 -4.445 -22.853 1.00 97.94 343 VAL A CA 1
ATOM 2674 C C . VAL A 1 343 ? -1.477 -4.159 -22.784 1.00 97.94 343 VAL A C 1
ATOM 2676 O O . VAL A 1 343 ? -1.930 -3.115 -23.242 1.00 97.94 343 VAL A O 1
ATOM 2679 N N . SER A 1 344 ? -2.263 -5.033 -22.141 1.00 97.38 344 SER A N 1
ATOM 2680 C CA . SER A 1 344 ? -3.706 -4.827 -21.941 1.00 97.38 344 SER A CA 1
ATOM 2681 C C . SER A 1 344 ? -4.049 -3.592 -21.103 1.00 97.38 344 SER A C 1
ATOM 2683 O O . SER A 1 344 ? -5.149 -3.064 -21.242 1.00 97.38 344 SER A O 1
ATOM 2685 N N . SER A 1 345 ? -3.125 -3.109 -20.265 1.00 98.31 345 SER A N 1
ATOM 2686 C CA . SER A 1 345 ? -3.381 -1.976 -19.373 1.00 98.31 345 SER A CA 1
ATOM 2687 C C . SER A 1 345 ? -3.068 -0.613 -19.989 1.00 98.31 345 SER A C 1
ATOM 2689 O O . SER A 1 345 ? -3.265 0.393 -19.313 1.00 98.31 345 SER A O 1
ATOM 2691 N N . ILE A 1 346 ? -2.615 -0.539 -21.246 1.00 98.75 346 ILE A N 1
ATOM 2692 C CA . ILE A 1 346 ? -2.269 0.737 -21.897 1.00 98.75 346 ILE A CA 1
ATOM 2693 C C . ILE A 1 346 ? -3.462 1.701 -21.896 1.00 98.75 346 ILE A C 1
ATOM 2695 O O . ILE A 1 346 ? -3.347 2.808 -21.376 1.00 98.75 346 ILE A O 1
ATOM 2699 N N . GLU A 1 347 ? -4.624 1.272 -22.389 1.00 98.31 347 GLU A N 1
ATOM 2700 C CA . GLU A 1 347 ? -5.825 2.118 -22.430 1.00 98.31 347 GLU A CA 1
ATOM 2701 C C . GLU A 1 347 ? -6.330 2.518 -21.027 1.00 98.31 347 GLU A C 1
ATOM 2703 O O . GLU A 1 347 ? -6.558 3.710 -20.788 1.00 98.31 347 GLU A O 1
ATOM 2708 N N . PRO A 1 348 ? -6.442 1.594 -20.044 1.00 98.50 348 PRO A N 1
ATOM 2709 C CA . PRO A 1 348 ? -6.728 1.966 -18.658 1.00 98.50 348 PRO A CA 1
ATOM 2710 C C . PRO A 1 348 ? -5.765 3.015 -18.078 1.00 98.50 348 PRO A C 1
ATOM 2712 O O . PRO A 1 348 ? -6.212 3.958 -17.422 1.00 98.50 348 PRO A O 1
ATOM 2715 N N . LEU A 1 349 ? -4.459 2.887 -18.334 1.00 98.81 349 LEU A N 1
ATOM 2716 C CA . LEU A 1 349 ? -3.441 3.827 -17.856 1.00 98.81 349 LEU A CA 1
ATOM 2717 C C . LEU A 1 349 ? -3.544 5.191 -18.553 1.00 98.81 349 LEU A C 1
ATOM 2719 O O . LEU A 1 349 ? -3.453 6.223 -17.887 1.00 98.81 349 LEU A O 1
ATOM 2723 N N . VAL A 1 350 ? -3.788 5.218 -19.866 1.00 98.44 350 VAL A N 1
ATOM 2724 C CA . VAL A 1 350 ? -4.007 6.462 -20.624 1.00 98.44 350 VAL A CA 1
ATOM 2725 C C . VAL A 1 350 ? -5.245 7.199 -20.119 1.00 98.44 350 VAL A C 1
ATOM 2727 O O . VAL A 1 350 ? -5.210 8.422 -19.969 1.00 98.44 350 VAL A O 1
ATOM 2730 N N . LYS A 1 351 ? -6.316 6.475 -19.770 1.00 97.62 351 LYS A N 1
ATOM 2731 C CA . LYS A 1 351 ? -7.507 7.073 -19.155 1.00 97.62 351 LYS A CA 1
ATOM 2732 C C . LYS A 1 351 ? -7.173 7.788 -17.841 1.00 97.62 351 LYS A C 1
ATOM 2734 O O . LYS A 1 351 ? -7.643 8.901 -17.641 1.00 97.62 351 LYS A O 1
ATOM 2739 N N . VAL A 1 352 ? -6.345 7.190 -16.978 1.00 98.31 352 VAL A N 1
ATOM 2740 C CA . VAL A 1 352 ? -5.897 7.825 -15.720 1.00 98.31 352 VAL A CA 1
ATOM 2741 C C . VAL A 1 352 ? -5.008 9.039 -15.995 1.00 98.31 352 VAL A C 1
ATOM 2743 O O . VAL A 1 352 ? -5.195 10.088 -15.389 1.00 98.31 352 VAL A O 1
ATOM 2746 N N . LEU A 1 353 ? -4.071 8.934 -16.941 1.00 98.12 353 LEU A N 1
ATOM 2747 C CA . LEU A 1 353 ? -3.187 10.037 -17.336 1.00 98.12 353 LEU A CA 1
ATOM 2748 C C . LEU A 1 353 ? -3.977 11.270 -17.815 1.00 98.12 353 LEU A C 1
ATOM 2750 O O . LEU A 1 353 ? -3.608 12.409 -17.505 1.00 98.12 353 LEU A O 1
ATOM 2754 N N . ARG A 1 354 ? -5.073 11.050 -18.552 1.00 96.94 354 ARG A N 1
ATOM 2755 C CA . ARG A 1 354 ? -5.927 12.096 -19.141 1.00 96.94 354 ARG A CA 1
ATOM 2756 C C . ARG A 1 354 ? -7.047 12.595 -18.220 1.00 96.94 354 ARG A C 1
ATOM 2758 O O . ARG A 1 354 ? -7.736 13.541 -18.596 1.00 96.94 354 ARG A O 1
ATOM 2765 N N . ASP A 1 355 ? -7.258 11.988 -17.053 1.00 96.06 355 ASP A N 1
ATOM 2766 C CA . ASP A 1 355 ? -8.332 12.400 -16.146 1.00 96.06 355 ASP A CA 1
ATOM 2767 C C . ASP A 1 355 ? -7.981 13.722 -15.446 1.00 96.06 355 ASP A C 1
ATOM 2769 O O . ASP A 1 355 ? -7.099 13.786 -14.591 1.00 96.06 355 ASP A O 1
ATOM 2773 N N . GLN A 1 356 ? -8.689 14.795 -15.803 1.00 95.38 356 GLN A N 1
ATOM 2774 C CA . GLN A 1 356 ? -8.497 16.129 -15.223 1.00 95.38 356 GLN A CA 1
ATOM 2775 C C . GLN A 1 356 ? -8.934 16.229 -13.759 1.00 95.38 356 GLN A C 1
ATOM 2777 O O . GLN A 1 356 ? -8.498 17.143 -13.061 1.00 95.38 356 GLN A O 1
ATOM 2782 N N . ASN A 1 357 ? -9.780 15.309 -13.288 1.00 95.56 357 ASN A N 1
ATOM 2783 C CA . ASN A 1 357 ? -10.190 15.255 -11.886 1.00 95.56 357 ASN A CA 1
ATOM 2784 C C . ASN A 1 357 ? -9.188 14.479 -11.025 1.00 95.56 357 ASN A C 1
ATOM 2786 O O . ASN A 1 357 ? -9.278 14.506 -9.796 1.00 95.56 357 ASN A O 1
ATOM 2790 N N . GLU A 1 358 ? -8.251 13.772 -11.655 1.00 95.88 358 GLU A N 1
ATOM 2791 C CA . GLU A 1 358 ? -7.233 13.006 -10.959 1.00 95.88 358 GLU A CA 1
ATOM 2792 C C . GLU A 1 358 ? -6.093 13.909 -10.480 1.00 95.88 358 GLU A C 1
ATOM 2794 O O . GLU A 1 358 ? -5.716 14.905 -11.106 1.00 95.88 358 GLU A O 1
ATOM 2799 N N . ILE A 1 359 ? -5.506 13.547 -9.342 1.00 96.12 359 ILE A N 1
ATOM 2800 C CA . ILE A 1 359 ? -4.415 14.318 -8.759 1.00 96.12 359 ILE A CA 1
ATOM 2801 C C . ILE A 1 359 ? -3.141 14.201 -9.619 1.00 96.12 359 ILE A C 1
ATOM 2803 O O . ILE A 1 359 ? -2.826 13.110 -10.113 1.00 96.12 359 ILE A O 1
ATOM 2807 N N . PRO A 1 360 ? -2.331 15.274 -9.747 1.00 95.62 360 PRO A N 1
ATOM 2808 C CA . PRO A 1 360 ? -1.165 15.286 -10.638 1.00 95.62 360 PRO A CA 1
ATOM 2809 C C . PRO A 1 360 ? -0.178 14.133 -10.413 1.00 95.62 360 PRO A C 1
ATOM 2811 O O . PRO A 1 360 ? 0.331 13.554 -11.370 1.00 95.62 360 PRO A O 1
ATOM 2814 N N . GLY A 1 361 ? 0.052 13.744 -9.154 1.00 96.81 361 GLY A N 1
ATOM 2815 C CA . GLY A 1 361 ? 0.962 12.643 -8.822 1.00 96.81 361 GLY A CA 1
ATOM 2816 C C . GLY A 1 361 ? 0.500 11.275 -9.340 1.00 96.81 361 GLY A C 1
ATOM 2817 O O . GLY A 1 361 ? 1.334 10.457 -9.716 1.00 96.81 361 GLY A O 1
ATOM 2818 N N . ILE A 1 362 ? -0.812 11.028 -9.404 1.00 98.38 362 ILE A N 1
ATOM 2819 C CA . ILE A 1 362 ? -1.376 9.766 -9.911 1.00 98.38 362 ILE A CA 1
ATOM 2820 C C . ILE A 1 362 ? -1.340 9.745 -11.438 1.00 98.38 362 ILE A C 1
ATOM 2822 O O . ILE A 1 362 ? -0.920 8.747 -12.024 1.00 98.38 362 ILE A O 1
ATOM 2826 N N . ARG A 1 363 ? -1.666 10.871 -12.083 1.00 98.31 363 ARG A N 1
ATOM 2827 C CA . ARG A 1 363 ? -1.530 11.035 -13.538 1.00 98.31 363 ARG A CA 1
ATOM 2828 C C . ARG A 1 363 ? -0.088 10.804 -13.991 1.00 98.31 363 ARG A C 1
ATOM 2830 O O . ARG A 1 363 ? 0.155 10.049 -14.929 1.00 98.31 363 ARG A O 1
ATOM 2837 N N . PHE A 1 364 ? 0.876 11.398 -13.282 1.00 97.88 364 PHE A N 1
ATOM 2838 C CA . PHE A 1 364 ? 2.300 11.196 -13.548 1.00 97.88 364 PHE A CA 1
ATOM 2839 C C . PHE A 1 364 ? 2.698 9.728 -13.383 1.00 97.88 364 PHE A C 1
ATOM 2841 O O . PHE A 1 364 ? 3.330 9.164 -14.273 1.00 97.88 364 PHE A O 1
ATOM 2848 N N . GLN A 1 365 ? 2.266 9.078 -12.297 1.00 98.44 365 GLN A N 1
ATOM 2849 C CA . GLN A 1 365 ? 2.532 7.658 -12.062 1.00 98.44 365 GLN A CA 1
ATOM 2850 C C . GLN A 1 365 ? 1.970 6.763 -13.183 1.00 98.44 365 GLN A C 1
ATOM 2852 O O . GLN A 1 365 ? 2.618 5.783 -13.549 1.00 98.44 365 GLN A O 1
ATOM 2857 N N . ALA A 1 366 ? 0.816 7.103 -13.769 1.00 98.69 366 ALA A N 1
ATOM 2858 C CA . ALA A 1 366 ? 0.282 6.401 -14.937 1.00 98.69 366 ALA A CA 1
ATOM 2859 C C . ALA A 1 366 ? 1.187 6.559 -16.170 1.00 98.69 366 ALA A C 1
ATOM 2861 O O . ALA A 1 366 ? 1.479 5.572 -16.843 1.00 98.69 366 ALA A O 1
ATOM 2862 N N . GLY A 1 367 ? 1.720 7.762 -16.411 1.00 98.44 367 GLY A N 1
ATOM 2863 C CA . GLY A 1 367 ? 2.752 7.991 -17.428 1.00 98.44 367 GLY A CA 1
ATOM 2864 C C . GLY A 1 367 ? 4.035 7.193 -17.181 1.00 98.44 367 GLY A C 1
ATOM 2865 O O . GLY A 1 367 ? 4.592 6.616 -18.114 1.00 98.44 367 GLY A O 1
ATOM 2866 N N . LEU A 1 368 ? 4.481 7.078 -15.924 1.00 98.44 368 LEU A N 1
ATOM 2867 C CA . LEU A 1 368 ? 5.626 6.229 -15.585 1.00 98.44 368 LEU A CA 1
ATOM 2868 C C . LEU A 1 368 ? 5.340 4.754 -15.882 1.00 98.44 368 LEU A C 1
ATOM 2870 O O . LEU A 1 368 ? 6.199 4.090 -16.460 1.00 98.44 368 LEU A O 1
ATOM 2874 N N . ALA A 1 369 ? 4.154 4.253 -15.531 1.00 98.69 369 ALA A N 1
ATOM 2875 C CA . ALA A 1 369 ? 3.753 2.880 -15.829 1.00 98.69 369 ALA A CA 1
ATOM 2876 C C . ALA A 1 369 ? 3.727 2.616 -17.344 1.00 98.69 369 ALA A C 1
ATOM 2878 O O . ALA A 1 369 ? 4.284 1.617 -17.792 1.00 98.69 369 ALA A O 1
ATOM 2879 N N . LEU A 1 370 ? 3.186 3.548 -18.138 1.00 98.81 370 LEU A N 1
ATOM 2880 C CA . LEU A 1 370 ? 3.227 3.491 -19.606 1.00 98.81 370 LEU A CA 1
ATOM 2881 C C . LEU A 1 370 ? 4.668 3.485 -20.139 1.00 98.81 370 LEU A C 1
ATOM 2883 O O . LEU A 1 370 ? 4.993 2.671 -20.999 1.00 98.81 370 LEU A O 1
ATOM 2887 N N . SER A 1 371 ? 5.564 4.309 -19.581 1.00 98.44 371 SER A N 1
ATOM 2888 C CA . SER A 1 371 ? 6.978 4.298 -19.990 1.00 98.44 371 SER A CA 1
ATOM 2889 C C . SER A 1 371 ? 7.694 2.983 -19.671 1.00 98.44 371 SER A C 1
ATOM 2891 O O . SER A 1 371 ? 8.617 2.596 -20.380 1.00 98.44 371 SER A O 1
ATOM 2893 N N . LEU A 1 372 ? 7.264 2.277 -18.618 1.00 97.94 372 LEU A N 1
ATOM 2894 C CA . LEU A 1 372 ? 7.807 0.968 -18.259 1.00 97.94 372 LEU A CA 1
ATOM 2895 C C . LEU A 1 372 ? 7.275 -0.156 -19.155 1.00 97.94 372 LEU A C 1
ATOM 2897 O O . LEU A 1 372 ? 8.009 -1.121 -19.373 1.00 97.94 372 LEU A O 1
ATOM 2901 N N . ILE A 1 373 ? 6.045 -0.033 -19.674 1.00 98.31 373 ILE A N 1
ATOM 2902 C CA . ILE A 1 373 ? 5.503 -0.933 -20.707 1.00 98.31 373 ILE A CA 1
ATOM 2903 C C . ILE A 1 373 ? 6.340 -0.831 -21.990 1.00 98.31 373 ILE A C 1
ATOM 2905 O O . ILE A 1 373 ? 6.637 -1.854 -22.604 1.00 98.31 373 ILE A O 1
ATOM 2909 N N . GLY A 1 374 ? 6.787 0.375 -22.351 1.00 97.69 374 GLY A N 1
ATOM 2910 C CA . GLY A 1 374 ? 7.740 0.591 -23.440 1.00 97.69 374 GLY A CA 1
ATOM 2911 C C . GLY A 1 374 ? 7.075 0.822 -24.797 1.00 97.69 374 GLY A C 1
ATOM 2912 O O . GLY A 1 374 ? 6.022 1.450 -24.880 1.00 97.69 374 GLY A O 1
ATOM 2913 N N . GLU A 1 375 ? 7.700 0.309 -25.861 1.00 98.00 375 GLU A N 1
ATOM 2914 C CA . GLU A 1 375 ? 7.306 0.514 -27.267 1.00 98.00 375 GLU A CA 1
ATOM 2915 C C . GLU A 1 375 ? 5.801 0.333 -27.555 1.00 98.00 375 GLU A C 1
ATOM 2917 O O . GLU A 1 375 ? 5.234 1.196 -28.226 1.00 98.00 375 GLU A O 1
ATOM 2922 N N . PRO A 1 376 ? 5.093 -0.672 -26.993 1.00 98.38 376 PRO A N 1
ATOM 2923 C CA . PRO A 1 376 ? 3.657 -0.830 -27.234 1.00 98.38 376 PRO A CA 1
ATOM 2924 C C . PRO A 1 376 ? 2.795 0.374 -26.818 1.00 98.38 376 PRO A C 1
ATOM 2926 O O . PRO A 1 376 ? 1.677 0.513 -27.306 1.00 98.38 376 PRO A O 1
ATOM 2929 N N . ALA A 1 377 ? 3.279 1.233 -25.913 1.00 98.50 377 ALA A N 1
ATOM 2930 C CA . ALA A 1 377 ? 2.544 2.394 -25.414 1.00 98.50 377 ALA A CA 1
ATOM 2931 C C . ALA A 1 377 ? 2.731 3.669 -26.261 1.00 98.50 377 ALA A C 1
ATOM 2933 O O . ALA A 1 377 ? 2.048 4.659 -25.994 1.00 98.50 377 ALA A O 1
ATOM 2934 N N . ILE A 1 378 ? 3.634 3.676 -27.253 1.00 98.62 378 ILE A N 1
ATOM 2935 C CA . ILE A 1 378 ? 4.016 4.890 -27.998 1.00 98.62 378 ILE A CA 1
ATOM 2936 C C . ILE A 1 378 ? 2.809 5.539 -28.682 1.00 98.62 378 ILE A C 1
ATOM 2938 O O . ILE A 1 378 ? 2.553 6.721 -28.456 1.00 98.62 378 ILE A O 1
ATOM 2942 N N . ASP A 1 379 ? 2.033 4.780 -29.459 1.00 98.31 379 ASP A N 1
ATOM 2943 C CA . ASP A 1 379 ? 0.887 5.324 -30.204 1.00 98.31 379 ASP A CA 1
ATOM 2944 C C . ASP A 1 379 ? -0.160 5.947 -29.272 1.00 98.31 379 ASP A C 1
ATOM 2946 O O . ASP A 1 379 ? -0.665 7.045 -29.519 1.00 98.31 379 ASP A O 1
ATOM 2950 N N . ALA A 1 380 ? -0.444 5.278 -28.153 1.00 98.12 380 ALA A N 1
ATOM 2951 C CA . ALA A 1 380 ? -1.420 5.744 -27.177 1.00 98.12 380 ALA A CA 1
ATOM 2952 C C . ALA A 1 380 ? -0.931 7.001 -26.428 1.00 98.12 380 ALA A C 1
ATOM 2954 O O . ALA A 1 380 ? -1.716 7.910 -26.153 1.00 98.12 380 ALA A O 1
ATOM 2955 N N . LEU A 1 381 ? 0.374 7.097 -26.145 1.00 98.44 381 LEU A N 1
ATOM 2956 C CA . LEU A 1 381 ? 0.994 8.294 -25.568 1.00 98.44 381 LEU A CA 1
ATOM 2957 C C . LEU A 1 381 ? 1.011 9.470 -26.555 1.00 98.44 381 LEU A C 1
ATOM 2959 O O . LEU A 1 381 ? 0.736 10.599 -26.152 1.00 98.44 381 LEU A O 1
ATOM 2963 N N . ILE A 1 382 ? 1.268 9.220 -27.842 1.00 97.88 382 ILE A N 1
ATOM 2964 C CA . ILE A 1 382 ? 1.173 10.233 -28.904 1.00 97.88 382 ILE A CA 1
ATOM 2965 C C . ILE A 1 382 ? -0.262 10.767 -29.007 1.00 97.88 382 ILE A C 1
ATOM 2967 O O . ILE A 1 382 ? -0.473 11.982 -29.041 1.00 97.88 382 ILE A O 1
ATOM 2971 N N . ALA A 1 383 ? -1.264 9.884 -29.001 1.00 96.44 383 ALA A N 1
ATOM 2972 C CA . ALA A 1 383 ? -2.669 10.289 -28.993 1.00 96.44 383 ALA A CA 1
ATOM 2973 C C . ALA A 1 383 ? -3.013 11.117 -27.741 1.00 96.44 383 ALA A C 1
ATOM 2975 O O . ALA A 1 383 ? -3.619 12.185 -27.845 1.00 96.44 383 ALA A O 1
ATOM 2976 N N . ALA A 1 384 ? -2.558 10.682 -26.560 1.00 95.75 384 ALA A N 1
ATOM 2977 C CA . ALA A 1 384 ? -2.752 11.417 -25.313 1.00 95.75 384 ALA A CA 1
ATOM 2978 C C . ALA A 1 384 ? -2.108 12.812 -25.343 1.00 95.75 384 ALA A C 1
ATOM 2980 O O . ALA A 1 384 ? -2.718 13.764 -24.863 1.00 95.75 384 ALA A O 1
ATOM 2981 N N . PHE A 1 385 ? -0.924 12.961 -25.944 1.00 95.62 385 PHE A N 1
ATOM 2982 C CA . PHE A 1 385 ? -0.289 14.264 -26.142 1.00 95.62 385 PHE A CA 1
ATOM 2983 C C . PHE A 1 385 ? -1.134 15.179 -27.044 1.00 95.62 385 PHE A C 1
ATOM 2985 O O . PHE A 1 385 ? -1.323 16.357 -26.749 1.00 95.62 385 PHE A O 1
ATOM 2992 N N . ASN A 1 386 ? -1.687 14.665 -28.140 1.00 92.12 386 ASN A N 1
ATOM 2993 C CA . ASN A 1 386 ? -2.419 15.502 -29.094 1.00 92.12 386 ASN A CA 1
ATOM 2994 C C . ASN A 1 386 ? -3.800 15.953 -28.586 1.00 92.12 386 ASN A C 1
ATOM 2996 O O . ASN A 1 386 ? -4.259 17.040 -28.937 1.00 92.12 386 ASN A O 1
ATOM 3000 N N . GLU A 1 387 ? -4.461 15.143 -27.759 1.00 87.38 387 GLU A N 1
ATOM 3001 C CA . GLU A 1 387 ? -5.887 15.301 -27.441 1.00 87.38 387 GLU A CA 1
ATOM 3002 C C . GLU A 1 387 ? -6.194 15.784 -26.011 1.00 87.38 387 GLU A C 1
ATOM 3004 O O . GLU A 1 387 ? -7.367 15.863 -25.633 1.00 87.38 387 GLU A O 1
ATOM 3009 N N . ALA A 1 388 ? -5.183 16.041 -25.179 1.00 80.62 388 ALA A N 1
ATOM 3010 C CA . ALA A 1 388 ? -5.380 16.298 -23.751 1.00 80.62 388 ALA A CA 1
ATOM 3011 C C . ALA A 1 388 ? -4.921 17.696 -23.290 1.00 80.62 388 ALA A C 1
ATOM 3013 O O . ALA A 1 388 ? -4.428 18.515 -24.069 1.00 80.62 388 ALA A O 1
ATOM 3014 N N . ASP A 1 389 ? -5.136 17.982 -22.002 1.00 90.44 389 ASP A N 1
ATOM 3015 C CA . ASP A 1 389 ? -4.695 19.217 -21.343 1.00 90.44 389 ASP A CA 1
ATOM 3016 C C . ASP A 1 389 ? -3.163 19.316 -21.211 1.00 90.44 389 ASP A C 1
ATOM 3018 O O . ASP A 1 389 ? -2.432 18.359 -21.465 1.00 90.44 389 ASP A O 1
ATOM 3022 N N . ALA A 1 390 ? -2.673 20.487 -20.790 1.00 90.44 390 ALA A N 1
ATOM 3023 C CA . ALA A 1 390 ? -1.242 20.771 -20.660 1.00 90.44 390 ALA A CA 1
ATOM 3024 C C . ALA A 1 390 ? -0.496 19.758 -19.769 1.00 90.44 390 ALA A C 1
ATOM 3026 O O . ALA A 1 390 ? 0.570 19.284 -20.148 1.00 90.44 390 ALA A O 1
ATOM 3027 N N . ALA A 1 391 ? -1.079 19.345 -18.641 1.00 91.12 391 ALA A N 1
ATOM 3028 C CA . ALA A 1 391 ? -0.426 18.391 -17.747 1.00 91.12 391 ALA A CA 1
ATOM 3029 C C . ALA A 1 391 ? -0.353 16.983 -18.363 1.00 91.12 391 ALA A C 1
ATOM 3031 O O . ALA A 1 391 ? 0.656 16.297 -18.221 1.00 91.12 391 ALA A O 1
ATOM 3032 N N . ALA A 1 392 ? -1.388 16.548 -19.088 1.00 93.94 392 ALA A N 1
ATOM 3033 C CA . ALA A 1 392 ? -1.339 15.284 -19.826 1.00 93.94 392 ALA A CA 1
ATOM 3034 C C . ALA A 1 392 ? -0.287 15.316 -20.943 1.00 93.94 392 ALA A C 1
ATOM 3036 O O . ALA A 1 392 ? 0.401 14.316 -21.143 1.00 93.94 392 ALA A O 1
ATOM 3037 N N . LYS A 1 393 ? -0.124 16.457 -21.629 1.00 94.94 393 LYS A N 1
ATOM 3038 C CA . LYS A 1 393 ? 0.945 16.660 -22.619 1.00 94.94 393 LYS A CA 1
ATOM 3039 C C . LYS A 1 393 ? 2.326 16.508 -22.000 1.00 94.94 393 LYS A C 1
ATOM 3041 O O . LYS A 1 393 ? 3.133 15.751 -22.536 1.00 94.94 393 LYS A O 1
ATOM 3046 N N . ASP A 1 394 ? 2.572 17.161 -20.865 1.00 94.50 394 ASP A N 1
ATOM 3047 C CA . ASP A 1 394 ? 3.850 17.057 -20.151 1.00 94.50 394 ASP A CA 1
ATOM 3048 C C . ASP A 1 394 ? 4.156 15.603 -19.777 1.00 94.50 394 ASP A C 1
ATOM 3050 O O . ASP A 1 394 ? 5.239 15.082 -20.052 1.00 94.50 394 ASP A O 1
ATOM 3054 N N . ILE A 1 395 ? 3.177 14.908 -19.195 1.00 97.00 395 ILE A N 1
ATOM 3055 C CA . ILE A 1 395 ? 3.348 13.515 -18.775 1.00 97.00 395 ILE A CA 1
ATOM 3056 C C . ILE A 1 395 ? 3.598 12.609 -19.988 1.00 97.00 395 ILE A C 1
ATOM 3058 O O . ILE A 1 395 ? 4.492 11.763 -19.937 1.00 97.00 395 ILE A O 1
ATOM 3062 N N . ALA A 1 396 ? 2.845 12.785 -21.077 1.00 97.69 396 ALA A N 1
ATOM 3063 C CA . ALA A 1 396 ? 2.995 11.985 -22.287 1.00 97.69 396 ALA A CA 1
ATOM 3064 C C . ALA A 1 396 ? 4.361 12.200 -22.954 1.00 97.69 396 ALA A C 1
ATOM 3066 O O . ALA A 1 396 ? 5.041 11.224 -23.261 1.00 97.69 396 ALA A O 1
ATOM 3067 N N . ALA A 1 397 ? 4.803 13.452 -23.108 1.00 96.94 397 ALA A N 1
ATOM 3068 C CA . ALA A 1 397 ? 6.123 13.776 -23.649 1.00 96.94 397 ALA A CA 1
ATOM 3069 C C . ALA A 1 397 ? 7.255 13.211 -22.779 1.00 96.94 397 ALA A C 1
ATOM 3071 O O . ALA A 1 397 ? 8.194 12.608 -23.298 1.00 96.94 397 ALA A O 1
ATOM 3072 N N . SER A 1 398 ? 7.139 13.332 -21.452 1.00 96.88 398 SER A N 1
ATOM 3073 C CA . SER A 1 398 ? 8.110 12.759 -20.517 1.00 96.88 398 SER A CA 1
ATOM 3074 C C . SER A 1 398 ? 8.173 11.230 -20.621 1.00 96.88 398 SER A C 1
ATOM 3076 O O . SER A 1 398 ? 9.261 10.655 -20.674 1.00 96.88 398 SER A O 1
ATOM 3078 N N . ALA A 1 399 ? 7.018 10.558 -20.691 1.00 98.12 399 ALA A N 1
ATOM 3079 C CA . ALA A 1 399 ? 6.942 9.107 -20.850 1.00 98.12 399 ALA A CA 1
ATOM 3080 C C . ALA A 1 399 ? 7.551 8.650 -22.183 1.00 98.12 399 ALA A C 1
ATOM 3082 O O . ALA A 1 399 ? 8.353 7.719 -22.190 1.00 98.12 399 ALA A O 1
ATOM 3083 N N . LEU A 1 400 ? 7.237 9.347 -23.279 1.00 98.38 400 LEU A N 1
ATOM 3084 C CA . LEU A 1 400 ? 7.819 9.131 -24.602 1.00 98.38 400 LEU A CA 1
ATOM 3085 C C . LEU A 1 400 ? 9.350 9.249 -24.561 1.00 98.38 400 LEU A C 1
ATOM 3087 O O . LEU A 1 400 ? 10.040 8.302 -24.932 1.00 98.38 400 LEU A O 1
ATOM 3091 N N . GLY A 1 401 ? 9.900 10.335 -24.009 1.00 97.25 401 GLY A N 1
ATOM 3092 C CA . GLY A 1 401 ? 11.353 10.507 -23.878 1.00 97.25 401 GLY A CA 1
ATOM 3093 C C . GLY A 1 401 ? 12.048 9.381 -23.100 1.00 97.25 401 GLY A C 1
ATOM 3094 O O . GLY A 1 401 ? 13.179 9.023 -23.413 1.00 97.25 401 GLY A O 1
ATOM 3095 N N . ARG A 1 402 ? 11.367 8.773 -22.116 1.00 96.81 402 ARG A N 1
ATOM 3096 C CA . ARG A 1 402 ? 11.884 7.607 -21.370 1.00 96.81 402 ARG A CA 1
ATOM 3097 C C . ARG A 1 402 ? 11.822 6.300 -22.160 1.00 96.81 402 ARG A C 1
ATOM 3099 O O . ARG A 1 402 ? 12.656 5.432 -21.916 1.00 96.81 402 ARG A O 1
ATOM 3106 N N . ILE A 1 403 ? 10.840 6.142 -23.049 1.00 97.69 403 ILE A N 1
ATOM 3107 C CA . ILE A 1 403 ? 10.743 4.978 -23.944 1.00 97.69 403 ILE A CA 1
ATOM 3108 C C . ILE A 1 403 ? 11.832 5.065 -25.019 1.00 97.69 403 ILE A C 1
ATOM 3110 O O . ILE A 1 403 ? 12.523 4.083 -25.280 1.00 97.69 403 ILE A O 1
ATOM 3114 N N . GLY A 1 404 ? 11.998 6.247 -25.618 1.00 94.94 404 GLY A N 1
ATOM 3115 C CA . GLY A 1 404 ? 12.930 6.474 -26.718 1.00 94.94 404 GLY A CA 1
ATOM 3116 C C . GLY A 1 404 ? 12.533 5.738 -28.001 1.00 94.94 404 GLY A C 1
ATOM 3117 O O . GLY A 1 404 ? 11.364 5.422 -28.224 1.00 94.94 404 GLY A O 1
ATOM 3118 N N . GLY A 1 405 ? 13.512 5.498 -28.874 1.00 94.88 405 GLY A N 1
ATOM 3119 C CA . GLY A 1 405 ? 13.299 4.885 -30.186 1.00 94.88 405 GLY A CA 1
ATOM 3120 C C . GLY A 1 405 ? 12.941 5.887 -31.290 1.00 94.88 405 GLY A C 1
ATOM 3121 O O . GLY A 1 405 ? 12.608 7.044 -31.037 1.00 94.88 405 GLY A O 1
ATOM 3122 N N . ILE A 1 406 ? 13.030 5.419 -32.538 1.00 96.69 406 ILE A N 1
ATOM 3123 C CA . ILE A 1 406 ? 12.892 6.231 -33.762 1.00 96.69 406 ILE A CA 1
ATOM 3124 C C . ILE A 1 406 ? 11.544 6.956 -33.807 1.00 96.69 406 ILE A C 1
ATOM 3126 O O . ILE A 1 406 ? 11.504 8.166 -33.997 1.00 96.69 406 ILE A O 1
ATOM 3130 N N . GLN A 1 407 ? 10.446 6.231 -33.578 1.00 96.62 407 GLN A N 1
ATOM 3131 C CA . GLN A 1 407 ? 9.095 6.791 -33.653 1.00 96.62 407 GLN A CA 1
ATOM 3132 C C . GLN A 1 407 ? 8.881 7.911 -32.627 1.00 96.62 407 GLN A C 1
ATOM 3134 O O . GLN A 1 407 ? 8.377 8.983 -32.961 1.00 96.62 407 GLN A O 1
ATOM 3139 N N . THR A 1 408 ? 9.298 7.672 -31.385 1.00 96.62 408 THR A N 1
ATOM 3140 C CA . THR A 1 408 ? 9.227 8.648 -30.298 1.00 96.62 408 THR A CA 1
ATOM 3141 C C . THR A 1 408 ? 10.049 9.890 -30.615 1.00 96.62 408 THR A C 1
ATOM 3143 O O . THR A 1 408 ? 9.556 11.008 -30.479 1.00 96.62 408 THR A O 1
ATOM 3146 N N . ARG A 1 409 ? 11.296 9.702 -31.059 1.00 97.19 409 ARG A N 1
ATOM 3147 C CA . ARG A 1 409 ? 12.195 10.795 -31.426 1.00 97.19 409 ARG A CA 1
ATOM 3148 C C . ARG A 1 409 ? 11.583 11.680 -32.503 1.00 97.19 409 ARG A C 1
ATOM 3150 O O . ARG A 1 409 ? 11.497 12.890 -32.315 1.00 97.19 409 ARG A O 1
ATOM 3157 N N . ASP A 1 410 ? 11.156 11.080 -33.610 1.00 96.94 410 ASP A N 1
ATOM 3158 C CA . ASP A 1 410 ? 10.645 11.823 -34.761 1.00 96.94 410 ASP A CA 1
ATOM 3159 C C . ASP A 1 410 ? 9.379 12.607 -34.379 1.00 96.94 410 ASP A C 1
ATOM 3161 O O . ASP A 1 410 ? 9.224 13.771 -34.754 1.00 96.94 410 ASP A O 1
ATOM 3165 N N . PHE A 1 411 ? 8.514 12.011 -33.550 1.00 97.31 411 PHE A N 1
ATOM 3166 C CA . PHE A 1 411 ? 7.357 12.699 -32.988 1.00 97.31 411 PHE A CA 1
ATOM 3167 C C . PHE A 1 411 ? 7.747 13.889 -32.099 1.00 97.31 411 PHE A C 1
ATOM 3169 O O . PHE A 1 411 ? 7.223 14.986 -32.294 1.00 97.31 411 PHE A O 1
ATOM 3176 N N . LEU A 1 412 ? 8.660 13.698 -31.139 1.00 96.81 412 LEU A N 1
ATOM 3177 C CA . LEU A 1 412 ? 9.068 14.748 -30.201 1.00 96.81 412 LEU A CA 1
ATOM 3178 C C . LEU A 1 412 ? 9.765 15.916 -30.915 1.00 96.81 412 LEU A C 1
ATOM 3180 O O . LEU A 1 412 ? 9.470 17.070 -30.605 1.00 96.81 412 LEU A O 1
ATOM 3184 N N . ILE A 1 413 ? 10.632 15.639 -31.898 1.00 95.31 413 ILE A N 1
ATOM 3185 C CA . ILE A 1 413 ? 11.280 16.670 -32.727 1.00 95.31 413 ILE A CA 1
ATOM 3186 C C . ILE A 1 413 ? 10.224 17.476 -33.485 1.00 95.31 413 ILE A C 1
ATOM 3188 O O . ILE A 1 413 ? 10.218 18.705 -33.417 1.00 95.31 413 ILE A O 1
ATOM 3192 N N . ASN A 1 414 ? 9.286 16.799 -34.153 1.00 94.50 414 ASN A N 1
ATOM 3193 C CA . ASN A 1 414 ? 8.214 17.474 -34.879 1.00 94.50 414 ASN A CA 1
ATOM 3194 C C . ASN A 1 414 ? 7.326 18.320 -33.943 1.00 94.50 414 ASN A C 1
ATOM 3196 O O . ASN A 1 414 ? 6.935 19.438 -34.288 1.00 94.50 414 ASN A O 1
ATOM 3200 N N . ALA A 1 415 ? 7.042 17.823 -32.736 1.00 93.38 415 ALA A N 1
ATOM 3201 C CA . ALA A 1 415 ? 6.295 18.563 -31.723 1.00 93.38 415 ALA A CA 1
ATOM 3202 C C . ALA A 1 415 ? 7.053 19.809 -31.224 1.00 93.38 415 ALA A C 1
ATOM 3204 O O . ALA A 1 415 ? 6.425 20.844 -31.011 1.00 93.38 415 ALA A O 1
ATOM 3205 N N . LEU A 1 416 ? 8.382 19.739 -31.073 1.00 91.00 416 LEU A N 1
ATOM 3206 C CA . LEU A 1 416 ? 9.223 20.871 -30.658 1.00 91.00 416 LEU A CA 1
ATOM 3207 C C . LEU A 1 416 ? 9.318 21.959 -31.740 1.00 91.00 416 LEU A C 1
ATOM 3209 O O . LEU A 1 416 ? 9.353 23.152 -31.428 1.00 91.00 416 LEU A O 1
ATOM 3213 N N . GLU A 1 417 ? 9.374 21.557 -33.010 1.00 86.31 417 GLU A N 1
ATOM 3214 C CA . GLU A 1 417 ? 9.485 22.472 -34.152 1.00 86.31 417 GLU A CA 1
ATOM 3215 C C . GLU A 1 417 ? 8.152 23.148 -34.509 1.00 86.31 417 GLU A C 1
ATOM 3217 O O . GLU A 1 417 ? 8.137 24.241 -35.087 1.00 86.31 417 GLU A O 1
ATOM 3222 N N . THR A 1 418 ? 7.029 22.540 -34.122 1.00 85.31 418 THR A N 1
ATOM 3223 C CA . THR A 1 418 ? 5.694 23.102 -34.334 1.00 85.31 418 THR A CA 1
ATOM 3224 C C . THR A 1 418 ? 5.434 24.266 -33.363 1.00 85.31 418 THR A C 1
ATOM 3226 O O . THR A 1 418 ? 5.610 24.108 -32.153 1.00 85.31 418 THR A O 1
ATOM 3229 N N . PRO A 1 419 ? 4.980 25.448 -33.836 1.00 73.94 419 PRO A N 1
ATOM 3230 C CA . PRO A 1 419 ? 4.610 26.554 -32.953 1.00 73.94 419 PRO A CA 1
ATOM 3231 C C . PRO A 1 419 ? 3.515 26.131 -31.965 1.00 73.94 419 PRO A C 1
ATOM 3233 O O . PRO A 1 419 ? 2.432 25.713 -32.374 1.00 73.94 419 PRO A O 1
ATOM 3236 N N . GLY A 1 420 ? 3.786 26.250 -30.667 1.00 73.25 420 GLY A N 1
ATOM 3237 C CA . GLY A 1 420 ? 2.905 25.748 -29.617 1.00 73.25 420 GLY A CA 1
ATOM 3238 C C . GLY A 1 420 ? 3.100 26.457 -28.281 1.00 73.25 420 GLY A C 1
ATOM 3239 O O . GLY A 1 420 ? 3.793 27.469 -28.193 1.00 73.25 420 GLY A O 1
ATOM 3240 N N . ASP A 1 421 ? 2.451 25.922 -27.249 1.00 73.56 421 ASP A N 1
ATOM 3241 C CA . ASP A 1 421 ? 2.514 26.436 -25.881 1.00 73.56 421 ASP A CA 1
ATOM 3242 C C . ASP A 1 421 ? 3.970 26.444 -25.361 1.00 73.56 421 ASP A C 1
ATOM 3244 O O . ASP A 1 421 ? 4.611 25.392 -25.334 1.00 73.56 421 ASP A O 1
ATOM 3248 N N . PRO A 1 422 ? 4.523 27.593 -24.932 1.00 73.75 422 PRO A N 1
ATOM 3249 C CA . PRO A 1 422 ? 5.863 27.650 -24.352 1.00 73.75 422 PRO A CA 1
ATOM 3250 C C . PRO A 1 422 ? 6.059 26.724 -23.140 1.00 73.75 422 PRO A C 1
ATOM 3252 O O . PRO A 1 422 ? 7.186 26.305 -22.882 1.00 73.75 422 PRO A O 1
ATOM 3255 N N . ALA A 1 423 ? 4.988 26.375 -22.413 1.00 76.31 423 ALA A N 1
ATOM 3256 C CA . ALA A 1 423 ? 5.067 25.515 -21.232 1.00 76.31 423 ALA A CA 1
ATOM 3257 C C . ALA A 1 423 ? 5.535 24.083 -21.557 1.00 76.31 423 ALA A C 1
ATOM 3259 O O . ALA A 1 423 ? 6.343 23.529 -20.815 1.00 76.31 423 ALA A O 1
ATOM 3260 N N . ILE A 1 424 ? 5.104 23.510 -22.692 1.00 87.81 424 ILE A N 1
ATOM 3261 C CA . ILE A 1 424 ? 5.460 22.132 -23.085 1.00 87.81 424 ILE A CA 1
ATOM 3262 C C . ILE A 1 424 ? 6.873 22.038 -23.688 1.00 87.81 424 ILE A C 1
ATOM 3264 O O . ILE A 1 424 ? 7.462 20.959 -23.741 1.00 87.81 424 ILE A O 1
ATOM 3268 N N . GLN A 1 425 ? 7.446 23.162 -24.138 1.00 87.69 425 GLN A N 1
ATOM 3269 C CA . GLN A 1 425 ? 8.729 23.173 -24.851 1.00 87.69 425 GLN A CA 1
ATOM 3270 C C . GLN A 1 425 ? 9.888 22.669 -23.987 1.00 87.69 425 GLN A C 1
ATOM 3272 O O . GLN A 1 425 ? 10.725 21.924 -24.490 1.00 87.69 425 GLN A O 1
ATOM 3277 N N . LEU A 1 426 ? 9.920 23.007 -22.693 1.00 87.75 426 LEU A N 1
ATOM 3278 C CA . LEU A 1 426 ? 10.949 22.501 -21.776 1.00 87.75 426 LEU A CA 1
ATOM 3279 C C . LEU A 1 426 ? 10.868 20.979 -21.621 1.00 87.75 426 LEU A C 1
ATOM 3281 O O . LEU A 1 426 ? 11.893 20.304 -21.684 1.00 87.75 426 LEU A O 1
ATOM 3285 N N . THR A 1 427 ? 9.658 20.430 -21.492 1.00 91.88 427 THR A N 1
ATOM 3286 C CA . THR A 1 427 ? 9.455 18.980 -21.393 1.00 91.88 427 THR A CA 1
ATOM 3287 C C . THR A 1 427 ? 9.851 18.265 -22.685 1.00 91.88 427 THR A C 1
ATOM 3289 O O . THR A 1 427 ? 10.455 17.198 -22.631 1.00 91.88 427 THR A O 1
ATOM 3292 N N . LEU A 1 428 ? 9.558 18.848 -23.853 1.00 94.06 428 LEU A N 1
ATOM 3293 C CA . LEU A 1 428 ? 9.987 18.298 -25.144 1.00 94.06 428 LEU A CA 1
ATOM 3294 C C . LEU A 1 428 ? 11.513 18.313 -25.283 1.00 94.06 428 LEU A C 1
ATOM 3296 O O . LEU A 1 428 ? 12.087 17.311 -25.701 1.00 94.06 428 LEU A O 1
ATOM 3300 N N . VAL A 1 429 ? 12.173 19.409 -24.894 1.00 92.50 429 VAL A N 1
ATOM 3301 C CA . VAL A 1 429 ? 13.641 19.495 -24.892 1.00 92.50 429 VAL A CA 1
ATOM 3302 C C . VAL A 1 429 ? 14.247 18.445 -23.959 1.00 92.50 429 VAL A C 1
ATOM 3304 O O . VAL A 1 429 ? 15.139 17.719 -24.385 1.00 92.50 429 VAL A O 1
ATOM 3307 N N . ASP A 1 430 ? 13.741 18.309 -22.729 1.00 91.38 430 ASP A N 1
ATOM 3308 C CA . ASP A 1 430 ? 14.189 17.285 -21.772 1.00 91.38 430 ASP A CA 1
ATOM 3309 C C . ASP A 1 430 ? 13.976 15.860 -22.316 1.00 91.38 430 ASP A C 1
ATOM 3311 O O . ASP A 1 430 ? 14.866 15.013 -22.237 1.00 91.38 430 ASP A O 1
ATOM 3315 N N . ALA A 1 431 ? 12.820 15.593 -22.927 1.00 95.25 431 ALA A N 1
ATOM 3316 C CA . ALA A 1 431 ? 12.507 14.297 -23.520 1.00 95.25 431 ALA A CA 1
ATOM 3317 C C . ALA A 1 431 ? 13.436 13.946 -24.696 1.00 95.25 431 ALA A C 1
ATOM 3319 O O . ALA A 1 431 ? 13.907 12.814 -24.777 1.00 95.25 431 ALA A O 1
ATOM 3320 N N . ILE A 1 432 ? 13.733 14.904 -25.580 1.00 95.44 432 ILE A N 1
ATOM 3321 C CA . ILE A 1 432 ? 14.661 14.724 -26.710 1.00 95.44 432 ILE A CA 1
ATOM 3322 C C . ILE A 1 432 ? 16.103 14.568 -26.204 1.00 95.44 432 ILE A C 1
ATOM 3324 O O . ILE A 1 432 ? 16.833 13.698 -26.679 1.00 95.44 432 ILE A O 1
ATOM 3328 N N . ALA A 1 433 ? 16.508 15.348 -25.198 1.00 92.38 433 ALA A N 1
ATOM 3329 C CA . ALA A 1 433 ? 17.831 15.245 -24.583 1.00 92.38 433 ALA A CA 1
ATOM 3330 C C . ALA A 1 433 ? 18.064 13.864 -23.949 1.00 92.38 433 ALA A C 1
ATOM 3332 O O . ALA A 1 433 ? 19.150 13.306 -24.079 1.00 92.38 433 ALA A O 1
ATOM 3333 N N . LYS A 1 434 ? 17.031 13.277 -23.326 1.00 92.31 434 LYS A N 1
ATOM 3334 C CA . LYS A 1 434 ? 17.073 11.906 -22.787 1.00 92.31 434 LYS A CA 1
ATOM 3335 C C . LYS A 1 434 ? 17.273 10.828 -23.853 1.00 92.31 434 LYS A C 1
ATOM 3337 O O . LYS A 1 434 ? 17.852 9.793 -23.533 1.00 92.31 434 LYS A O 1
ATOM 3342 N N . ILE A 1 435 ? 16.806 11.049 -25.085 1.00 93.88 435 ILE A N 1
ATOM 3343 C CA . ILE A 1 435 ? 17.053 10.132 -26.210 1.00 93.88 435 ILE A CA 1
ATOM 3344 C C . ILE A 1 435 ? 18.518 10.229 -26.644 1.00 93.88 435 ILE A C 1
ATOM 3346 O O . ILE A 1 435 ? 19.174 9.202 -26.804 1.00 93.88 435 ILE A O 1
ATOM 3350 N N . GLY A 1 436 ? 19.029 11.453 -26.804 1.00 91.00 436 GLY A N 1
ATOM 3351 C CA . GLY A 1 436 ? 20.463 11.733 -26.927 1.00 91.00 436 GLY A CA 1
ATOM 3352 C C . GLY A 1 436 ? 21.158 11.193 -28.184 1.00 91.00 436 GLY A C 1
ATOM 3353 O O . GLY A 1 436 ? 22.386 11.222 -28.246 1.00 91.00 436 GLY A O 1
ATOM 3354 N N . ASP A 1 437 ? 20.416 10.698 -29.180 1.00 93.06 437 ASP A N 1
ATOM 3355 C CA . ASP A 1 437 ? 20.988 10.293 -30.466 1.00 93.06 437 ASP A CA 1
ATOM 3356 C C . ASP A 1 437 ? 21.329 11.506 -31.350 1.00 93.06 437 ASP A C 1
ATOM 3358 O O . ASP A 1 437 ? 20.908 12.633 -31.090 1.00 93.06 437 ASP A O 1
ATOM 3362 N N . GLU A 1 438 ? 22.132 11.294 -32.396 1.00 93.62 438 GLU A N 1
ATOM 3363 C CA . GLU A 1 438 ? 22.628 12.386 -33.248 1.00 93.62 438 GLU A CA 1
ATOM 3364 C C . GLU A 1 438 ? 21.501 13.258 -33.843 1.00 93.62 438 GLU A C 1
ATOM 3366 O O . GLU A 1 438 ? 21.577 14.479 -33.683 1.00 93.62 438 GLU A O 1
ATOM 3371 N N . PRO A 1 439 ? 20.393 12.697 -34.372 1.00 94.88 439 PRO A N 1
ATOM 3372 C CA . PRO A 1 439 ? 19.275 13.513 -34.840 1.00 94.88 439 PRO A CA 1
ATOM 3373 C C . PRO A 1 439 ? 18.594 14.321 -33.724 1.00 94.88 439 PRO A C 1
ATOM 3375 O O . PRO A 1 439 ? 18.181 15.460 -33.961 1.00 94.88 439 PRO A O 1
ATOM 3378 N N . SER A 1 440 ? 18.490 13.767 -32.507 1.00 93.94 440 SER A N 1
ATOM 3379 C CA . SER A 1 440 ? 17.978 14.490 -31.334 1.00 93.94 440 SER A CA 1
ATOM 3380 C C . SER A 1 440 ? 18.861 15.689 -31.003 1.00 93.94 440 SER A C 1
ATOM 3382 O O . SER A 1 440 ? 18.358 16.803 -30.857 1.00 93.94 440 SER A O 1
ATOM 3384 N N . LEU A 1 441 ? 20.181 15.493 -30.950 1.00 93.31 441 LEU A N 1
ATOM 3385 C CA . LEU A 1 441 ? 21.135 16.564 -30.664 1.00 93.31 441 LEU A CA 1
ATOM 3386 C C . LEU A 1 441 ? 21.097 17.658 -31.737 1.00 93.31 441 LEU A C 1
ATOM 3388 O O . LEU A 1 441 ? 20.995 18.834 -31.394 1.00 93.31 441 LEU A O 1
ATOM 3392 N N . SER A 1 442 ? 21.068 17.296 -33.023 1.00 93.12 442 SER A N 1
ATOM 3393 C CA . SER A 1 442 ? 20.944 18.271 -34.114 1.00 93.12 442 SER A CA 1
ATOM 3394 C C . SER A 1 442 ? 19.631 19.061 -34.063 1.00 93.12 442 SER A C 1
ATOM 3396 O O . SER A 1 442 ? 19.596 20.241 -34.415 1.00 93.12 442 SER A O 1
ATOM 3398 N N . ALA A 1 443 ? 18.524 18.445 -33.638 1.00 92.25 443 ALA A N 1
ATOM 3399 C CA . ALA A 1 443 ? 17.267 19.161 -33.431 1.00 92.25 443 ALA A CA 1
ATOM 3400 C C . ALA A 1 443 ? 17.352 20.150 -32.257 1.00 92.25 443 ALA A C 1
ATOM 3402 O O . ALA A 1 443 ? 16.891 21.287 -32.382 1.00 92.25 443 ALA A O 1
ATOM 3403 N N . LEU A 1 444 ? 17.990 19.757 -31.150 1.00 92.56 444 LEU A N 1
ATOM 3404 C CA . LEU A 1 444 ? 18.215 20.642 -30.006 1.00 92.56 444 LEU A CA 1
ATOM 3405 C C . LEU A 1 444 ? 19.149 21.811 -30.348 1.00 92.56 444 LEU A C 1
ATOM 3407 O O . LEU A 1 444 ? 18.872 22.931 -29.928 1.00 92.56 444 LEU A O 1
ATOM 3411 N N . GLU A 1 445 ? 20.200 21.596 -31.146 1.00 91.19 445 GLU A N 1
ATOM 3412 C CA . GLU A 1 445 ? 21.080 22.671 -31.635 1.00 91.19 445 GLU A CA 1
ATOM 3413 C C . GLU A 1 445 ? 20.318 23.667 -32.510 1.00 91.19 445 GLU A C 1
ATOM 3415 O O . GLU A 1 445 ? 20.381 24.873 -32.273 1.00 91.19 445 GLU A O 1
ATOM 3420 N N . ARG A 1 446 ? 19.509 23.175 -33.459 1.00 90.06 446 ARG A N 1
ATOM 3421 C CA . ARG A 1 446 ? 18.652 24.043 -34.281 1.00 90.06 446 ARG A CA 1
ATOM 3422 C C . ARG A 1 446 ? 17.701 24.871 -33.425 1.00 90.06 446 ARG A C 1
ATOM 3424 O O . ARG A 1 446 ? 17.497 26.046 -33.713 1.00 90.06 446 ARG A O 1
ATOM 3431 N N . GLN A 1 447 ? 17.122 24.286 -32.377 1.00 88.00 447 GLN A N 1
ATOM 3432 C CA . GLN A 1 447 ? 16.238 25.021 -31.476 1.00 88.00 447 GLN A CA 1
ATOM 3433 C C . GLN A 1 447 ? 17.003 26.039 -30.626 1.00 88.00 447 GLN A C 1
ATOM 3435 O O . GLN A 1 447 ? 16.509 27.141 -30.397 1.00 88.00 447 GLN A O 1
ATOM 3440 N N . ARG A 1 448 ? 18.216 25.696 -30.198 1.00 87.81 448 ARG A N 1
ATOM 3441 C CA . ARG A 1 448 ? 19.109 26.564 -29.433 1.00 87.81 448 ARG A CA 1
ATOM 3442 C C . ARG A 1 448 ? 19.482 27.823 -30.218 1.00 87.81 448 ARG A C 1
ATOM 3444 O O . ARG A 1 448 ? 19.368 28.921 -29.683 1.00 87.81 448 ARG A O 1
ATOM 3451 N N . ASP A 1 449 ? 19.832 27.670 -31.492 1.00 86.19 449 ASP A N 1
ATOM 3452 C CA . ASP A 1 449 ? 20.257 28.771 -32.367 1.00 86.19 449 ASP A CA 1
ATOM 3453 C C . ASP A 1 449 ? 19.116 29.749 -32.719 1.00 86.19 449 ASP A C 1
ATOM 3455 O O . ASP A 1 449 ? 19.359 30.859 -33.194 1.00 86.19 449 ASP A O 1
ATOM 3459 N N . ARG A 1 450 ? 17.853 29.372 -32.466 1.00 83.62 450 ARG A N 1
ATOM 3460 C CA . ARG A 1 450 ? 16.684 30.248 -32.659 1.00 83.62 450 ARG A CA 1
ATOM 3461 C C . ARG A 1 450 ? 16.493 31.278 -31.546 1.00 83.62 450 ARG A C 1
ATOM 3463 O O . ARG A 1 450 ? 15.716 32.213 -31.739 1.00 83.62 450 ARG A O 1
ATOM 3470 N N . PHE A 1 451 ? 17.165 31.124 -30.406 1.00 79.38 451 PHE A N 1
ATOM 3471 C CA . PHE A 1 451 ? 17.067 32.041 -29.270 1.00 79.38 451 PHE A CA 1
ATOM 3472 C C . PHE A 1 451 ? 18.382 32.809 -29.074 1.00 79.38 451 PHE A C 1
ATOM 3474 O O . PHE A 1 451 ? 19.465 32.236 -29.167 1.00 79.38 451 PHE A O 1
ATOM 3481 N N . GLN A 1 452 ? 18.299 34.110 -28.775 1.00 71.81 452 GLN A N 1
ATOM 3482 C CA . GLN A 1 452 ? 19.475 34.908 -28.402 1.00 71.81 452 GLN A CA 1
ATOM 3483 C C . GLN A 1 452 ? 19.983 34.507 -27.002 1.00 71.81 452 GLN A C 1
ATOM 3485 O O . GLN A 1 452 ? 19.234 33.952 -26.192 1.00 71.81 452 GLN A O 1
ATOM 3490 N N . GLU A 1 453 ? 21.265 34.758 -26.710 1.00 63.53 453 GLU A N 1
ATOM 3491 C CA . GLU A 1 453 ? 21.863 34.464 -25.397 1.00 63.53 453 GLU A CA 1
ATOM 3492 C C . GLU A 1 453 ? 21.110 35.169 -24.259 1.00 63.53 453 GLU A C 1
ATOM 3494 O O . GLU A 1 453 ? 20.952 36.385 -24.270 1.00 63.53 453 GLU A O 1
ATOM 3499 N N . GLY A 1 454 ? 20.660 34.398 -23.262 1.00 61.25 454 GLY A N 1
ATOM 3500 C CA . GLY A 1 454 ? 20.012 34.922 -22.052 1.00 61.25 454 GLY A CA 1
ATOM 3501 C C . GLY A 1 454 ? 18.531 35.307 -22.181 1.00 61.25 454 GLY A C 1
ATOM 3502 O O . GLY A 1 454 ? 17.916 35.625 -21.166 1.00 61.25 454 GLY A O 1
ATOM 3503 N N . ASP A 1 455 ? 17.935 35.226 -23.375 1.00 66.12 455 ASP A N 1
ATOM 3504 C CA . ASP A 1 455 ? 16.586 35.760 -23.637 1.00 66.12 455 ASP A CA 1
ATOM 3505 C C . ASP A 1 455 ? 15.426 34.794 -23.323 1.00 66.12 455 ASP A C 1
ATOM 3507 O O . ASP A 1 455 ? 14.263 35.203 -23.308 1.00 66.12 455 ASP A O 1
ATOM 3511 N N . SER A 1 456 ? 15.687 33.505 -23.066 1.00 76.00 456 SER A N 1
ATOM 3512 C CA . SER A 1 456 ? 14.621 32.547 -22.731 1.00 76.00 456 SER A CA 1
ATOM 3513 C C . SER A 1 456 ? 15.072 31.422 -21.796 1.00 76.00 456 SER A C 1
ATOM 3515 O O . SER A 1 456 ? 16.207 30.950 -21.867 1.00 76.00 456 SER A O 1
ATOM 3517 N N . ALA A 1 457 ? 14.150 30.934 -20.954 1.00 80.06 457 ALA A N 1
ATOM 3518 C CA . ALA A 1 457 ? 14.370 29.761 -20.098 1.00 80.06 457 ALA A CA 1
ATOM 3519 C C . ALA A 1 457 ? 14.777 28.514 -20.907 1.00 80.06 457 ALA A C 1
ATOM 3521 O O . ALA A 1 457 ? 15.550 27.688 -20.433 1.00 80.06 457 ALA A O 1
ATOM 3522 N N . ILE A 1 458 ? 14.299 28.416 -22.150 1.00 80.44 458 ILE A N 1
ATOM 3523 C CA . ILE A 1 458 ? 14.621 27.330 -23.079 1.00 80.44 458 ILE A CA 1
ATOM 3524 C C . ILE A 1 458 ? 16.083 27.400 -23.519 1.00 80.44 458 ILE A C 1
ATOM 3526 O O . ILE A 1 458 ? 16.753 26.374 -23.518 1.00 80.44 458 ILE A O 1
ATOM 3530 N N . ARG A 1 459 ? 16.606 28.592 -23.841 1.00 84.81 459 ARG A N 1
ATOM 3531 C CA . ARG A 1 459 ? 18.032 28.778 -24.160 1.00 84.81 459 ARG A CA 1
ATOM 3532 C C . ARG A 1 459 ? 18.918 28.385 -22.980 1.00 84.81 459 ARG A C 1
ATOM 3534 O O . ARG A 1 459 ? 19.845 27.613 -23.178 1.00 84.81 459 ARG A O 1
ATOM 3541 N N . ILE A 1 460 ? 18.588 28.848 -21.770 1.00 84.38 460 ILE A N 1
ATOM 3542 C CA . ILE A 1 460 ? 19.333 28.506 -20.545 1.00 84.38 460 ILE A CA 1
ATOM 3543 C C . ILE A 1 460 ? 19.368 26.986 -20.340 1.00 84.38 460 ILE A C 1
ATOM 3545 O O . I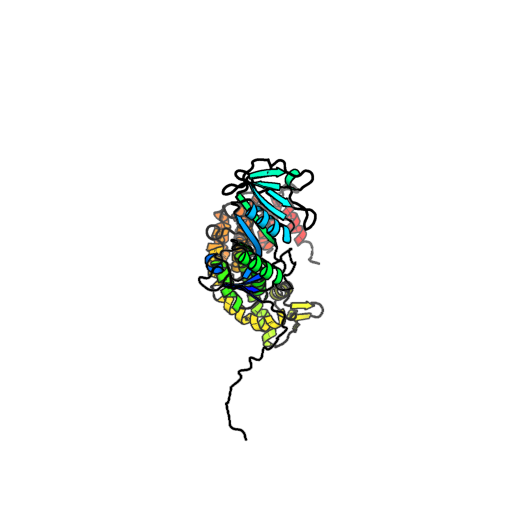LE A 1 460 ? 20.433 26.422 -20.105 1.00 84.38 460 ILE A O 1
ATOM 3549 N N . PHE A 1 461 ? 18.218 26.318 -20.473 1.00 83.56 461 PHE A N 1
ATOM 3550 C CA . PHE A 1 461 ? 18.134 24.868 -20.316 1.00 83.56 461 PHE A CA 1
ATOM 3551 C C . PHE A 1 461 ? 18.909 24.114 -21.406 1.00 83.56 461 PHE A C 1
ATOM 3553 O O . PHE A 1 461 ? 19.635 23.172 -21.108 1.00 83.56 461 PHE A O 1
ATOM 3560 N N . LEU A 1 462 ? 18.820 24.546 -22.668 1.00 86.56 462 LEU A N 1
ATOM 3561 C CA . LEU A 1 462 ? 19.601 23.967 -23.766 1.00 86.56 462 LEU A CA 1
ATOM 3562 C C . LEU A 1 462 ? 21.110 24.127 -23.532 1.00 86.56 462 LEU A C 1
ATOM 3564 O O . LEU A 1 462 ? 21.865 23.189 -23.776 1.00 86.56 462 LEU A O 1
ATOM 3568 N N . ASP A 1 463 ? 21.555 25.278 -23.027 1.00 87.06 463 ASP A N 1
ATOM 3569 C CA . ASP A 1 463 ? 22.964 25.520 -22.701 1.00 87.06 463 ASP A CA 1
ATOM 3570 C C . ASP A 1 463 ? 23.459 24.599 -21.581 1.00 87.06 463 ASP A C 1
ATOM 3572 O O . ASP A 1 463 ? 24.564 24.059 -21.670 1.00 87.06 463 ASP A O 1
ATOM 3576 N N . GLU A 1 464 ? 22.628 24.355 -20.566 1.00 85.56 464 GLU A N 1
ATOM 3577 C CA . GLU A 1 464 ? 22.909 23.382 -19.507 1.00 85.56 464 GLU A CA 1
ATOM 3578 C C . GLU A 1 464 ? 23.010 21.953 -20.062 1.00 85.56 464 GLU A C 1
ATOM 3580 O O . GLU A 1 464 ? 23.987 21.253 -19.778 1.00 85.56 464 GLU A O 1
ATOM 3585 N N . VAL A 1 465 ? 22.066 21.543 -20.919 1.00 84.31 465 VAL A N 1
ATOM 3586 C CA . VAL A 1 465 ? 22.091 20.235 -21.592 1.00 84.31 465 VAL A CA 1
ATOM 3587 C C . VAL A 1 465 ? 23.400 20.058 -22.369 1.00 84.31 465 VAL A C 1
ATOM 3589 O O . VAL A 1 465 ? 24.120 19.089 -22.132 1.00 84.31 465 VAL A O 1
ATOM 3592 N N . PHE A 1 466 ? 23.781 21.003 -23.233 1.00 86.56 466 PHE A N 1
ATOM 3593 C CA . PHE A 1 466 ? 25.023 20.892 -24.014 1.00 86.56 466 PHE A CA 1
ATOM 3594 C C . PHE A 1 466 ? 26.295 20.972 -23.157 1.00 86.56 466 PHE A C 1
ATOM 3596 O O . PHE A 1 466 ? 27.275 20.291 -23.460 1.00 86.56 466 PHE A O 1
ATOM 3603 N N . SER A 1 467 ? 26.285 21.743 -22.068 1.00 86.19 467 SER A N 1
ATOM 3604 C CA . SER A 1 467 ? 27.391 21.783 -21.101 1.00 86.19 467 SER A CA 1
ATOM 3605 C C . SER A 1 467 ? 27.596 20.427 -20.410 1.00 86.19 467 SER A C 1
ATOM 3607 O O . SER A 1 467 ? 28.727 19.941 -20.296 1.00 86.19 467 SER A O 1
ATOM 3609 N N . SER A 1 468 ? 26.498 19.768 -20.019 1.00 82.12 468 SER A N 1
ATOM 3610 C CA . SER A 1 468 ? 26.531 18.438 -19.398 1.00 82.12 468 SER A CA 1
ATOM 3611 C C . SER A 1 468 ? 27.015 17.338 -20.353 1.00 82.12 468 SER A C 1
ATOM 3613 O O . SER A 1 468 ? 27.675 16.398 -19.925 1.00 82.12 468 SER A O 1
ATOM 3615 N N . LEU A 1 469 ? 26.757 17.482 -21.658 1.00 75.00 469 LEU A N 1
ATOM 3616 C CA . LEU A 1 469 ? 27.237 16.558 -22.691 1.00 75.00 469 LEU A CA 1
ATOM 3617 C C . LEU A 1 469 ? 28.726 16.760 -23.029 1.00 75.00 469 LEU A C 1
ATOM 3619 O O . LEU A 1 469 ? 29.396 15.819 -23.449 1.00 75.00 469 LEU A O 1
ATOM 3623 N N . ALA A 1 470 ? 29.256 17.976 -22.853 1.00 72.00 470 ALA A N 1
ATOM 3624 C CA . ALA A 1 470 ? 30.656 18.315 -23.128 1.00 72.00 470 ALA A CA 1
ATOM 3625 C C . ALA A 1 470 ? 31.622 17.942 -21.986 1.00 72.00 470 ALA A C 1
ATOM 3627 O O . ALA A 1 470 ? 32.841 17.951 -22.175 1.00 72.00 470 ALA A O 1
ATOM 3628 N N . THR A 1 471 ? 31.101 17.619 -20.800 1.00 58.00 471 THR A N 1
ATOM 3629 C CA . THR A 1 471 ? 31.896 17.143 -19.664 1.00 58.00 471 THR A CA 1
ATOM 3630 C C . THR A 1 471 ? 31.995 15.611 -19.714 1.00 58.00 471 THR A C 1
ATOM 3632 O O . THR A 1 471 ? 30.970 14.938 -19.644 1.00 58.00 471 THR A O 1
ATOM 3635 N N . PRO A 1 472 ? 33.197 15.009 -19.843 1.00 42.69 472 PRO A N 1
ATOM 3636 C CA . PRO A 1 472 ? 33.324 13.556 -19.787 1.00 42.69 472 PRO A CA 1
ATOM 3637 C C . PRO A 1 472 ? 32.885 13.066 -18.404 1.00 42.69 472 PRO A C 1
ATOM 3639 O O . PRO A 1 472 ? 33.324 13.625 -17.397 1.00 42.69 472 PRO A O 1
ATOM 3642 N N . ALA A 1 473 ? 32.051 12.024 -18.354 1.00 44.72 473 ALA A N 1
ATOM 3643 C CA . ALA A 1 473 ? 31.707 11.349 -17.106 1.00 44.72 473 ALA A CA 1
ATOM 3644 C C . ALA A 1 473 ? 33.001 10.892 -16.401 1.00 44.72 473 ALA A C 1
ATOM 3646 O O . ALA A 1 473 ? 33.777 10.129 -16.981 1.00 44.72 473 ALA A O 1
ATOM 3647 N N . GLN A 1 474 ? 33.254 11.425 -15.200 1.00 34.34 474 GLN A N 1
ATOM 3648 C CA . GLN A 1 474 ? 34.391 11.063 -14.344 1.00 34.34 474 GLN A CA 1
ATOM 3649 C C . GLN A 1 474 ? 34.155 9.751 -13.604 1.00 34.34 474 GLN A C 1
ATOM 3651 O O . GLN A 1 474 ? 33.002 9.528 -13.165 1.00 34.34 474 GLN A O 1
#

Sequence (474 aa):
MFRKLLIVFILITVVLATGCDNRYYDEHMQMEVKRLDSDLDNRWSTSGVVINRISPNGPADKAQLSTGELISYIIGEYTIQNAQEYAHAVKKAMKHDSNMLLYIKGKEPLRIATRKLGDKVGLQVEGNGTVRIKQITPGTPAANSDDIQIGDVIEKIVDERKIFSLNDYKKSVNEFAQTNTSITLRTTELIGVKIASVTALGNLGDARAVDALIDILQNNRELALRKAAARSLERLVALSELNPLFQKFQAEDVNQLPADMLDVRQRESAEILGLLLVDLKANTATLEAPFGIQFRHRSASLHQKVSAGRLVALAEKYIHLDTEPEQEIRRACLSMLGTLKPVSSIEPLVKVLRDQNEIPGIRFQAGLALSLIGEPAIDALIAAFNEADAAAKDIAASALGRIGGIQTRDFLINALETPGDPAIQLTLVDAIAKIGDEPSLSALERQRDRFQEGDSAIRIFLDEVFSSLATPAQ

pLDDT: mean 89.15, std 14.24, range [32.12, 98.81]

Foldseek 3Di:
DDDDDDDDDPDPDDDPPPDPCQWDQDPQQRFIWGADDPVCQCDVDDAAIFTQGHDPPGNCVVVVHDGQWGFFKKKWKQFDQFQVSVVVLQLVLCQAQQWKWWDWPPDDTDIQHDPDRPADQQFHWGDGRWIFTQGGHPPHSLNVDPRDDGGITTGIMMRIQGHHGPVSVVVVVVVCVVVVTDIDTDIDHPVVVLLVVLLVLLLLLALVSLVVLLCQLPPPPDPSSVLSSLVSNLSNLLLLVLLVVLVVCVVVVHQKDFQVVGDPVSLVSCVVSQQWDDDVVVRMIGGHPPRNVSSSVRSVVSNVSLLPCPLLVSLLQALDCVRHVDPSSNLSSLSSLLSSLDLVCLVSLLCSLQDPVHDLVSNLSSLSSLLSNAPSNLVSLLVQLVPGDPSSVLSSLLSLLSNADDSSLVSLLVVLPDDDDPSNNLSSLVSLLSNVDPVSLVSLVVVLVVDDPPPDPSVVSSVVSVVVVPDPDD